Protein AF-A0A7Y2G2H3-F1 (afdb_monomer_lite)

pLDDT: mean 78.56, std 16.6, range [23.05, 98.75]

Foldseek 3Di:
DDDDDDDYDDDDDDDDDPPPPPDDFDAAQLFFDAWDWLDDVPQLFWQLAWADDDQKIKIWGLDPQTQWIWIAGNVVSDTQEIAGDDPPDDAPHKHFREWDDEPQKIKTFIWGQDPVGIFTKIWIAGNNPSDTPDIDGLVNDPPFDPQQSWPQDWEDYPQKIKTWRQPTPQRLIKIWIARNNPRHTDDIAGDPPGDRQQSWQNEWEDDQQKIKIWRCPPPQRLTKIWIARPVVRDTQDIAHDPDGDHNQRWRNYWEDDNQKIKIWRQQDQPPHGQQTWIWIARNNVSDTPDIAGPDPPPPWTRWRNEWYDEPQWIWIDTQQKIWIARNNVSDTPDIDSDDPDDRAGDWHWYDYDQKIWIWRCPPPVRSTTITMIGSWALPVVPPQFLEPVSLCVLVVQAFFAQRDNNPNHNPRGSDVVSVVSSVVRGTGIFAWFWWQAQQQAIDIQRPGFSVVSVVRVTDTPDGPYDSVPDRRFHWFWWQAQQFQIDTGGSVCPVSVVRLTDTPHTPHDSVRDGHFHAFWWADQVRDTDRHHPVVSVVVVTDTPDTPHDSVRDCNFHWFWWAALQGDIDTCSPAPQVVSVVVVTHTQDTPYDSVRRPHQDWDWAQAPVRDIDIQSHPDVSNVVVRD

Sequence (625 aa):
MAISAYSSRLVSSLLVSAATVSGTPAGALGQWSPFEKLTAEDTDRLGGAVVMHDDTLLTIGSALPSQNAYLFRVSTGALLHRMIVDLEFGGVDEEIRSVDLDGNYAVLGSLVDVEDGPSGNVYIYDVNTGREIRRIGYDDVEGILPENSFGFPVSSVNGLLAVGARQEMLCTGAVYLFNLRSGRSLRKLVAHDGRVGDQFGAALAVGAGVLLVGARGADGDSGAAYVFDVGTGTQLCRLAPDDPSAGSRFGNAVAVSGHIGLIGAPFADVIGPDAGAAYVFDLRTGEQLRTLTGGIADGDSGFGGSVHLSGSVAAVTSSDNLYLIDIVTGDRLRQYSQVGETMTTNFRVSIDRNRLAVGAPAEDEARGAVFVVERTCFDLTGEGDVGIPDLLQVLSAWGTCKLCPEDLTRDGVVDFQDLLGLLSWWGPCPRPGACCLPDGTCAIATATGGLDCVEQGGLYQGDDTACATIACPDPGACCLPDGSCVTASAIGLDCVLSGGQYAGDDTACEQVTCAPAGACCFDDGSCSPRFEDDCQLEGGVFAGDDIPCNTARCVQPGACCFADGTCLLSGEIGGSGCQANGGVYAGDDTTCATGTCPQPGACCLPTGACVIAAKGLESCESMGG

Radius of gyration: 38.03 Å; chains: 1; bounding box: 163×68×62 Å

Secondary structure (DSSP, 8-state):
----------------------------SS-B---EEE--TT-----SSEEEETTEEEEE-SSSS--EEEEEETTTTEEEEEEE---TT--S-EEEEEEEEETTEEEEEEEEEETTEEEEEEEEEETTT--EEEEEEGGGSTT--SSS-TTBSEEEETTEEEEEETTHHHHTBEEEEEETTT--EEEEE--TT--TT--EEEEEEEETTEEEEEETTHHHHTBEEEEEETTT--EEEEE--SS--TT--BTSEEEEETTEEEEEETT--SSSTT-BEEEEEETTT--EEEEE---STT----BTSEEEEETTEEEEE-SS-EEEEETTT--EEEEES-SSSS---S-EEEEETTEEEEEETTHHHHT-EEEEEEB----SSSSSEESHHHHHHHHHT-EE-SS-TT--S-SSEESHHHHHHHHTT-EE----EEEE-TTS-EEEE-SGGGHHHHHTT-EEEEET--TTT--PPPPEEEE-TTS-EEEE-TT-HHHHHTTPEE--TT--TTT--PPPPEEEE-TTS-EEEE-HHHHHHTTPEE--TT--TTTS--PPPEEEE-TTS-EEEESS-THHHHHHTT-EE--TT--TTTS-PPPPEEEE-TTS-EEEETTHHHHHHHTT-

Structure (mmCIF, N/CA/C/O backbone):
data_AF-A0A7Y2G2H3-F1
#
_entry.id   AF-A0A7Y2G2H3-F1
#
loop_
_atom_site.group_PDB
_atom_site.id
_atom_site.type_symbol
_atom_site.label_atom_id
_atom_site.label_alt_id
_atom_site.label_comp_id
_atom_site.label_asym_id
_atom_site.label_entity_id
_atom_site.label_seq_id
_atom_site.pdbx_PDB_ins_code
_atom_site.Cartn_x
_atom_site.Cartn_y
_atom_site.Cartn_z
_atom_site.occupancy
_atom_site.B_iso_or_equiv
_atom_site.auth_seq_id
_atom_site.auth_comp_id
_atom_site.auth_asym_id
_atom_site.auth_atom_id
_atom_site.pdbx_PDB_model_num
ATOM 1 N N . MET A 1 1 ? 55.057 26.637 15.180 1.00 30.17 1 MET A N 1
ATOM 2 C CA . MET A 1 1 ? 56.272 26.057 15.799 1.00 30.17 1 MET A CA 1
ATOM 3 C C . MET A 1 1 ? 56.118 26.135 17.314 1.00 30.17 1 MET A C 1
ATOM 5 O O . MET A 1 1 ? 55.845 27.226 17.786 1.00 30.17 1 MET A O 1
ATOM 9 N N . ALA A 1 2 ? 56.306 24.995 18.000 1.00 26.11 2 ALA A N 1
ATOM 10 C CA . ALA A 1 2 ? 56.351 24.750 19.460 1.00 26.11 2 ALA A CA 1
ATOM 11 C C . ALA A 1 2 ? 55.037 24.958 20.266 1.00 26.11 2 ALA A C 1
ATOM 13 O O . ALA A 1 2 ? 54.557 26.074 20.374 1.00 26.11 2 ALA A O 1
ATOM 14 N N . ILE A 1 3 ? 54.325 23.883 20.657 1.00 26.33 3 ILE A N 1
ATOM 15 C CA . ILE A 1 3 ? 54.437 23.053 21.895 1.00 26.33 3 ILE A CA 1
ATOM 16 C C . ILE A 1 3 ? 53.643 23.639 23.084 1.00 26.33 3 ILE A C 1
ATOM 18 O O . ILE A 1 3 ? 54.012 24.686 23.598 1.00 26.33 3 ILE A O 1
ATOM 22 N N . SER A 1 4 ? 52.630 22.908 23.581 1.00 25.94 4 SER A N 1
ATOM 23 C CA . SER A 1 4 ? 52.562 22.381 24.967 1.00 25.94 4 SER A CA 1
ATOM 24 C C . SER A 1 4 ? 51.135 22.008 25.394 1.00 25.94 4 SER A C 1
ATOM 26 O O . SER A 1 4 ? 50.193 22.768 25.206 1.00 25.94 4 SER A O 1
ATOM 28 N N . ALA A 1 5 ? 51.036 20.846 26.039 1.00 33.00 5 ALA A N 1
ATOM 29 C CA . ALA A 1 5 ? 49.884 20.263 26.720 1.00 33.00 5 ALA A CA 1
ATOM 30 C C . ALA A 1 5 ? 49.452 21.039 27.981 1.00 33.00 5 ALA A C 1
ATOM 32 O O . ALA A 1 5 ? 50.265 21.792 28.512 1.00 33.00 5 ALA A O 1
ATOM 33 N N . TYR A 1 6 ? 48.245 20.768 28.506 1.00 24.61 6 TYR A N 1
ATOM 34 C CA . TYR A 1 6 ? 48.007 20.460 29.932 1.00 24.61 6 TYR A CA 1
ATOM 35 C C . TYR A 1 6 ? 46.591 19.904 30.180 1.00 24.61 6 TYR A C 1
ATOM 37 O O . TYR A 1 6 ? 45.640 20.216 29.470 1.00 24.61 6 TYR A O 1
ATOM 45 N N . SER A 1 7 ? 46.495 19.040 31.188 1.00 28.05 7 SER A N 1
ATOM 46 C CA . SER A 1 7 ? 45.356 18.201 31.554 1.00 28.05 7 SER A CA 1
ATOM 47 C C . SER A 1 7 ? 44.381 18.830 32.563 1.00 28.05 7 SER A C 1
ATOM 49 O O . SER A 1 7 ? 44.759 19.665 33.378 1.00 28.05 7 SER A O 1
ATOM 51 N N . SER A 1 8 ? 43.200 18.200 32.639 1.00 28.14 8 SER A N 1
ATOM 52 C CA . SER A 1 8 ? 42.464 17.789 33.853 1.00 28.14 8 SER A CA 1
ATOM 53 C C . SER A 1 8 ? 41.613 18.782 34.675 1.00 28.14 8 SER A C 1
ATOM 55 O O . SER A 1 8 ? 42.139 19.697 35.296 1.00 28.14 8 SER A O 1
ATOM 57 N N . ARG A 1 9 ? 40.346 18.346 34.857 1.00 30.59 9 ARG A N 1
ATOM 58 C CA . ARG A 1 9 ? 3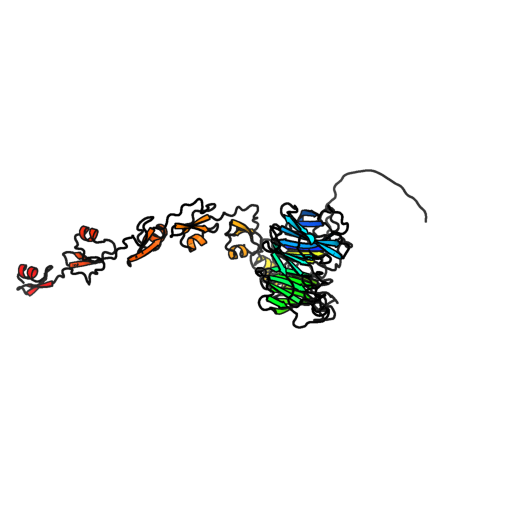9.527 18.230 36.096 1.00 30.59 9 ARG A CA 1
ATOM 59 C C . ARG A 1 9 ? 38.390 19.240 36.392 1.00 30.59 9 ARG A C 1
ATOM 61 O O . ARG A 1 9 ? 38.625 20.418 36.603 1.00 30.59 9 ARG A O 1
ATOM 68 N N . LEU A 1 10 ? 37.226 18.610 36.644 1.00 25.14 10 LEU A N 1
ATOM 69 C CA . LEU A 1 10 ? 36.177 18.852 37.663 1.00 25.14 10 LEU A CA 1
ATOM 70 C C . LEU A 1 10 ? 34.911 19.670 37.311 1.00 25.14 10 LEU A C 1
ATOM 72 O O . LEU A 1 10 ? 34.907 20.891 37.331 1.00 25.14 10 LEU A O 1
ATOM 76 N N . VAL A 1 11 ? 33.824 18.905 37.111 1.00 34.69 11 VAL A N 1
ATOM 77 C CA . VAL A 1 11 ? 32.476 18.973 37.730 1.00 34.69 11 VAL A CA 1
ATOM 78 C C . VAL A 1 11 ? 31.855 20.355 37.976 1.00 34.69 11 VAL A C 1
ATOM 80 O O . VAL A 1 11 ? 32.250 21.060 38.900 1.00 34.69 11 VAL A O 1
ATOM 83 N N . SER A 1 12 ? 30.735 20.628 37.295 1.00 26.23 12 SER A N 1
ATOM 84 C CA . SER A 1 12 ? 29.511 21.164 37.918 1.00 26.23 12 SER A CA 1
ATOM 85 C C . SER A 1 12 ? 28.298 20.977 37.002 1.00 26.23 12 SER A C 1
ATOM 87 O O . SER A 1 12 ? 28.305 21.364 35.840 1.00 26.23 12 SER A O 1
ATOM 89 N N . SER A 1 13 ? 27.262 20.366 37.567 1.00 34.34 13 SER A N 1
ATOM 90 C CA . SER A 1 13 ? 25.885 20.307 37.085 1.00 34.34 13 SER A CA 1
ATOM 91 C C . SER A 1 13 ? 25.289 21.705 36.911 1.00 34.34 13 SER A C 1
ATOM 93 O O . SER A 1 13 ? 25.244 22.440 37.895 1.00 34.34 13 SER A O 1
ATOM 95 N N . LEU A 1 14 ? 24.775 22.050 35.727 1.00 24.86 14 LEU A N 1
ATOM 96 C CA . LEU A 1 14 ? 23.791 23.124 35.542 1.00 24.86 14 LEU A CA 1
ATOM 97 C C . LEU A 1 14 ? 23.192 23.057 34.124 1.00 24.86 14 LEU A C 1
ATOM 99 O O . LEU A 1 14 ? 23.905 23.247 33.148 1.00 24.86 14 LEU A O 1
ATOM 103 N N . LEU A 1 15 ? 21.887 22.762 34.068 1.00 26.83 15 LEU A N 1
ATOM 104 C CA . LEU A 1 15 ? 20.893 23.168 33.061 1.00 26.83 15 LEU A CA 1
ATOM 105 C C . LEU A 1 15 ? 21.387 23.278 31.604 1.00 26.83 15 LEU A C 1
ATOM 107 O O . LEU A 1 15 ? 21.915 24.313 31.199 1.00 26.83 15 LEU A O 1
ATOM 111 N N . VAL A 1 16 ? 21.103 22.263 30.779 1.00 25.98 16 VAL A N 1
ATOM 112 C CA . VAL A 1 16 ? 21.095 22.461 29.323 1.00 25.98 16 VAL A CA 1
ATOM 113 C C . VAL A 1 16 ? 19.862 23.296 28.993 1.00 25.98 16 VAL A C 1
ATOM 115 O O . VAL A 1 16 ? 18.727 22.830 29.025 1.00 25.98 16 VAL A O 1
ATOM 118 N N . SER A 1 17 ? 20.127 24.578 28.767 1.00 23.69 17 SER A N 1
ATOM 119 C CA . SER A 1 17 ? 19.232 25.531 28.130 1.00 23.69 17 SER A CA 1
ATOM 120 C C . SER A 1 17 ? 18.683 24.922 26.845 1.00 23.69 17 SER A C 1
ATOM 122 O O . SER A 1 17 ? 19.462 24.497 25.992 1.00 23.69 17 SER A O 1
ATOM 124 N N . ALA A 1 18 ? 17.359 24.948 26.682 1.00 26.41 18 ALA A N 1
ATOM 125 C CA . ALA A 1 18 ? 16.747 24.916 25.365 1.00 26.41 18 ALA A CA 1
ATOM 126 C C . ALA A 1 18 ? 17.432 26.004 24.525 1.00 26.41 18 ALA A C 1
ATOM 128 O O . ALA A 1 18 ? 17.350 27.195 24.840 1.00 26.41 18 ALA A O 1
ATOM 129 N N . ALA A 1 19 ? 18.204 25.590 23.526 1.00 23.05 19 ALA A N 1
ATOM 130 C CA . ALA A 1 19 ? 18.723 26.498 22.528 1.00 23.05 19 ALA A CA 1
ATOM 131 C C . ALA A 1 19 ? 17.558 26.801 21.589 1.00 23.05 19 ALA A C 1
ATOM 133 O O . ALA A 1 19 ? 17.217 26.005 20.721 1.00 23.05 19 ALA A O 1
ATOM 134 N N . THR A 1 20 ? 16.916 27.949 21.792 1.00 25.73 20 THR A N 1
ATOM 135 C CA . THR A 1 20 ? 16.071 28.563 20.770 1.00 25.73 20 THR A CA 1
ATOM 136 C C . THR A 1 20 ? 16.959 28.896 19.577 1.00 25.73 20 THR A C 1
ATOM 138 O O . THR A 1 20 ? 17.622 29.934 19.561 1.00 25.73 20 THR A O 1
ATOM 141 N N . VAL A 1 21 ? 17.003 28.001 18.590 1.00 25.88 21 VAL A N 1
ATOM 142 C CA . VAL A 1 21 ? 17.489 28.329 17.250 1.00 25.88 21 VAL A CA 1
ATOM 143 C C . VAL A 1 21 ? 16.403 29.171 16.590 1.00 25.88 21 VAL A C 1
ATOM 145 O O . VAL A 1 21 ? 15.412 28.680 16.064 1.00 25.88 21 VAL A O 1
ATOM 148 N N . SER A 1 22 ? 16.570 30.484 16.692 1.00 25.70 22 SER A N 1
ATOM 149 C CA . SER A 1 22 ? 15.831 31.461 15.908 1.00 25.70 22 SER A CA 1
ATOM 150 C C . SER A 1 22 ? 16.287 31.378 14.451 1.00 25.70 22 SER A C 1
ATOM 152 O O . SER A 1 22 ? 17.426 31.753 14.161 1.00 25.70 22 SER A O 1
ATOM 154 N N . GLY A 1 23 ? 15.412 30.934 13.543 1.00 27.31 23 GLY A N 1
ATOM 155 C CA . GLY A 1 23 ? 15.648 31.107 12.108 1.00 27.31 23 GLY A CA 1
ATOM 156 C C . GLY A 1 23 ? 15.002 30.109 11.148 1.00 27.31 23 GLY A C 1
ATOM 157 O O . GLY A 1 23 ? 15.688 29.671 10.236 1.00 27.31 23 GLY A O 1
ATOM 158 N N . THR A 1 24 ? 13.713 29.795 11.279 1.00 28.62 24 THR A N 1
ATOM 159 C CA . THR A 1 24 ? 12.917 29.217 10.179 1.00 28.62 24 THR A CA 1
ATOM 160 C C . THR A 1 24 ? 11.530 29.858 10.156 1.00 28.62 24 THR A C 1
ATOM 162 O O . THR A 1 24 ? 10.902 29.989 11.206 1.00 28.62 24 THR A O 1
ATOM 165 N N . PRO A 1 25 ? 11.026 30.260 8.978 1.00 30.00 25 PRO A N 1
ATOM 166 C CA . PRO A 1 25 ? 9.589 30.288 8.762 1.00 30.00 25 PRO A CA 1
ATOM 167 C C . PRO A 1 25 ? 9.201 29.189 7.773 1.00 30.00 25 PRO A C 1
ATOM 169 O O . PRO A 1 25 ? 9.621 29.170 6.616 1.00 30.00 25 PRO A O 1
ATOM 172 N N . ALA A 1 26 ? 8.397 28.267 8.290 1.00 34.75 26 ALA A N 1
ATOM 173 C CA . ALA A 1 26 ? 7.486 27.414 7.549 1.00 34.75 26 ALA A CA 1
ATOM 174 C C . ALA A 1 26 ? 6.403 28.244 6.814 1.00 34.75 26 ALA A C 1
ATOM 176 O O . ALA A 1 26 ? 6.223 29.418 7.120 1.00 34.75 26 ALA A O 1
ATOM 177 N N . GLY A 1 27 ? 5.638 27.622 5.908 1.00 28.44 27 GLY A N 1
ATOM 178 C CA . GLY A 1 27 ? 4.303 28.114 5.486 1.00 28.44 27 GLY A CA 1
ATOM 179 C C . GLY A 1 27 ? 3.923 27.737 4.050 1.00 28.44 27 GLY A C 1
ATOM 180 O O . GLY A 1 27 ? 4.611 28.197 3.157 1.00 28.44 27 GLY A O 1
ATOM 181 N N . ALA A 1 28 ? 2.953 26.815 3.851 1.00 31.50 28 ALA A N 1
ATOM 182 C CA . ALA A 1 28 ? 2.673 25.962 2.661 1.00 31.50 28 ALA A CA 1
ATOM 183 C C . ALA A 1 28 ? 1.253 25.981 2.044 1.00 31.50 28 ALA A C 1
ATOM 185 O O . ALA A 1 28 ? 0.348 26.572 2.617 1.00 31.50 28 ALA A O 1
ATOM 186 N N . LEU A 1 29 ? 1.097 25.203 0.944 1.00 31.22 29 LEU A N 1
ATOM 187 C CA . LEU A 1 29 ? -0.116 24.863 0.171 1.00 31.22 29 LEU A CA 1
ATOM 188 C C . LEU A 1 29 ? -0.383 23.417 0.561 1.00 31.22 29 LEU A C 1
ATOM 190 O O . LEU A 1 29 ? 0.408 22.539 0.218 1.00 31.22 29 LEU A O 1
ATOM 194 N N . GLY A 1 30 ? -1.453 23.214 1.310 1.00 35.94 30 GLY A N 1
ATOM 195 C CA . GLY A 1 30 ? -1.952 22.017 1.950 1.00 35.94 30 GLY A CA 1
ATOM 196 C C . GLY A 1 30 ? -0.875 21.692 2.931 1.00 35.94 30 GLY A C 1
ATOM 197 O O . GLY A 1 30 ? 0.051 21.003 2.523 1.00 35.94 30 GLY A O 1
ATOM 198 N N . GLN A 1 31 ? -0.878 22.350 4.094 1.00 45.91 31 GLN A N 1
ATOM 199 C CA . GLN A 1 31 ? 0.310 22.501 4.929 1.00 45.91 31 GLN A CA 1
ATOM 200 C C . GLN A 1 31 ? 0.767 21.150 5.473 1.00 45.91 31 GLN A C 1
ATOM 202 O O . GLN A 1 31 ? 0.578 20.802 6.616 1.00 45.91 31 GLN A O 1
ATOM 207 N N . TRP A 1 32 ? 1.435 20.381 4.629 1.00 44.56 32 TRP A N 1
ATOM 208 C CA . TRP A 1 32 ? 2.396 19.376 4.998 1.00 44.56 32 TRP A CA 1
ATOM 209 C C . TRP A 1 32 ? 3.310 20.014 6.052 1.00 44.56 32 TRP A C 1
ATOM 211 O O . TRP A 1 32 ? 4.035 20.968 5.734 1.00 44.56 32 TRP A O 1
ATOM 221 N N . SER A 1 33 ? 3.172 19.567 7.306 1.00 44.81 33 SER A N 1
ATOM 222 C CA . SER A 1 33 ? 3.923 20.077 8.455 1.00 44.81 33 SER A CA 1
ATOM 223 C C . SER A 1 33 ? 5.425 20.119 8.136 1.00 44.81 33 SER A C 1
ATOM 225 O O . SER A 1 33 ? 5.902 19.376 7.271 1.00 44.81 33 SER A O 1
ATOM 227 N N . PRO A 1 34 ? 6.217 21.010 8.761 1.00 46.66 34 PRO A N 1
ATOM 228 C CA . PRO A 1 34 ? 7.668 20.899 8.678 1.00 46.66 34 PRO A CA 1
ATOM 229 C C . PRO A 1 34 ? 8.071 19.468 9.027 1.00 46.66 34 PRO A C 1
ATOM 231 O O . PRO A 1 34 ? 7.525 18.914 9.975 1.00 46.66 34 PRO A O 1
ATOM 234 N N . PHE A 1 35 ? 9.000 18.895 8.261 1.00 52.22 35 PHE A N 1
ATOM 235 C CA . PHE A 1 35 ? 9.510 17.552 8.504 1.00 52.22 35 PHE A CA 1
ATOM 236 C C . PHE A 1 35 ? 9.892 17.396 9.981 1.00 52.22 35 PHE A C 1
ATOM 238 O O . PHE A 1 35 ? 10.894 17.960 10.431 1.00 52.22 35 PHE A O 1
ATOM 245 N N . GLU A 1 36 ? 9.094 16.643 10.736 1.00 58.50 36 GLU A N 1
ATOM 246 C CA . GLU A 1 36 ? 9.420 16.340 12.120 1.00 58.50 36 GLU A CA 1
ATOM 247 C C . GLU A 1 36 ? 10.403 15.177 12.107 1.00 58.50 36 GLU A C 1
ATOM 249 O O . GLU A 1 36 ? 10.072 14.056 11.709 1.00 58.50 36 GLU A O 1
ATOM 254 N N . LYS A 1 37 ? 11.657 15.476 12.457 1.00 65.44 37 LYS A N 1
ATOM 255 C CA . LYS A 1 37 ? 12.722 14.481 12.514 1.00 65.44 37 LYS A CA 1
ATOM 256 C C . LYS A 1 37 ? 12.501 13.607 13.739 1.00 65.44 37 LYS A C 1
ATOM 258 O O . LYS A 1 37 ? 12.721 14.046 14.869 1.00 65.44 37 LYS A O 1
ATOM 263 N N . LEU A 1 38 ? 12.121 12.357 13.510 1.00 65.94 38 LEU A N 1
ATOM 264 C CA . LEU A 1 38 ? 12.102 11.359 14.567 1.00 65.94 38 LEU A CA 1
ATOM 265 C C . LEU A 1 38 ? 13.552 11.001 14.893 1.00 65.94 38 LEU A C 1
ATOM 267 O O . LEU A 1 38 ? 14.274 10.434 14.071 1.00 65.94 38 LEU A O 1
ATOM 271 N N . THR A 1 39 ? 13.983 11.364 16.096 1.00 58.44 39 THR A N 1
ATOM 272 C CA . THR A 1 39 ? 15.254 10.920 16.670 1.00 58.44 39 THR A CA 1
ATOM 273 C C . THR A 1 39 ? 14.932 10.066 17.889 1.00 58.44 39 THR A C 1
ATOM 275 O O . THR A 1 39 ? 14.074 10.430 18.690 1.00 58.44 39 THR A O 1
ATOM 278 N N . ALA A 1 40 ? 15.574 8.911 18.031 1.00 55.00 40 ALA A N 1
ATOM 279 C CA . ALA A 1 40 ? 15.550 8.170 19.284 1.00 55.00 40 ALA A CA 1
ATOM 280 C C . ALA A 1 40 ? 16.901 8.348 19.992 1.00 55.00 40 ALA A C 1
ATOM 282 O O . ALA A 1 40 ? 17.956 8.433 19.354 1.00 55.00 40 ALA A O 1
ATOM 283 N N . GLU A 1 41 ? 16.866 8.462 21.322 1.00 47.59 41 GLU A N 1
ATOM 284 C CA . GLU A 1 41 ? 18.085 8.495 22.134 1.00 47.59 41 GLU A CA 1
ATOM 285 C C . GLU A 1 41 ? 18.905 7.222 21.837 1.00 47.59 41 GLU A C 1
ATOM 287 O O . GLU A 1 41 ? 18.367 6.115 21.824 1.00 47.59 41 GLU A O 1
ATOM 292 N N . ASP A 1 42 ? 20.195 7.393 21.528 1.00 47.81 42 ASP A N 1
ATOM 293 C CA . ASP A 1 42 ? 21.141 6.344 21.106 1.00 47.81 42 ASP A CA 1
ATOM 294 C C . ASP A 1 42 ? 20.891 5.673 19.729 1.00 47.81 42 ASP A C 1
ATOM 296 O O . ASP A 1 42 ? 21.475 4.621 19.444 1.00 47.81 42 ASP A O 1
ATOM 300 N N . THR A 1 43 ? 20.078 6.251 18.831 1.00 53.50 43 THR A N 1
ATOM 301 C CA . THR A 1 43 ? 19.835 5.693 17.482 1.00 53.50 43 THR A CA 1
ATOM 302 C C . THR A 1 43 ? 20.471 6.536 16.383 1.00 53.50 43 THR A C 1
ATOM 304 O O . THR A 1 43 ? 19.827 7.340 15.715 1.00 53.50 43 THR A O 1
ATOM 307 N N . ASP A 1 44 ? 21.749 6.307 16.132 1.00 51.03 44 ASP A N 1
ATOM 308 C CA . ASP A 1 44 ? 22.495 6.999 15.079 1.00 51.03 44 ASP A CA 1
ATOM 309 C C . ASP A 1 44 ? 22.168 6.485 13.667 1.00 51.03 44 ASP A C 1
ATOM 311 O O . ASP A 1 44 ? 22.928 6.773 12.752 1.00 51.03 44 ASP A O 1
ATOM 315 N N . ARG A 1 45 ? 21.150 5.625 13.492 1.00 67.62 45 ARG A N 1
ATOM 316 C CA . ARG A 1 45 ? 20.909 4.840 12.267 1.00 67.62 45 ARG A CA 1
ATOM 317 C C . ARG A 1 45 ? 19.418 4.598 12.020 1.00 67.62 45 ARG A C 1
ATOM 319 O O . ARG A 1 45 ? 18.912 3.652 12.606 1.00 67.62 45 ARG A O 1
ATOM 326 N N . LEU A 1 46 ? 18.726 5.381 11.170 1.00 75.44 46 LEU A N 1
ATOM 327 C CA . LEU A 1 46 ? 17.283 5.233 10.835 1.00 75.44 46 LEU A CA 1
ATOM 328 C C . LEU A 1 46 ? 16.948 5.461 9.346 1.00 75.44 46 LEU A C 1
ATOM 330 O O . LEU A 1 46 ? 17.631 6.211 8.660 1.00 75.44 46 LEU A O 1
ATOM 334 N N . GLY A 1 47 ? 15.848 4.875 8.860 1.00 75.00 47 GLY A N 1
ATOM 335 C CA . GLY A 1 47 ? 15.269 5.182 7.543 1.00 75.00 47 GLY A CA 1
ATOM 336 C C . GLY A 1 47 ? 15.634 4.212 6.414 1.00 75.00 47 GLY A C 1
ATOM 337 O O . GLY A 1 47 ? 15.402 4.532 5.251 1.00 75.00 47 GLY A O 1
ATOM 338 N N . GLY A 1 48 ? 16.185 3.031 6.726 1.00 79.12 48 GLY A N 1
ATOM 339 C CA . GLY A 1 48 ? 16.525 2.011 5.717 1.00 79.12 48 GLY A CA 1
ATOM 340 C C . GLY A 1 48 ? 15.301 1.393 5.019 1.00 79.12 48 GLY A C 1
ATOM 341 O O . GLY A 1 48 ? 15.362 1.018 3.846 1.00 79.12 48 GLY A O 1
ATOM 342 N N . ALA A 1 49 ? 14.177 1.347 5.729 1.00 88.00 49 ALA A N 1
ATOM 343 C CA . ALA A 1 49 ? 12.827 1.093 5.241 1.00 88.00 49 ALA A CA 1
ATOM 344 C C . ALA A 1 49 ? 11.854 1.777 6.207 1.00 88.00 49 ALA A C 1
ATOM 346 O O . ALA A 1 49 ? 12.171 1.923 7.390 1.00 88.00 49 ALA A O 1
ATOM 347 N N . VAL A 1 50 ? 10.703 2.215 5.706 1.00 91.62 50 VAL A N 1
ATOM 348 C CA . VAL A 1 50 ? 9.670 2.867 6.510 1.00 91.62 50 VAL A CA 1
ATOM 349 C C . VAL A 1 50 ? 8.307 2.390 6.042 1.00 91.62 50 VAL A C 1
ATOM 351 O O . VAL A 1 50 ? 8.072 2.286 4.841 1.00 91.62 50 VAL A O 1
ATOM 354 N N . VAL A 1 51 ? 7.428 2.116 6.994 1.00 93.94 51 VAL A N 1
ATOM 355 C CA . VAL A 1 51 ? 6.012 1.848 6.763 1.00 93.94 51 VAL A CA 1
ATOM 356 C C . VAL A 1 51 ? 5.216 2.555 7.850 1.00 93.94 51 VAL A C 1
ATOM 358 O O . VAL A 1 51 ? 5.655 2.667 8.997 1.00 93.94 51 VAL A O 1
ATOM 361 N N . MET A 1 52 ? 4.066 3.085 7.477 1.00 90.56 52 MET A N 1
ATOM 362 C CA . MET A 1 52 ? 3.183 3.815 8.368 1.00 90.56 52 MET A CA 1
ATOM 363 C C . MET A 1 52 ? 1.754 3.396 8.089 1.00 90.56 52 MET A C 1
ATOM 365 O O . MET A 1 52 ? 1.340 3.330 6.933 1.00 90.56 52 MET A O 1
ATOM 369 N N . HIS A 1 53 ? 1.023 3.155 9.166 1.00 84.44 53 HIS A N 1
ATOM 370 C CA . HIS A 1 53 ? -0.398 2.874 9.142 1.00 84.44 53 HIS A CA 1
ATOM 371 C C . HIS A 1 53 ? -1.032 3.549 10.358 1.00 84.44 53 HIS A C 1
ATOM 373 O O . HIS A 1 53 ? -0.563 3.367 11.486 1.00 84.44 53 HIS A O 1
ATOM 379 N N . ASP A 1 54 ? -2.060 4.363 10.127 1.00 79.06 54 ASP A N 1
ATOM 380 C CA . ASP A 1 54 ? -2.721 5.172 11.148 1.00 79.06 54 ASP A CA 1
ATOM 381 C C . ASP A 1 54 ? -1.738 6.090 11.915 1.00 79.06 54 ASP A C 1
ATOM 383 O O . ASP A 1 54 ? -1.130 7.014 11.366 1.00 79.06 54 ASP A O 1
ATOM 387 N N . ASP A 1 55 ? -1.598 5.857 13.222 1.00 77.88 55 ASP A N 1
ATOM 388 C CA . ASP A 1 55 ? -0.724 6.602 14.129 1.00 77.88 55 ASP A CA 1
ATOM 389 C C . ASP A 1 55 ? 0.560 5.842 14.484 1.00 77.88 55 ASP A C 1
ATOM 391 O O . ASP A 1 55 ? 1.297 6.239 15.389 1.00 77.88 55 ASP A O 1
ATOM 395 N N . THR A 1 56 ? 0.830 4.743 13.779 1.00 83.94 56 THR A N 1
ATOM 396 C CA . THR A 1 56 ? 1.979 3.876 14.026 1.00 83.94 56 THR A CA 1
ATOM 397 C C . THR A 1 56 ? 2.943 3.937 12.854 1.00 83.94 56 THR A C 1
ATOM 399 O O . THR A 1 56 ? 2.570 3.724 11.701 1.00 83.94 56 THR A O 1
ATOM 402 N N . LEU A 1 57 ? 4.212 4.194 13.159 1.00 89.69 57 LEU A N 1
ATOM 403 C CA . LEU A 1 57 ? 5.299 4.182 12.191 1.00 89.69 57 LEU A CA 1
ATOM 404 C C . LEU A 1 57 ? 6.327 3.134 12.589 1.00 89.69 57 LEU A C 1
ATOM 406 O O . LEU A 1 57 ? 6.818 3.126 13.716 1.00 89.69 57 LEU A O 1
ATOM 410 N N . LEU A 1 58 ? 6.683 2.279 11.638 1.00 90.81 58 LEU A N 1
ATOM 411 C CA . LEU A 1 58 ? 7.734 1.285 11.772 1.00 90.81 58 LEU A CA 1
ATOM 412 C C . LEU A 1 58 ? 8.877 1.620 10.818 1.00 90.81 58 LEU A C 1
ATOM 414 O O . LEU A 1 58 ? 8.678 1.857 9.627 1.00 90.81 58 LEU A O 1
ATOM 418 N N . THR A 1 59 ? 10.092 1.637 11.349 1.00 88.50 59 THR A N 1
ATOM 419 C CA . THR A 1 59 ? 11.303 1.921 10.579 1.00 88.50 59 THR A CA 1
ATOM 420 C C . THR A 1 59 ? 12.465 1.057 11.041 1.00 88.50 59 THR A C 1
ATOM 422 O O . THR A 1 59 ? 12.487 0.567 12.169 1.00 88.50 59 THR A O 1
ATOM 425 N N . ILE A 1 60 ? 13.451 0.878 10.170 1.00 84.19 60 ILE A N 1
ATOM 426 C CA . ILE A 1 60 ? 14.691 0.146 10.457 1.00 84.19 60 ILE A CA 1
ATOM 427 C C . ILE A 1 60 ? 15.897 1.051 10.293 1.00 84.19 60 ILE A C 1
ATOM 429 O O . ILE A 1 60 ? 15.823 2.117 9.670 1.00 84.19 60 ILE A O 1
ATOM 433 N N . GLY A 1 61 ? 17.034 0.607 10.823 1.00 73.31 61 GLY A N 1
ATOM 434 C CA . GLY A 1 61 ? 18.256 1.384 10.693 1.00 73.31 61 GLY A CA 1
ATOM 435 C C . GLY A 1 61 ? 18.742 1.565 9.254 1.00 73.31 61 GLY A C 1
ATOM 436 O O . GLY A 1 61 ? 18.550 0.708 8.398 1.00 73.31 61 GLY A O 1
ATOM 437 N N . SER A 1 62 ? 19.369 2.713 8.997 1.00 67.12 62 SER A N 1
ATOM 438 C CA . SER A 1 62 ? 19.912 3.130 7.693 1.00 67.12 62 SER A CA 1
ATOM 439 C C . SER A 1 62 ? 21.190 2.416 7.277 1.00 67.12 62 SER A C 1
ATOM 441 O O . SER A 1 62 ? 21.417 2.236 6.082 1.00 67.12 62 SER A O 1
ATOM 443 N N . ALA A 1 63 ? 22.049 2.044 8.229 1.00 60.94 63 ALA A N 1
ATOM 444 C CA . ALA A 1 63 ? 23.312 1.405 7.903 1.00 60.94 63 ALA A CA 1
ATOM 445 C C . ALA A 1 63 ? 23.238 -0.099 8.103 1.00 60.94 63 ALA A C 1
ATOM 447 O O . ALA A 1 63 ? 22.816 -0.587 9.150 1.00 60.94 63 ALA A O 1
ATOM 448 N N . LEU A 1 64 ? 23.710 -0.801 7.085 1.00 60.22 64 LEU A N 1
ATOM 449 C CA . LEU A 1 64 ? 23.793 -2.245 7.058 1.00 60.22 64 LEU A CA 1
ATOM 450 C C . LEU A 1 64 ? 25.125 -2.705 7.675 1.00 60.22 64 LEU A C 1
ATOM 452 O O . LEU A 1 64 ? 26.152 -2.059 7.417 1.00 60.22 64 LEU A O 1
ATOM 456 N N . PRO A 1 65 ? 25.127 -3.774 8.489 1.00 63.84 65 PRO A N 1
ATOM 457 C CA . PRO A 1 65 ? 23.964 -4.535 8.969 1.00 63.84 65 PRO A CA 1
ATOM 458 C C . PRO A 1 65 ? 23.169 -3.788 10.061 1.00 63.84 65 PRO A C 1
ATOM 460 O O . PRO A 1 65 ? 23.759 -3.268 11.011 1.00 63.84 65 PRO A O 1
ATOM 463 N N . SER A 1 66 ? 21.830 -3.752 9.956 1.00 69.06 66 SER A N 1
ATOM 464 C CA . SER A 1 66 ? 20.949 -3.270 11.036 1.00 69.06 66 SER A CA 1
ATOM 465 C C . SER A 1 66 ? 20.053 -4.388 11.555 1.00 69.06 66 SER A C 1
ATOM 467 O O . SER A 1 66 ? 19.282 -4.982 10.805 1.00 69.06 66 SER A O 1
ATOM 469 N N . GLN A 1 67 ? 20.144 -4.635 12.859 1.00 80.00 67 GLN A N 1
ATOM 470 C CA . GLN A 1 67 ? 19.352 -5.629 13.596 1.00 80.00 67 GLN A CA 1
ATOM 471 C C . GLN A 1 67 ? 18.214 -4.988 14.397 1.00 80.00 67 GLN A C 1
ATOM 473 O O . GLN A 1 67 ? 17.491 -5.675 15.116 1.00 80.00 67 GLN A O 1
ATOM 478 N N . ASN A 1 68 ? 18.075 -3.662 14.301 1.00 82.31 68 ASN A N 1
ATOM 479 C CA . ASN A 1 68 ? 17.109 -2.900 15.074 1.00 82.31 68 ASN A CA 1
ATOM 480 C C . ASN A 1 68 ? 15.984 -2.385 14.175 1.00 82.31 68 ASN A C 1
ATOM 482 O O . ASN A 1 68 ? 16.231 -1.725 13.160 1.00 82.31 68 ASN A O 1
ATOM 486 N N . ALA A 1 69 ? 14.756 -2.625 14.621 1.00 88.94 69 ALA A N 1
ATOM 487 C CA . ALA A 1 69 ? 13.564 -1.937 14.158 1.00 88.94 69 ALA A CA 1
ATOM 488 C C . ALA A 1 69 ? 12.983 -1.085 15.289 1.00 88.94 69 ALA A C 1
ATOM 490 O O . ALA A 1 69 ? 13.073 -1.420 16.474 1.00 88.94 69 ALA A O 1
ATOM 491 N N . TYR A 1 70 ? 12.374 0.028 14.915 1.00 89.12 70 TYR A N 1
ATOM 492 C CA . TYR A 1 70 ? 11.868 1.033 15.831 1.00 89.12 70 TYR A CA 1
ATOM 493 C C . TYR A 1 70 ? 10.419 1.328 15.495 1.00 89.12 70 TYR A C 1
ATOM 495 O O . TYR A 1 70 ? 10.083 1.600 14.341 1.00 89.12 70 TYR A O 1
ATOM 503 N N . LEU A 1 71 ? 9.580 1.270 16.521 1.00 90.62 71 LEU A N 1
ATOM 504 C CA . LEU A 1 71 ? 8.167 1.574 16.430 1.00 90.62 71 LEU A CA 1
ATOM 505 C C . LEU A 1 71 ? 7.901 2.910 17.115 1.00 90.62 71 LEU A C 1
ATOM 507 O O . LEU A 1 71 ? 8.203 3.067 18.299 1.00 90.62 71 LEU A O 1
ATOM 511 N N . PHE A 1 72 ? 7.317 3.849 16.388 1.00 85.62 72 PHE A N 1
ATOM 512 C CA . PHE A 1 72 ? 6.981 5.178 16.875 1.00 85.62 72 PHE A CA 1
ATOM 513 C C . PHE A 1 72 ? 5.476 5.401 16.851 1.00 85.62 72 PHE A C 1
ATOM 515 O O . PHE A 1 72 ? 4.777 4.930 15.952 1.00 85.62 72 PHE A O 1
ATOM 522 N N . ARG A 1 73 ? 5.003 6.187 17.816 1.00 81.81 73 ARG A N 1
ATOM 523 C CA . ARG A 1 73 ? 3.719 6.868 17.719 1.00 81.81 73 ARG A CA 1
ATOM 524 C C . ARG A 1 73 ? 3.918 8.165 16.956 1.00 81.81 73 ARG A C 1
ATOM 526 O O . ARG A 1 73 ? 4.685 9.015 17.405 1.00 81.81 73 ARG A O 1
ATOM 533 N N . VAL A 1 74 ? 3.218 8.311 15.839 1.00 79.44 74 VAL A N 1
ATOM 534 C CA . VAL A 1 74 ? 3.376 9.449 14.932 1.00 79.44 74 VAL A CA 1
ATOM 535 C C . VAL A 1 74 ? 2.924 10.748 15.595 1.00 79.44 74 VAL A C 1
ATOM 537 O O . VAL A 1 74 ? 3.706 11.687 15.660 1.00 79.44 74 VAL A O 1
ATOM 540 N N . SER A 1 75 ? 1.728 10.769 16.187 1.00 70.44 75 SER A N 1
ATOM 541 C CA . SER A 1 75 ? 1.129 11.955 16.821 1.00 70.44 75 SER A CA 1
ATOM 542 C C . SER A 1 75 ? 1.968 12.598 17.927 1.00 70.44 75 SER A C 1
ATOM 544 O O . SER A 1 75 ? 1.809 13.783 18.208 1.00 70.44 75 SER A O 1
ATOM 546 N N . THR A 1 76 ? 2.835 11.829 18.590 1.00 69.75 76 THR A N 1
ATOM 547 C CA . THR A 1 76 ? 3.646 12.318 19.715 1.00 69.75 76 THR A CA 1
ATOM 548 C C . THR A 1 76 ? 5.147 12.247 19.457 1.00 69.75 76 THR A C 1
ATOM 550 O O . THR A 1 76 ? 5.918 12.564 20.362 1.00 69.75 76 THR A O 1
ATOM 553 N N . GLY A 1 77 ? 5.571 11.714 18.307 1.00 70.75 77 GLY A N 1
ATOM 554 C CA . GLY A 1 77 ? 6.968 11.368 18.023 1.00 70.75 77 GLY A CA 1
ATOM 555 C C . GLY A 1 77 ? 7.597 10.375 19.013 1.00 70.75 77 GLY A C 1
ATOM 556 O O . GLY A 1 77 ? 8.817 10.226 19.063 1.00 70.75 77 GLY A O 1
ATOM 557 N N . ALA A 1 78 ? 6.791 9.700 19.839 1.00 75.94 78 ALA A N 1
ATOM 558 C CA . ALA A 1 78 ? 7.304 8.891 20.940 1.00 75.94 78 ALA A CA 1
ATOM 559 C C . ALA A 1 78 ? 7.764 7.526 20.429 1.00 75.94 78 ALA A C 1
ATOM 561 O O . ALA A 1 78 ? 7.000 6.818 19.772 1.00 75.94 78 ALA A O 1
ATOM 562 N N . LEU A 1 79 ? 8.985 7.125 20.790 1.00 84.44 79 LEU A N 1
ATOM 563 C CA . LEU A 1 79 ? 9.431 5.748 20.610 1.00 84.44 79 LEU A CA 1
ATOM 564 C C . LEU A 1 79 ? 8.592 4.837 21.517 1.00 84.44 79 LEU A C 1
ATOM 566 O O . LEU A 1 79 ? 8.653 4.948 22.741 1.00 84.44 79 LEU A O 1
ATOM 570 N N . LEU A 1 80 ? 7.815 3.944 20.911 1.00 86.56 80 LEU A N 1
ATOM 571 C CA . LEU A 1 80 ? 7.012 2.950 21.617 1.00 86.56 80 LEU A CA 1
ATOM 572 C C . LEU A 1 80 ? 7.871 1.748 21.989 1.00 86.56 80 LEU A C 1
ATOM 574 O O . LEU A 1 80 ? 7.956 1.390 23.160 1.00 86.56 80 LEU A O 1
ATOM 578 N N . HIS A 1 81 ? 8.536 1.158 20.991 1.00 89.12 81 HIS A N 1
ATOM 579 C CA . HIS A 1 81 ? 9.311 -0.069 21.155 1.00 89.12 81 HIS A CA 1
ATOM 580 C C . HIS A 1 81 ? 10.560 -0.068 20.284 1.00 89.12 81 HIS A C 1
ATOM 582 O O . HIS A 1 81 ? 10.551 0.409 19.148 1.00 89.12 81 HIS A O 1
ATOM 588 N N . ARG A 1 82 ? 11.622 -0.683 20.808 1.00 87.81 82 ARG A N 1
ATOM 589 C CA . ARG A 1 82 ? 12.794 -1.095 20.034 1.00 87.81 82 ARG A CA 1
ATOM 590 C C . ARG A 1 82 ? 12.777 -2.613 19.915 1.00 87.81 82 ARG A C 1
ATOM 592 O O . ARG A 1 82 ? 12.945 -3.306 20.916 1.00 87.81 82 ARG A O 1
ATOM 599 N N . MET A 1 83 ? 12.588 -3.102 18.698 1.00 87.38 83 MET A N 1
ATOM 600 C CA . MET A 1 83 ? 12.601 -4.521 18.365 1.00 87.38 83 MET A CA 1
ATOM 601 C C . MET A 1 83 ? 13.995 -4.892 17.878 1.00 87.38 83 MET A C 1
ATOM 603 O O . MET A 1 83 ? 14.574 -4.197 17.043 1.00 87.38 83 MET A O 1
ATOM 607 N N . ILE A 1 84 ? 14.537 -5.966 18.438 1.00 82.31 84 ILE A N 1
ATOM 608 C CA . ILE A 1 84 ? 15.869 -6.464 18.115 1.00 82.31 84 ILE A CA 1
ATOM 609 C C . ILE A 1 84 ? 15.702 -7.892 17.631 1.00 82.31 84 ILE A C 1
ATOM 611 O O . ILE A 1 84 ? 15.045 -8.693 18.299 1.00 82.31 84 ILE A O 1
ATOM 615 N N . VAL A 1 85 ? 16.294 -8.182 16.482 1.00 80.38 85 VAL A N 1
ATOM 616 C CA . VAL A 1 85 ? 16.378 -9.535 15.945 1.00 80.38 85 VAL A CA 1
ATOM 617 C C . VAL A 1 85 ? 17.608 -10.190 16.576 1.00 80.38 85 VAL A C 1
ATOM 619 O O . VAL A 1 85 ? 18.731 -9.766 16.307 1.00 80.38 85 VAL A O 1
ATOM 622 N N . ASP A 1 86 ? 17.393 -11.113 17.519 1.00 67.00 86 ASP A N 1
ATOM 623 C CA . ASP A 1 86 ? 18.448 -11.621 18.411 1.00 67.00 86 ASP A CA 1
ATOM 624 C C . ASP A 1 86 ? 19.283 -12.756 17.785 1.00 67.00 86 ASP A C 1
ATOM 626 O O . ASP A 1 86 ? 18.778 -13.614 17.060 1.00 67.00 86 ASP A O 1
ATOM 630 N N . LEU A 1 87 ? 20.576 -12.779 18.121 1.00 60.00 87 LEU A N 1
ATOM 631 C CA . LEU A 1 87 ? 21.635 -13.612 17.537 1.00 60.00 87 LEU A CA 1
ATOM 632 C C . LEU A 1 87 ? 21.848 -14.948 18.273 1.00 60.00 87 LEU A C 1
ATOM 634 O O . LEU A 1 87 ? 22.961 -15.487 18.258 1.00 60.00 87 LEU A O 1
ATOM 638 N N . GLU A 1 88 ? 20.827 -15.505 18.937 1.00 52.34 88 GLU A N 1
ATOM 639 C CA . GLU A 1 88 ? 21.002 -16.681 19.816 1.00 52.34 88 GLU A CA 1
ATOM 640 C C . GLU A 1 88 ? 21.586 -17.927 19.104 1.00 52.34 88 GLU A C 1
ATOM 642 O O . GLU A 1 88 ? 22.052 -18.850 19.776 1.00 52.34 88 GLU A O 1
ATOM 647 N N . PHE A 1 89 ? 21.688 -17.932 17.765 1.00 48.19 89 PHE A N 1
ATOM 648 C CA . PHE A 1 89 ? 22.340 -18.987 16.981 1.00 48.19 89 PHE A CA 1
ATOM 649 C C . PHE A 1 89 ? 23.376 -18.487 15.949 1.00 48.19 89 PHE A C 1
ATOM 651 O O . PHE A 1 89 ? 23.360 -18.889 14.793 1.00 48.19 89 PHE A O 1
ATOM 658 N N . GLY A 1 90 ? 24.351 -17.675 16.372 1.00 41.69 90 GLY A N 1
ATOM 659 C CA . GLY A 1 90 ? 25.720 -17.757 15.830 1.00 41.69 90 GLY A CA 1
ATOM 660 C C . GLY A 1 90 ? 25.980 -17.338 14.372 1.00 41.69 90 GLY A C 1
ATOM 661 O O . GLY A 1 90 ? 26.898 -17.886 13.764 1.00 41.69 90 GLY A O 1
ATOM 662 N N . GLY A 1 91 ? 25.258 -16.356 13.829 1.00 51.31 91 GLY A N 1
ATOM 663 C CA . GLY A 1 91 ? 25.647 -15.638 12.605 1.00 51.31 91 GLY A CA 1
ATOM 664 C C . GLY A 1 91 ? 26.009 -14.183 12.915 1.00 51.31 91 GLY A C 1
ATOM 665 O O . GLY A 1 91 ? 25.395 -13.580 13.786 1.00 51.31 91 GLY A O 1
ATOM 666 N N . VAL A 1 92 ? 27.013 -13.610 12.248 1.00 53.47 92 VAL A N 1
ATOM 667 C CA . VAL A 1 92 ? 27.426 -12.199 12.432 1.00 53.47 92 VAL A CA 1
ATOM 668 C C . VAL A 1 92 ? 26.786 -11.236 11.418 1.00 53.47 92 VAL A C 1
ATOM 670 O O . VAL A 1 92 ? 26.995 -10.032 11.535 1.00 53.47 92 VAL A O 1
ATOM 673 N N . ASP A 1 93 ? 25.945 -11.741 10.507 1.00 69.06 93 ASP A N 1
ATOM 674 C CA . ASP A 1 93 ? 25.530 -11.026 9.288 1.00 69.06 93 ASP A CA 1
ATOM 675 C C . ASP A 1 93 ? 23.999 -11.061 9.034 1.00 69.06 93 ASP A C 1
ATOM 677 O O . ASP A 1 93 ? 23.558 -11.079 7.887 1.00 69.06 93 ASP A O 1
ATOM 681 N N . GLU A 1 94 ? 23.159 -11.111 10.081 1.00 79.62 94 GLU A N 1
ATOM 682 C CA . GLU A 1 94 ? 21.698 -10.968 9.910 1.00 79.62 94 GLU A CA 1
ATOM 683 C C . GLU A 1 94 ? 21.270 -9.491 9.844 1.00 79.62 94 GLU A C 1
ATOM 685 O O . GLU A 1 94 ? 21.628 -8.683 10.708 1.00 79.62 94 GLU A O 1
ATOM 690 N N . GLU A 1 95 ? 20.482 -9.146 8.822 1.00 84.00 95 GLU A N 1
ATOM 691 C CA . GLU A 1 95 ? 20.101 -7.771 8.490 1.00 84.00 95 GLU A CA 1
ATOM 692 C C . GLU A 1 95 ? 18.609 -7.633 8.219 1.00 84.00 95 GLU A C 1
ATOM 694 O O . GLU A 1 95 ? 18.094 -8.256 7.293 1.00 84.00 95 GLU A O 1
ATOM 699 N N . ILE A 1 96 ? 17.911 -6.737 8.920 1.00 87.44 96 ILE A N 1
ATOM 700 C CA . ILE A 1 96 ? 16.541 -6.385 8.532 1.00 87.44 96 ILE A CA 1
ATOM 701 C C . ILE A 1 96 ? 16.587 -5.576 7.229 1.00 87.44 96 ILE A C 1
ATOM 703 O O . ILE A 1 96 ? 17.339 -4.607 7.107 1.00 87.44 96 ILE A O 1
ATOM 707 N N . ARG A 1 97 ? 15.772 -5.960 6.242 1.00 87.94 97 ARG A N 1
ATOM 708 C CA . ARG A 1 97 ? 15.719 -5.322 4.913 1.00 87.94 97 ARG A CA 1
ATOM 709 C C . ARG A 1 97 ? 14.328 -4.876 4.491 1.00 87.94 97 ARG A C 1
ATOM 711 O O . ARG A 1 97 ? 14.214 -4.025 3.611 1.00 87.94 97 ARG A O 1
ATOM 718 N N . SER A 1 98 ? 13.282 -5.449 5.074 1.00 91.81 98 SER A N 1
ATOM 719 C CA . SER A 1 98 ? 11.904 -5.063 4.781 1.00 91.81 98 SER A CA 1
ATOM 720 C C . SER A 1 98 ? 11.056 -5.069 6.037 1.00 91.81 98 SER A C 1
ATOM 722 O O . SER A 1 98 ? 11.340 -5.805 6.982 1.00 91.81 98 SER A O 1
ATOM 724 N N . VAL A 1 99 ? 10.044 -4.212 6.048 1.00 94.69 99 VAL A N 1
ATOM 725 C CA . VAL A 1 99 ? 9.114 -4.061 7.160 1.00 94.69 99 VAL A CA 1
ATOM 726 C C . VAL A 1 99 ? 7.706 -3.891 6.639 1.00 94.69 99 VAL A C 1
ATOM 728 O O . VAL A 1 99 ? 7.528 -3.355 5.546 1.00 94.69 99 VAL A O 1
ATOM 731 N N . ASP A 1 100 ? 6.735 -4.313 7.436 1.00 96.38 100 ASP A N 1
ATOM 732 C CA . ASP A 1 100 ? 5.327 -4.045 7.186 1.00 96.38 100 ASP A CA 1
ATOM 733 C C . ASP A 1 100 ? 4.501 -3.999 8.486 1.00 96.38 100 ASP A C 1
ATOM 735 O O . ASP A 1 100 ? 4.957 -4.475 9.533 1.00 96.38 100 ASP A O 1
ATOM 739 N N . LEU A 1 101 ? 3.303 -3.412 8.425 1.00 93.44 101 LEU A N 1
ATOM 740 C CA . LEU A 1 101 ? 2.356 -3.298 9.539 1.00 93.44 101 LEU A CA 1
ATOM 741 C C . LEU A 1 101 ? 0.983 -3.860 9.145 1.00 93.44 101 LEU A C 1
ATOM 743 O O . LEU A 1 101 ? 0.423 -3.470 8.128 1.00 93.44 101 LEU A O 1
ATOM 747 N N . ASP A 1 102 ? 0.410 -4.714 9.995 1.00 89.44 102 ASP A N 1
ATOM 748 C CA . ASP A 1 102 ? -0.949 -5.252 9.829 1.00 89.44 102 ASP A CA 1
ATOM 749 C C . ASP A 1 102 ? -1.669 -5.272 11.185 1.00 89.44 102 ASP A C 1
ATOM 751 O O . ASP A 1 102 ? -1.499 -6.179 12.010 1.00 89.44 102 ASP A O 1
ATOM 755 N N . GLY A 1 103 ? -2.440 -4.214 11.449 1.00 83.69 103 GLY A N 1
ATOM 756 C CA . GLY A 1 103 ? -3.123 -3.995 12.722 1.00 83.69 103 GLY A CA 1
ATOM 757 C C . GLY A 1 103 ? -2.155 -3.997 13.911 1.00 83.69 103 GLY A C 1
ATOM 758 O O . GLY A 1 103 ? -1.280 -3.145 14.026 1.00 83.69 103 GLY A O 1
ATOM 759 N N . ASN A 1 104 ? -2.299 -4.981 14.804 1.00 86.50 104 ASN A N 1
ATOM 760 C CA . ASN A 1 104 ? -1.458 -5.130 16.000 1.00 86.50 104 ASN A CA 1
ATOM 761 C C . ASN A 1 104 ? -0.138 -5.882 15.748 1.00 86.50 104 ASN A C 1
ATOM 763 O O . ASN A 1 104 ? 0.552 -6.226 16.711 1.00 86.50 104 ASN A O 1
ATOM 767 N N . TYR A 1 105 ? 0.210 -6.170 14.492 1.00 91.62 105 TYR A N 1
ATOM 768 C CA . TYR A 1 105 ? 1.418 -6.911 14.138 1.00 91.62 105 TYR A CA 1
ATOM 769 C C . TYR A 1 105 ? 2.412 -6.039 13.371 1.00 91.62 105 TYR A C 1
ATOM 771 O O . TYR A 1 105 ? 2.063 -5.394 12.387 1.00 91.62 105 TYR A O 1
ATOM 779 N N . ALA A 1 106 ? 3.669 -6.078 13.807 1.00 94.88 106 ALA A N 1
ATOM 780 C CA . ALA A 1 106 ? 4.812 -5.569 13.062 1.00 94.88 106 ALA A CA 1
ATOM 781 C C . ALA A 1 106 ? 5.562 -6.751 12.446 1.00 94.88 106 ALA A C 1
ATOM 783 O O . ALA A 1 106 ? 5.896 -7.711 13.144 1.00 94.88 106 ALA A O 1
ATOM 784 N N . VAL A 1 107 ? 5.823 -6.687 11.144 1.00 96.75 107 VAL A N 1
ATOM 785 C CA . VAL A 1 107 ? 6.492 -7.748 10.389 1.00 96.75 107 VAL A CA 1
ATOM 786 C C . VAL A 1 107 ? 7.855 -7.250 9.943 1.00 96.75 107 VAL A C 1
ATOM 788 O O . VAL A 1 107 ? 7.950 -6.216 9.290 1.00 96.75 107 VAL A O 1
ATOM 791 N N . LEU A 1 108 ? 8.911 -7.987 10.278 1.00 95.38 108 LEU A N 1
ATOM 792 C CA . LEU A 1 108 ? 10.286 -7.673 9.903 1.00 95.38 108 LEU A CA 1
ATOM 793 C C . LEU A 1 108 ? 10.843 -8.807 9.050 1.00 95.38 108 LEU A C 1
ATOM 795 O O . LEU A 1 108 ? 10.923 -9.944 9.504 1.00 95.38 108 LEU A O 1
ATOM 799 N N . GLY A 1 109 ? 11.241 -8.501 7.825 1.00 93.88 109 GLY A N 1
ATOM 800 C CA . GLY A 1 109 ? 11.943 -9.427 6.951 1.00 93.88 109 GLY A CA 1
ATOM 801 C C . GLY A 1 109 ? 13.447 -9.183 6.995 1.00 93.88 109 GLY A C 1
ATOM 802 O O . GLY A 1 109 ? 13.899 -8.064 6.714 1.00 93.88 109 GLY A O 1
ATOM 803 N N . SER A 1 110 ? 14.216 -10.211 7.343 1.00 90.00 110 SER A N 1
ATOM 804 C CA . SER A 1 110 ? 15.673 -10.165 7.434 1.00 90.00 110 SER A CA 1
ATOM 805 C C . SER A 1 110 ? 16.346 -11.043 6.385 1.00 90.00 110 SER A C 1
ATOM 807 O O . SER A 1 110 ? 15.773 -12.022 5.913 1.00 90.00 110 SER A O 1
ATOM 809 N N . LEU A 1 111 ? 17.580 -10.693 6.033 1.00 88.06 111 LEU A N 1
ATOM 810 C CA . LEU A 1 111 ? 18.490 -11.535 5.271 1.00 88.06 111 LEU A CA 1
ATOM 811 C C . LEU A 1 111 ? 19.569 -12.093 6.189 1.00 88.06 111 LEU A C 1
ATOM 813 O O . LEU A 1 111 ? 20.045 -11.393 7.077 1.00 88.06 111 LEU A O 1
ATOM 817 N N . VAL A 1 112 ? 19.968 -13.330 5.927 1.00 84.19 112 VAL A N 1
ATOM 818 C CA . VAL A 1 112 ? 21.069 -14.020 6.594 1.00 84.19 112 VAL A CA 1
ATOM 819 C C . VAL A 1 112 ? 21.999 -14.557 5.521 1.00 84.19 112 VAL A C 1
ATOM 821 O O . VAL A 1 112 ? 21.562 -15.307 4.644 1.00 84.19 112 VAL A O 1
ATOM 824 N N . ASP A 1 113 ? 23.278 -14.217 5.610 1.00 79.81 113 ASP A N 1
ATOM 825 C CA . ASP A 1 113 ? 24.297 -14.833 4.769 1.00 79.81 113 ASP A CA 1
ATOM 826 C C . ASP A 1 113 ? 24.559 -16.269 5.245 1.00 79.81 113 ASP A C 1
ATOM 828 O O . ASP A 1 113 ? 25.011 -16.506 6.367 1.00 79.81 113 ASP A O 1
ATOM 832 N N . VAL A 1 114 ? 24.250 -17.249 4.391 1.00 76.31 114 VAL A N 1
ATOM 833 C CA . VAL A 1 114 ? 24.654 -18.649 4.587 1.00 76.31 114 VAL A CA 1
ATOM 834 C C . VAL A 1 114 ? 25.798 -18.994 3.632 1.00 76.31 114 VAL A C 1
ATOM 836 O O . VAL A 1 114 ? 26.051 -18.249 2.689 1.00 76.31 114 VAL A O 1
ATOM 839 N N . GLU A 1 115 ? 26.512 -20.104 3.871 1.00 74.19 115 GLU A N 1
ATOM 840 C CA . GLU A 1 115 ? 27.728 -20.469 3.108 1.00 74.19 115 GLU A CA 1
ATOM 841 C C . GLU A 1 115 ? 27.534 -20.435 1.583 1.00 74.19 115 GLU A C 1
ATOM 843 O O . GLU A 1 115 ? 28.458 -20.078 0.852 1.00 74.19 115 GLU A O 1
ATOM 848 N N . ASP A 1 116 ? 26.326 -20.763 1.125 1.00 71.56 116 ASP A N 1
ATOM 849 C CA . ASP A 1 116 ? 25.970 -20.839 -0.288 1.00 71.56 116 ASP A CA 1
ATOM 850 C C . ASP A 1 116 ? 25.420 -19.497 -0.843 1.00 71.56 116 ASP A C 1
ATOM 852 O O . ASP A 1 116 ? 25.489 -19.243 -2.040 1.00 71.56 116 ASP A O 1
ATOM 856 N N . GLY A 1 117 ? 24.971 -18.562 0.006 1.00 75.25 117 GLY A N 1
ATOM 857 C CA . GLY A 1 117 ? 24.469 -17.231 -0.383 1.00 75.25 117 GLY A CA 1
ATOM 858 C C . GLY A 1 117 ? 23.340 -16.726 0.527 1.00 75.25 117 GLY A C 1
ATOM 859 O O . GLY A 1 117 ? 23.022 -17.370 1.523 1.00 75.25 117 GLY A O 1
ATOM 860 N N . PRO A 1 118 ? 22.705 -15.574 0.250 1.00 80.75 118 PRO A N 1
ATOM 861 C CA . PRO A 1 118 ? 21.768 -14.980 1.199 1.00 80.75 118 PRO A CA 1
ATOM 862 C C . PRO A 1 118 ? 20.428 -15.733 1.228 1.00 80.75 118 PRO A C 1
ATOM 864 O O . PRO A 1 118 ? 19.740 -15.894 0.215 1.00 80.75 118 PRO A O 1
ATOM 867 N N . SER A 1 119 ? 20.034 -16.167 2.418 1.00 88.62 119 SER A N 1
ATOM 868 C CA . SER A 1 119 ? 18.672 -16.607 2.748 1.00 88.62 119 SER A CA 1
ATOM 869 C C . SER A 1 119 ? 18.056 -15.592 3.711 1.00 88.62 119 SER A C 1
ATOM 871 O O . SER A 1 119 ? 18.525 -14.456 3.767 1.00 88.62 119 SER A O 1
ATOM 873 N N . GLY A 1 120 ? 17.016 -15.945 4.460 1.00 90.56 120 GLY A N 1
ATOM 874 C CA . GLY A 1 120 ? 16.500 -15.014 5.453 1.00 90.56 120 GLY A CA 1
ATOM 875 C C . GLY A 1 120 ? 15.351 -15.539 6.289 1.00 90.56 120 GLY A C 1
ATOM 876 O O . GLY A 1 120 ? 14.958 -16.705 6.185 1.00 90.56 120 GLY A O 1
ATOM 877 N N . ASN A 1 121 ? 14.848 -14.659 7.145 1.00 91.38 121 ASN A N 1
ATOM 878 C CA . ASN A 1 121 ? 13.807 -14.942 8.117 1.00 91.38 121 ASN A CA 1
ATOM 879 C C . ASN A 1 121 ? 12.731 -13.852 8.070 1.00 91.38 121 ASN A C 1
ATOM 881 O O . ASN A 1 121 ? 12.937 -12.746 7.570 1.00 91.38 121 ASN A O 1
ATOM 885 N N . VAL A 1 122 ? 11.571 -14.162 8.637 1.00 94.81 122 VAL A N 1
ATOM 886 C CA . VAL A 1 122 ? 10.521 -13.191 8.932 1.00 94.81 122 VAL A CA 1
ATOM 887 C C . VAL A 1 122 ? 10.170 -13.267 10.408 1.00 94.81 122 VAL A C 1
ATOM 889 O O . VAL A 1 122 ? 9.849 -14.338 10.920 1.00 94.81 122 VAL A O 1
ATOM 892 N N . TYR A 1 123 ? 10.200 -12.127 11.083 1.00 94.19 123 TYR A N 1
ATOM 893 C CA . TYR A 1 123 ? 9.847 -11.977 12.486 1.00 94.19 123 TYR A CA 1
ATOM 894 C C . TYR A 1 123 ? 8.539 -11.210 12.610 1.00 94.19 123 TYR A C 1
ATOM 896 O O . TYR A 1 123 ? 8.313 -10.224 11.911 1.00 94.19 123 TYR A O 1
ATOM 904 N N . ILE A 1 124 ? 7.678 -11.664 13.511 1.00 95.12 124 ILE A N 1
ATOM 905 C CA . ILE A 1 124 ? 6.367 -11.081 13.770 1.00 95.12 124 ILE A CA 1
ATOM 906 C C . ILE A 1 124 ? 6.355 -10.630 15.222 1.00 95.12 124 ILE A C 1
ATOM 908 O O . ILE A 1 124 ? 6.521 -11.449 16.128 1.00 95.12 124 ILE A O 1
ATOM 912 N N . TYR A 1 125 ? 6.142 -9.339 15.439 1.00 94.19 125 TYR A N 1
ATOM 913 C CA . TYR A 1 125 ? 6.099 -8.704 16.749 1.00 94.19 125 TYR A CA 1
ATOM 914 C C . TYR A 1 125 ? 4.702 -8.177 17.049 1.00 94.19 125 TYR A C 1
ATOM 916 O O . TYR A 1 125 ? 3.963 -7.773 16.154 1.00 94.19 125 TYR A O 1
ATOM 924 N N . ASP A 1 126 ? 4.354 -8.163 18.329 1.00 92.00 126 ASP A N 1
ATOM 925 C CA . ASP A 1 126 ? 3.168 -7.478 18.825 1.00 92.00 126 ASP A CA 1
ATOM 926 C C . ASP A 1 126 ? 3.470 -5.978 18.978 1.00 92.00 126 ASP A C 1
ATOM 928 O O . ASP A 1 126 ? 4.371 -5.589 19.724 1.00 92.00 126 ASP A O 1
ATOM 932 N N . VAL A 1 127 ? 2.709 -5.136 18.281 1.00 89.62 127 VAL A N 1
ATOM 933 C CA . VAL A 1 127 ? 2.885 -3.672 18.240 1.00 89.62 127 VAL A CA 1
ATOM 934 C C . VAL A 1 127 ? 2.691 -3.032 19.619 1.00 89.62 127 VAL A C 1
ATOM 936 O O . VAL A 1 127 ? 3.344 -2.042 19.939 1.00 89.62 127 VAL A O 1
ATOM 939 N N . ASN A 1 128 ? 1.833 -3.596 20.471 1.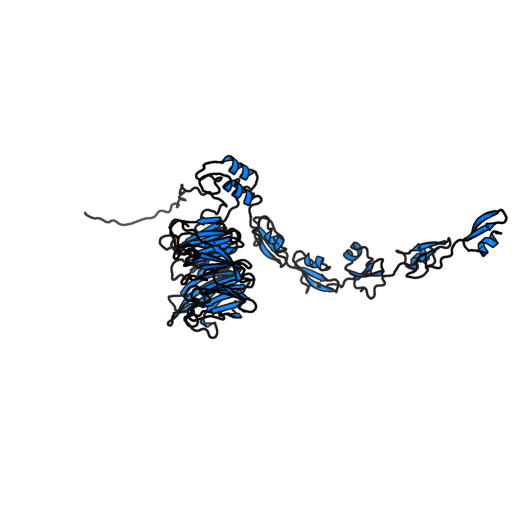00 87.88 128 ASN A N 1
ATOM 940 C CA . ASN A 1 128 ? 1.501 -3.012 21.771 1.00 87.88 128 ASN A CA 1
ATOM 941 C C . ASN A 1 128 ? 2.557 -3.317 22.835 1.00 87.88 128 ASN A C 1
ATOM 943 O O . ASN A 1 128 ? 2.837 -2.482 23.696 1.00 87.88 128 ASN A O 1
ATOM 947 N N . THR A 1 129 ? 3.153 -4.506 22.782 1.00 90.56 129 THR A N 1
ATOM 948 C CA . THR A 1 129 ? 4.100 -5.001 23.788 1.00 90.56 129 THR A CA 1
ATOM 949 C C . THR A 1 129 ? 5.553 -4.997 23.322 1.00 90.56 129 THR A C 1
ATOM 951 O O . THR A 1 129 ? 6.441 -5.161 24.158 1.00 90.56 129 THR A O 1
ATOM 954 N N . GLY A 1 130 ? 5.806 -4.853 22.019 1.00 88.56 130 GLY A N 1
ATOM 955 C CA . GLY A 1 130 ? 7.142 -4.916 21.423 1.00 88.56 130 GLY A CA 1
ATOM 956 C C . GLY A 1 130 ? 7.777 -6.307 21.479 1.00 88.56 130 GLY A C 1
ATOM 957 O O . GLY A 1 130 ? 8.982 -6.445 21.276 1.00 88.56 130 GLY A O 1
ATOM 958 N N . ARG A 1 131 ? 6.999 -7.349 21.803 1.00 91.69 131 ARG A N 1
ATOM 959 C CA . ARG A 1 131 ? 7.504 -8.716 21.968 1.00 91.69 131 ARG A CA 1
ATOM 960 C C . ARG A 1 131 ? 7.419 -9.491 20.666 1.00 91.69 131 ARG A C 1
ATOM 962 O O . ARG A 1 131 ? 6.396 -9.444 19.987 1.00 91.69 131 ARG A O 1
ATOM 969 N N . GLU A 1 132 ? 8.463 -10.262 20.373 1.00 92.69 132 GLU A N 1
ATOM 970 C CA . GLU A 1 132 ? 8.418 -11.244 19.293 1.00 92.69 132 GLU A CA 1
ATOM 971 C C . GLU A 1 132 ? 7.355 -12.302 19.619 1.00 92.69 132 GLU A C 1
ATOM 973 O O . GLU A 1 132 ? 7.352 -12.907 20.696 1.00 92.69 132 GLU A O 1
ATOM 978 N N . ILE A 1 133 ? 6.436 -12.504 18.683 1.00 91.50 133 ILE A N 1
ATOM 979 C CA . ILE A 1 133 ? 5.425 -13.558 18.719 1.00 91.50 133 ILE A CA 1
ATOM 980 C C . ILE A 1 133 ? 5.968 -14.811 18.034 1.00 91.50 133 ILE A C 1
ATOM 982 O O . ILE A 1 133 ? 5.687 -15.930 18.475 1.00 91.50 133 ILE A O 1
ATOM 986 N N . ARG A 1 134 ? 6.675 -14.632 16.910 1.00 91.19 134 ARG A N 1
ATOM 987 C CA . ARG A 1 134 ? 7.102 -15.732 16.046 1.00 91.19 134 ARG A CA 1
ATOM 988 C C . ARG A 1 134 ? 8.223 -15.332 15.088 1.00 91.19 134 ARG A C 1
ATOM 990 O O . ARG A 1 134 ? 8.176 -14.249 14.514 1.00 91.19 134 ARG A O 1
ATOM 997 N N . ARG A 1 135 ? 9.096 -16.298 14.800 1.00 92.50 135 ARG A N 1
ATOM 998 C CA . ARG A 1 135 ? 9.988 -16.341 13.636 1.00 92.50 135 ARG A CA 1
ATOM 999 C C . ARG A 1 135 ? 9.504 -17.389 12.627 1.00 92.50 135 ARG A C 1
ATOM 1001 O O . ARG A 1 135 ? 9.050 -18.461 13.029 1.00 92.50 135 ARG A O 1
ATOM 1008 N N . ILE A 1 136 ? 9.606 -17.070 11.342 1.00 92.88 136 ILE A N 1
ATOM 1009 C CA . ILE A 1 136 ? 9.471 -17.987 10.206 1.00 92.88 136 ILE A CA 1
ATOM 1010 C C . ILE A 1 136 ? 10.782 -17.904 9.430 1.00 92.88 136 ILE A C 1
ATOM 1012 O O . ILE A 1 136 ? 11.041 -16.903 8.762 1.00 92.88 136 ILE A O 1
ATOM 1016 N N . GLY A 1 137 ? 11.628 -18.917 9.550 1.00 89.88 137 GLY A N 1
ATOM 1017 C CA . GLY A 1 137 ? 12.850 -19.016 8.764 1.00 89.88 137 GLY A CA 1
ATOM 1018 C C . GLY A 1 137 ? 12.612 -19.678 7.417 1.00 89.88 137 GLY A C 1
ATOM 1019 O O . GLY A 1 137 ? 11.628 -20.394 7.221 1.00 89.88 137 GLY A O 1
ATOM 1020 N N . TYR A 1 138 ? 13.532 -19.472 6.475 1.00 86.94 138 TYR A N 1
ATOM 1021 C CA . TYR A 1 138 ? 13.521 -20.244 5.232 1.00 86.94 138 TYR A CA 1
ATOM 1022 C C . TYR A 1 138 ? 13.567 -21.759 5.520 1.00 86.94 138 TYR A C 1
ATOM 1024 O O . TYR A 1 138 ? 12.914 -22.541 4.842 1.00 86.94 138 TYR A O 1
ATOM 1032 N N . ASP A 1 139 ? 14.264 -22.180 6.574 1.00 85.69 139 ASP A N 1
ATOM 1033 C CA . ASP A 1 139 ? 14.374 -23.572 7.012 1.00 85.69 139 ASP A CA 1
ATOM 1034 C C . ASP A 1 139 ? 13.060 -24.172 7.549 1.00 85.69 139 ASP A C 1
ATOM 1036 O O . ASP A 1 139 ? 12.916 -25.395 7.584 1.00 85.69 139 ASP A O 1
ATOM 1040 N N . ASP A 1 140 ? 12.072 -23.336 7.884 1.00 86.88 140 ASP A N 1
ATOM 1041 C CA . ASP A 1 140 ? 10.723 -23.770 8.265 1.00 86.88 140 ASP A CA 1
ATOM 1042 C C . ASP A 1 140 ? 9.832 -24.086 7.043 1.00 86.88 140 ASP A C 1
ATOM 1044 O O . ASP A 1 140 ? 8.718 -24.605 7.189 1.00 86.88 140 ASP A O 1
ATOM 1048 N N . VAL A 1 141 ? 10.291 -23.772 5.825 1.00 87.19 141 VAL A N 1
ATOM 1049 C CA . VAL A 1 141 ? 9.531 -23.955 4.582 1.00 87.19 141 VAL A CA 1
ATOM 1050 C C . VAL A 1 141 ? 9.955 -25.242 3.883 1.00 87.19 141 VAL A C 1
ATOM 1052 O O . VAL A 1 141 ? 11.078 -25.395 3.406 1.00 87.19 141 VAL A O 1
ATOM 1055 N N . GLU A 1 142 ? 9.020 -26.183 3.767 1.00 84.44 142 GLU A N 1
ATOM 1056 C CA . GLU A 1 142 ? 9.297 -27.473 3.141 1.00 84.44 142 GLU A CA 1
ATOM 1057 C C . GLU A 1 142 ? 9.717 -27.314 1.668 1.00 84.44 142 GLU A C 1
ATOM 1059 O O . GLU A 1 142 ? 8.985 -26.770 0.838 1.00 84.44 142 GLU A O 1
ATOM 1064 N N . GLY A 1 143 ? 10.903 -27.831 1.336 1.00 79.88 143 GLY A N 1
ATOM 1065 C CA . GLY A 1 143 ? 11.398 -27.904 -0.038 1.00 79.88 143 GLY A CA 1
ATOM 1066 C C . GLY A 1 143 ? 12.004 -26.615 -0.596 1.00 79.88 143 GLY A C 1
ATOM 1067 O O . GLY A 1 143 ? 12.298 -26.580 -1.792 1.00 79.88 143 GLY A O 1
ATOM 1068 N N . ILE A 1 144 ? 12.215 -25.580 0.224 1.00 84.12 144 ILE A N 1
ATOM 1069 C CA . ILE A 1 144 ? 13.011 -24.418 -0.185 1.00 84.12 144 ILE A CA 1
ATOM 1070 C C . ILE A 1 144 ? 14.510 -24.744 -0.077 1.00 84.12 144 ILE A C 1
ATOM 1072 O O . ILE A 1 144 ? 14.950 -25.441 0.837 1.00 84.12 144 ILE A O 1
ATOM 1076 N N . LEU A 1 145 ? 15.300 -24.260 -1.033 1.00 80.50 145 LEU A N 1
ATOM 1077 C CA . LEU A 1 145 ? 16.764 -24.328 -0.993 1.00 80.50 145 LEU A CA 1
ATOM 1078 C C . LEU A 1 145 ? 17.323 -23.000 -0.461 1.00 80.50 145 LEU A C 1
ATOM 1080 O O . LEU A 1 145 ? 16.639 -21.988 -0.628 1.00 80.50 145 LEU A O 1
ATOM 1084 N N . PRO A 1 146 ? 18.527 -22.973 0.143 1.00 79.19 146 PRO A N 1
ATOM 1085 C CA . PRO A 1 146 ? 19.220 -21.720 0.468 1.00 79.19 146 PRO A CA 1
ATOM 1086 C C . PRO A 1 146 ? 19.473 -20.857 -0.790 1.00 79.19 146 PRO A C 1
ATOM 1088 O O . PRO A 1 146 ? 19.179 -21.283 -1.906 1.00 79.19 146 PRO A O 1
ATOM 1091 N N . GLU A 1 147 ? 19.994 -19.637 -0.610 1.00 84.31 147 GLU A N 1
ATOM 1092 C CA . GLU A 1 147 ? 20.188 -18.620 -1.673 1.00 84.31 147 GLU A CA 1
ATOM 1093 C C . GLU A 1 147 ? 18.882 -18.049 -2.247 1.00 84.31 147 GLU A C 1
ATOM 1095 O O . GLU A 1 147 ? 18.755 -17.733 -3.430 1.00 84.31 147 GLU A O 1
ATOM 1100 N N . ASN A 1 148 ? 17.857 -17.947 -1.411 1.00 87.38 148 ASN A N 1
ATOM 1101 C CA . ASN A 1 148 ? 16.511 -17.586 -1.844 1.00 87.38 148 ASN A CA 1
ATOM 1102 C C . ASN A 1 148 ? 16.154 -16.116 -1.556 1.00 87.38 148 ASN A C 1
ATOM 1104 O O . ASN A 1 148 ? 15.190 -15.612 -2.136 1.00 87.38 148 ASN A O 1
ATOM 1108 N N . SER A 1 149 ? 16.932 -15.402 -0.728 1.00 90.12 149 SER A N 1
ATOM 1109 C CA . SER A 1 149 ? 16.561 -14.087 -0.173 1.00 90.12 149 SER A CA 1
ATOM 1110 C C . SER A 1 149 ? 15.154 -14.072 0.460 1.00 90.12 149 SER A C 1
ATOM 1112 O O . SER A 1 149 ? 14.421 -13.092 0.317 1.00 90.12 149 SER A O 1
ATOM 1114 N N . PHE A 1 150 ? 14.740 -15.172 1.095 1.00 93.19 150 PHE A N 1
ATOM 1115 C CA . PHE A 1 150 ? 13.461 -15.273 1.798 1.00 93.19 150 PHE A CA 1
ATOM 1116 C C . PHE A 1 150 ? 13.348 -14.168 2.850 1.00 93.19 150 PHE A C 1
ATOM 1118 O O . PHE A 1 150 ? 14.321 -13.866 3.528 1.00 93.19 150 PHE A O 1
ATOM 1125 N N . GLY A 1 151 ? 12.177 -13.549 2.981 1.00 91.12 151 GLY A N 1
ATOM 1126 C CA . GLY A 1 151 ? 12.005 -12.406 3.880 1.00 91.12 151 GLY A CA 1
ATOM 1127 C C . GLY A 1 151 ? 12.382 -11.067 3.248 1.00 91.12 151 GLY A C 1
ATOM 1128 O O . GLY A 1 151 ? 12.260 -10.039 3.906 1.00 91.12 151 GLY A O 1
ATOM 1129 N N . PHE A 1 152 ? 12.791 -11.027 1.973 1.00 90.56 152 PHE A N 1
ATOM 1130 C CA . PHE A 1 152 ? 13.041 -9.770 1.270 1.00 90.56 152 PHE A CA 1
ATOM 1131 C C . PHE A 1 152 ? 12.360 -9.724 -0.110 1.00 90.56 152 PHE A C 1
ATOM 1133 O O . PHE A 1 152 ? 12.947 -10.191 -1.097 1.00 90.56 152 PHE A O 1
ATOM 1140 N N . PRO A 1 153 ? 11.162 -9.108 -0.227 1.00 95.62 153 PRO A N 1
ATOM 1141 C CA . PRO A 1 153 ? 10.432 -8.294 0.765 1.00 95.62 153 PRO A CA 1
ATOM 1142 C C . PRO A 1 153 ? 9.304 -9.043 1.509 1.00 95.62 153 PRO A C 1
ATOM 1144 O O . PRO A 1 153 ? 9.005 -10.197 1.203 1.00 95.62 153 PRO A O 1
ATOM 1147 N N . VAL A 1 154 ? 8.641 -8.356 2.444 1.00 97.44 154 VAL A N 1
ATOM 1148 C CA . VAL A 1 154 ? 7.387 -8.778 3.100 1.00 97.44 154 VAL A CA 1
ATOM 1149 C C . VAL A 1 154 ? 6.250 -7.796 2.798 1.00 97.44 154 VAL A C 1
ATOM 1151 O O . VAL A 1 154 ? 6.507 -6.621 2.550 1.00 97.44 154 VAL A O 1
ATOM 1154 N N . SER A 1 155 ? 5.005 -8.278 2.797 1.00 97.31 155 SER A N 1
ATOM 1155 C CA . SER A 1 155 ? 3.783 -7.459 2.743 1.00 97.31 155 SER A CA 1
ATOM 1156 C C . SER A 1 155 ? 2.611 -8.240 3.349 1.00 97.31 155 SER A C 1
ATOM 1158 O O . SER A 1 155 ? 2.528 -9.456 3.184 1.00 97.31 155 SER A O 1
ATOM 1160 N N . SER A 1 156 ? 1.713 -7.583 4.065 1.00 95.25 156 SER A N 1
ATOM 1161 C CA . SER A 1 156 ? 0.695 -8.179 4.918 1.00 95.25 156 SER A CA 1
ATOM 1162 C C . SER A 1 156 ? -0.577 -7.340 4.952 1.00 95.25 156 SER A C 1
ATOM 1164 O O . SER A 1 156 ? -0.550 -6.124 4.812 1.00 95.25 156 SER A O 1
ATOM 1166 N N . VAL A 1 157 ? -1.717 -8.019 5.070 1.00 91.88 157 VAL A N 1
ATOM 1167 C CA . VAL A 1 157 ? -3.026 -7.379 5.227 1.00 91.88 157 VAL A CA 1
ATOM 1168 C C . VAL A 1 157 ? -4.021 -8.377 5.803 1.00 91.88 157 VAL A C 1
ATOM 1170 O O . VAL A 1 157 ? -4.113 -9.517 5.334 1.00 91.88 157 VAL A O 1
ATOM 1173 N N . ASN A 1 158 ? -4.818 -7.954 6.783 1.00 86.69 158 ASN A N 1
ATOM 1174 C CA . ASN A 1 158 ? -5.935 -8.728 7.329 1.00 86.69 158 ASN A CA 1
ATOM 1175 C C . ASN A 1 158 ? -5.542 -10.152 7.774 1.00 86.69 158 ASN A C 1
ATOM 1177 O O . ASN A 1 158 ? -6.300 -11.116 7.627 1.00 86.69 158 ASN A O 1
ATOM 1181 N N . GLY A 1 159 ? -4.341 -10.309 8.328 1.00 89.25 159 GLY A N 1
ATOM 1182 C CA . GLY A 1 159 ? -3.806 -11.576 8.810 1.00 89.25 159 GLY A CA 1
ATOM 1183 C C . GLY A 1 159 ? -3.241 -12.502 7.726 1.00 89.25 159 GLY A C 1
ATOM 1184 O O . GLY A 1 159 ? -2.904 -13.651 8.036 1.00 89.25 159 GLY A O 1
ATOM 1185 N N . LEU A 1 160 ? -3.132 -12.045 6.478 1.00 93.88 160 LEU A N 1
ATOM 1186 C CA . LEU A 1 160 ? -2.354 -12.694 5.425 1.00 93.88 160 LEU A CA 1
ATOM 1187 C C . LEU A 1 160 ? -0.958 -12.070 5.380 1.00 93.88 160 LEU A C 1
ATOM 1189 O O . LEU A 1 160 ? -0.832 -10.855 5.386 1.00 93.88 160 LEU A O 1
ATOM 1193 N N . LEU A 1 161 ? 0.076 -12.901 5.275 1.00 97.06 161 LEU A N 1
ATOM 1194 C CA . LEU A 1 161 ? 1.463 -12.478 5.101 1.00 97.06 161 LEU A CA 1
ATOM 1195 C C . LEU A 1 161 ? 2.013 -13.044 3.789 1.00 97.06 161 LEU A C 1
ATOM 1197 O O . LEU A 1 161 ? 2.018 -14.258 3.598 1.00 97.06 161 LEU A O 1
ATOM 1201 N N . ALA A 1 162 ? 2.493 -12.180 2.905 1.00 98.19 162 ALA A N 1
ATOM 1202 C CA . ALA A 1 162 ? 3.237 -12.518 1.701 1.00 98.19 162 ALA A CA 1
ATOM 1203 C C . ALA A 1 162 ? 4.734 -12.265 1.916 1.00 98.19 162 ALA A C 1
ATOM 1205 O O . ALA A 1 162 ? 5.141 -11.203 2.384 1.00 98.19 162 ALA A O 1
ATOM 1206 N N . VAL A 1 163 ? 5.555 -13.249 1.552 1.00 97.94 163 VAL A N 1
ATOM 1207 C CA . VAL A 1 163 ? 7.008 -13.232 1.738 1.00 97.94 163 VAL A CA 1
ATOM 1208 C C . VAL A 1 163 ? 7.695 -13.555 0.422 1.00 97.94 163 VAL A C 1
ATOM 1210 O O . VAL A 1 163 ? 7.465 -14.612 -0.165 1.00 97.94 163 VAL A O 1
ATOM 1213 N N . GLY A 1 164 ? 8.539 -12.648 -0.054 1.00 96.69 164 GLY A N 1
ATOM 1214 C CA . GLY A 1 164 ? 9.301 -12.818 -1.281 1.00 96.69 164 GLY A CA 1
ATOM 1215 C C . GLY A 1 164 ? 10.559 -13.648 -1.067 1.00 96.69 164 GLY A C 1
ATOM 1216 O O . GLY A 1 164 ? 11.196 -13.583 -0.017 1.00 96.69 164 GLY A O 1
ATOM 1217 N N . ALA A 1 165 ? 10.905 -14.414 -2.096 1.00 95.19 165 ALA A N 1
ATOM 1218 C CA . ALA A 1 165 ? 12.116 -15.214 -2.208 1.00 95.19 165 ALA A CA 1
ATOM 1219 C C . ALA A 1 165 ? 12.688 -15.050 -3.626 1.00 95.19 165 ALA A C 1
ATOM 1221 O O . ALA A 1 165 ? 12.707 -15.971 -4.447 1.00 95.19 165 ALA A O 1
ATOM 1222 N N . ARG A 1 166 ? 13.088 -13.819 -3.963 1.00 92.94 166 ARG A N 1
ATOM 1223 C CA . ARG A 1 166 ? 13.402 -13.410 -5.346 1.00 92.94 166 ARG A CA 1
ATOM 1224 C C . ARG A 1 166 ? 14.593 -14.132 -5.983 1.00 92.94 166 ARG A C 1
ATOM 1226 O O . ARG A 1 166 ? 14.750 -14.078 -7.199 1.00 92.94 166 ARG A O 1
ATOM 1233 N N . GLN A 1 167 ? 15.468 -14.740 -5.181 1.00 90.31 167 GLN A N 1
ATOM 1234 C CA . GLN A 1 167 ? 16.653 -15.444 -5.685 1.00 90.31 167 GLN A CA 1
ATOM 1235 C C . GLN A 1 167 ? 16.430 -16.950 -5.853 1.00 90.31 167 GLN A C 1
ATOM 1237 O O . GLN A 1 167 ? 17.281 -17.644 -6.409 1.00 90.31 167 GLN A O 1
ATOM 1242 N N . GLU A 1 168 ? 15.250 -17.447 -5.486 1.00 87.50 168 GLU A N 1
ATOM 1243 C CA . GLU A 1 168 ? 14.943 -18.865 -5.570 1.00 87.50 168 GLU A CA 1
ATOM 1244 C C . GLU A 1 168 ? 15.045 -19.420 -7.006 1.00 87.50 168 GLU A C 1
ATOM 1246 O O . GLU A 1 168 ? 14.627 -18.783 -7.979 1.00 87.50 168 GLU A O 1
ATOM 1251 N N . MET A 1 169 ? 15.590 -20.640 -7.122 1.00 84.81 169 MET A N 1
ATOM 1252 C CA . MET A 1 169 ? 15.772 -21.376 -8.381 1.00 84.81 169 MET A CA 1
ATOM 1253 C C . MET A 1 169 ? 16.466 -20.533 -9.463 1.00 84.81 169 MET A C 1
ATOM 1255 O O . MET A 1 169 ? 15.885 -20.241 -10.512 1.00 84.81 169 MET A O 1
ATOM 1259 N N . LEU A 1 170 ? 17.723 -20.148 -9.208 1.00 84.69 170 LEU A N 1
ATOM 1260 C CA . LEU A 1 170 ? 18.539 -19.316 -10.105 1.00 84.69 170 LEU A CA 1
ATOM 1261 C C . LEU A 1 170 ? 17.877 -17.961 -10.403 1.00 84.69 170 LEU A C 1
ATOM 1263 O O . LEU A 1 170 ? 17.808 -17.523 -11.551 1.00 84.69 170 LEU A O 1
ATOM 1267 N N . CYS A 1 171 ? 17.360 -17.296 -9.366 1.00 83.00 171 CYS A N 1
ATOM 1268 C CA . CYS A 1 171 ? 16.664 -16.015 -9.495 1.00 83.00 171 CYS A CA 1
ATOM 1269 C C . CYS A 1 171 ? 15.438 -16.051 -10.418 1.00 83.00 171 CYS A C 1
ATOM 1271 O O . CYS A 1 171 ? 15.078 -15.020 -10.977 1.00 83.00 171 CYS A O 1
ATOM 1273 N N . THR A 1 172 ? 14.789 -17.207 -10.591 1.00 92.62 172 THR A N 1
ATOM 1274 C CA . THR A 1 172 ? 13.428 -17.230 -11.157 1.00 92.62 172 THR A CA 1
ATOM 1275 C C . THR A 1 172 ? 12.472 -16.536 -10.187 1.00 92.62 172 THR A C 1
ATOM 1277 O O . THR A 1 172 ? 11.688 -15.679 -10.589 1.00 92.62 172 THR A O 1
ATOM 1280 N N . GLY A 1 173 ? 12.637 -16.831 -8.894 1.00 93.69 173 GLY A N 1
ATOM 1281 C CA . GLY A 1 173 ? 11.940 -16.187 -7.791 1.00 93.69 173 GLY A CA 1
ATOM 1282 C C . GLY A 1 173 ? 10.604 -16.840 -7.429 1.00 93.69 173 GLY A C 1
ATOM 1283 O O . GLY A 1 173 ? 9.966 -17.511 -8.243 1.00 93.69 173 GLY A O 1
ATOM 1284 N N . ALA A 1 174 ? 10.186 -16.657 -6.178 1.00 95.50 174 ALA A N 1
ATOM 1285 C CA . ALA A 1 174 ? 8.925 -17.162 -5.646 1.00 95.50 174 ALA A CA 1
ATOM 1286 C C . ALA A 1 174 ? 8.339 -16.213 -4.592 1.00 95.50 174 ALA A C 1
ATOM 1288 O O . ALA A 1 174 ? 9.032 -15.351 -4.046 1.00 95.50 174 ALA A O 1
ATOM 1289 N N . VAL A 1 175 ? 7.056 -16.406 -4.282 1.00 97.38 175 VAL A N 1
ATOM 1290 C CA . VAL A 1 175 ? 6.385 -15.769 -3.143 1.00 97.38 175 VAL A CA 1
ATOM 1291 C C . VAL A 1 175 ? 5.687 -16.827 -2.304 1.00 97.38 175 VAL A C 1
ATOM 1293 O O . VAL A 1 175 ? 5.007 -17.704 -2.832 1.00 97.38 175 VAL A O 1
ATOM 1296 N N . TYR A 1 176 ? 5.821 -16.729 -0.991 1.00 96.19 176 TYR A N 1
ATOM 1297 C CA . TYR A 1 176 ? 5.200 -17.623 -0.029 1.00 96.19 176 TYR A CA 1
ATOM 1298 C C . TYR A 1 176 ? 4.125 -16.878 0.752 1.00 96.19 176 TYR A C 1
ATOM 1300 O O . TYR A 1 176 ? 4.362 -15.788 1.266 1.00 96.19 176 TYR A O 1
ATOM 1308 N N . LEU A 1 177 ? 2.937 -17.469 0.833 1.00 96.62 177 LEU A N 1
ATOM 1309 C CA . LEU A 1 177 ? 1.826 -16.950 1.617 1.00 96.62 177 LEU A CA 1
ATOM 1310 C C . LEU A 1 177 ? 1.722 -17.707 2.933 1.00 96.62 177 LEU A C 1
ATOM 1312 O O . LEU A 1 177 ? 1.699 -18.938 2.940 1.00 96.62 177 LEU A O 1
ATOM 1316 N N . PHE A 1 178 ? 1.572 -16.972 4.024 1.00 95.69 178 PHE A N 1
ATOM 1317 C CA . PHE A 1 178 ? 1.394 -17.485 5.372 1.00 95.69 178 PHE A CA 1
ATOM 1318 C C . PHE A 1 178 ? 0.171 -16.850 6.019 1.00 95.69 178 PHE A C 1
ATOM 1320 O O . PHE A 1 178 ? -0.231 -15.731 5.702 1.00 95.69 178 PHE A O 1
ATOM 1327 N N . ASN A 1 179 ? -0.421 -17.561 6.971 1.00 93.81 179 ASN A N 1
ATOM 1328 C CA . ASN A 1 179 ? -1.322 -16.927 7.917 1.00 93.81 179 ASN A CA 1
ATOM 1329 C C . ASN A 1 179 ? -0.476 -16.219 8.979 1.00 93.81 179 ASN A C 1
ATOM 1331 O O . ASN A 1 179 ? 0.253 -16.881 9.715 1.00 93.81 179 ASN A O 1
ATOM 1335 N N . LEU A 1 180 ? -0.605 -14.898 9.073 1.00 92.12 180 LEU A N 1
ATOM 1336 C CA . LEU A 1 180 ? 0.221 -14.049 9.928 1.00 92.12 180 LEU A CA 1
ATOM 1337 C C . LEU A 1 180 ? 0.138 -14.459 11.407 1.00 92.12 180 LEU A C 1
ATOM 1339 O O . LEU A 1 180 ? 1.149 -14.524 12.095 1.00 92.12 180 LEU A O 1
ATOM 1343 N N . ARG A 1 181 ? -1.054 -14.825 11.898 1.00 87.25 181 ARG A N 1
ATOM 1344 C CA . ARG A 1 181 ? -1.249 -15.172 13.320 1.00 87.25 181 ARG A CA 1
ATOM 1345 C C . ARG A 1 181 ? -0.659 -16.533 13.687 1.00 87.25 181 ARG A C 1
ATOM 1347 O O . ARG A 1 181 ? -0.011 -16.685 14.719 1.00 87.25 181 ARG A O 1
ATOM 1354 N N . SER A 1 182 ? -0.920 -17.549 12.867 1.00 89.75 182 SER A N 1
ATOM 1355 C CA . SER A 1 182 ? -0.503 -18.929 13.156 1.00 89.75 182 SER A CA 1
ATOM 1356 C C . SER A 1 182 ? 0.893 -19.272 12.635 1.00 89.75 182 SER A C 1
ATOM 1358 O O . SER A 1 182 ? 1.466 -20.264 13.076 1.00 89.75 182 SER A O 1
ATOM 1360 N N . GLY A 1 183 ? 1.434 -18.492 11.693 1.00 88.94 183 GLY A N 1
ATOM 1361 C CA . GLY A 1 183 ? 2.654 -18.814 10.948 1.00 88.94 183 GLY A CA 1
ATOM 1362 C C . GLY A 1 183 ? 2.495 -19.986 9.977 1.00 88.94 183 GLY A C 1
ATOM 1363 O O . GLY A 1 183 ? 3.472 -20.461 9.408 1.00 88.94 183 GLY A O 1
ATOM 1364 N N . ARG A 1 184 ? 1.272 -20.494 9.785 1.00 91.06 184 ARG A N 1
ATOM 1365 C CA . ARG A 1 184 ? 1.026 -21.642 8.912 1.00 91.06 184 ARG A CA 1
ATOM 1366 C C . ARG A 1 184 ? 1.242 -21.245 7.454 1.00 91.06 184 ARG A C 1
ATOM 1368 O O . ARG A 1 184 ? 0.578 -20.322 6.978 1.00 91.06 184 ARG A O 1
ATOM 1375 N N . SER A 1 185 ? 2.088 -21.992 6.744 1.00 93.12 185 SER A N 1
ATOM 1376 C CA . SER A 1 185 ? 2.213 -21.882 5.287 1.00 93.12 185 SER A CA 1
ATOM 1377 C C . SER A 1 185 ? 0.869 -22.164 4.619 1.00 93.12 185 SER A C 1
ATOM 1379 O O . SER A 1 185 ? 0.176 -23.131 4.945 1.00 93.12 185 SER A O 1
ATOM 1381 N N . LEU A 1 186 ? 0.474 -21.276 3.717 1.00 93.44 186 LEU A N 1
ATOM 1382 C CA . LEU A 1 186 ? -0.759 -21.375 2.953 1.00 93.44 186 LEU A CA 1
ATOM 1383 C C . LEU A 1 186 ? -0.462 -21.858 1.538 1.00 93.44 186 LEU A C 1
ATOM 1385 O O . LEU A 1 186 ? -1.084 -22.821 1.090 1.00 93.44 186 LEU A O 1
ATOM 1389 N N . ARG A 1 187 ? 0.430 -21.165 0.815 1.00 93.00 187 ARG A N 1
ATOM 1390 C CA . ARG A 1 187 ? 0.689 -21.399 -0.618 1.00 93.00 187 ARG A CA 1
ATOM 1391 C C . ARG A 1 187 ? 2.080 -20.908 -1.025 1.00 93.00 187 ARG A C 1
ATOM 1393 O O . ARG A 1 187 ? 2.604 -19.971 -0.431 1.00 93.00 187 ARG A O 1
ATOM 1400 N N . LYS A 1 188 ? 2.612 -21.481 -2.105 1.00 94.62 188 LYS A N 1
ATOM 1401 C CA . LYS A 1 188 ? 3.740 -20.947 -2.878 1.00 94.62 188 LYS A CA 1
ATOM 1402 C C . LYS A 1 188 ? 3.227 -20.465 -4.231 1.00 94.62 188 LYS A C 1
ATOM 1404 O O . LYS A 1 188 ? 2.482 -21.188 -4.891 1.00 94.62 188 LYS A O 1
ATOM 1409 N N . LEU A 1 189 ? 3.637 -19.272 -4.634 1.00 96.44 189 LEU A N 1
ATOM 1410 C CA . LEU A 1 189 ? 3.293 -18.639 -5.899 1.00 96.44 189 LEU A CA 1
ATOM 1411 C C . LEU A 1 189 ? 4.548 -18.485 -6.757 1.00 96.44 189 LEU A C 1
ATOM 1413 O O . LEU A 1 189 ? 5.612 -18.106 -6.263 1.00 96.44 189 LEU A O 1
ATOM 1417 N N . VAL A 1 190 ? 4.396 -18.765 -8.048 1.00 96.19 190 VAL A N 1
ATOM 1418 C CA . VAL A 1 190 ? 5.412 -18.577 -9.089 1.00 96.19 190 VAL A CA 1
ATOM 1419 C C . VAL A 1 190 ? 4.738 -18.009 -10.337 1.00 96.19 190 VAL A C 1
ATOM 1421 O O . VAL A 1 190 ? 3.568 -18.309 -10.602 1.00 96.19 190 VAL A O 1
ATOM 1424 N N . ALA A 1 191 ? 5.461 -17.201 -11.110 1.00 96.44 191 ALA A N 1
ATOM 1425 C CA . ALA A 1 191 ? 4.977 -16.727 -12.403 1.00 96.44 191 ALA A CA 1
ATOM 1426 C C . ALA A 1 191 ? 4.824 -17.897 -13.390 1.00 96.44 191 ALA A C 1
ATOM 1428 O O . ALA A 1 191 ? 5.697 -18.761 -13.481 1.00 96.44 191 ALA A O 1
ATOM 1429 N N . HIS A 1 192 ? 3.725 -17.924 -14.148 1.00 95.56 192 HIS A N 1
ATOM 1430 C CA . HIS A 1 192 ? 3.442 -18.997 -15.116 1.00 95.56 192 HIS A CA 1
ATOM 1431 C C . HIS A 1 192 ? 4.468 -19.054 -16.256 1.00 95.56 192 HIS A C 1
ATOM 1433 O O . HIS A 1 192 ? 4.761 -20.122 -16.790 1.00 95.56 192 HIS A O 1
ATOM 1439 N N . ASP A 1 193 ? 5.006 -17.897 -16.623 1.00 95.12 193 ASP A N 1
ATOM 1440 C CA . ASP A 1 193 ? 6.036 -17.685 -17.633 1.00 95.12 193 ASP A CA 1
ATOM 1441 C C . ASP A 1 193 ? 7.414 -17.390 -17.022 1.00 95.12 193 ASP A C 1
ATOM 1443 O O . ASP A 1 193 ? 8.304 -16.952 -17.748 1.00 95.12 193 ASP A O 1
ATOM 1447 N N . GLY A 1 194 ? 7.591 -17.649 -15.719 1.00 93.75 194 GLY A N 1
ATOM 1448 C CA . GLY A 1 194 ? 8.817 -17.349 -14.985 1.00 93.75 194 GLY A CA 1
ATOM 1449 C C . GLY A 1 194 ? 10.050 -18.034 -15.576 1.00 93.75 194 GLY A C 1
ATOM 1450 O O . GLY A 1 194 ? 10.052 -19.237 -15.858 1.00 93.75 194 GLY A O 1
ATOM 1451 N N . ARG A 1 195 ? 11.117 -17.258 -15.750 1.00 95.69 195 ARG A N 1
ATOM 1452 C CA . ARG A 1 195 ? 12.421 -17.693 -16.258 1.00 95.69 195 ARG A CA 1
ATOM 1453 C C . ARG A 1 195 ? 13.531 -17.365 -15.269 1.00 95.69 195 ARG A C 1
ATOM 1455 O O . ARG A 1 195 ? 13.410 -16.490 -14.418 1.00 95.69 195 ARG A O 1
ATOM 1462 N N . VAL A 1 196 ? 14.648 -18.067 -15.434 1.00 95.31 196 VAL A N 1
ATOM 1463 C CA . VAL A 1 196 ? 15.902 -17.794 -14.723 1.00 95.31 196 VAL A CA 1
ATOM 1464 C C . VAL A 1 196 ? 16.264 -16.316 -14.867 1.00 95.31 196 VAL A C 1
ATOM 1466 O O . VAL A 1 196 ? 16.407 -15.826 -15.985 1.00 95.31 196 VAL A O 1
ATOM 1469 N N . GLY A 1 197 ? 16.445 -15.635 -13.737 1.00 93.25 197 GLY A N 1
ATOM 1470 C CA . GLY A 1 197 ? 16.800 -14.218 -13.682 1.00 93.25 197 GLY A CA 1
ATOM 1471 C C . GLY A 1 197 ? 15.627 -13.239 -13.589 1.00 93.25 197 GLY A C 1
ATOM 1472 O O . GLY A 1 197 ? 15.887 -12.067 -13.331 1.00 93.25 197 GLY A O 1
ATOM 1473 N N . ASP A 1 198 ? 14.369 -13.677 -13.716 1.00 96.00 198 ASP A N 1
ATOM 1474 C CA . ASP A 1 198 ? 13.201 -12.779 -13.673 1.00 96.00 198 ASP A CA 1
ATOM 1475 C C . ASP A 1 198 ? 13.036 -12.061 -12.320 1.00 96.00 198 ASP A C 1
ATOM 1477 O O . ASP A 1 198 ? 12.463 -10.969 -12.248 1.00 96.00 198 ASP A O 1
ATOM 1481 N N . GLN A 1 199 ? 13.572 -12.649 -11.246 1.00 96.06 199 GLN A N 1
ATOM 1482 C CA . GLN A 1 199 ? 13.497 -12.152 -9.872 1.00 96.06 199 GLN A CA 1
ATOM 1483 C C . GLN A 1 199 ? 12.049 -11.923 -9.417 1.00 96.06 199 GLN A C 1
ATOM 1485 O O . GLN A 1 199 ? 11.741 -10.908 -8.791 1.00 96.06 199 GLN A O 1
ATOM 1490 N N . PHE A 1 200 ? 11.146 -12.854 -9.738 1.00 97.94 200 PHE A N 1
ATOM 1491 C CA . PHE A 1 200 ? 9.765 -12.811 -9.268 1.00 97.94 200 PHE A CA 1
ATOM 1492 C C . PHE A 1 200 ? 9.712 -12.761 -7.734 1.00 97.94 200 PHE A C 1
ATOM 1494 O O . PHE A 1 200 ? 10.384 -13.532 -7.052 1.00 97.94 200 PHE A O 1
ATOM 1501 N N . GLY A 1 201 ? 8.918 -11.847 -7.178 1.00 97.25 201 GLY A N 1
ATOM 1502 C CA . GLY A 1 201 ? 8.900 -11.607 -5.734 1.00 97.25 201 GLY A CA 1
ATOM 1503 C C . GLY A 1 201 ? 9.947 -10.597 -5.272 1.00 97.25 201 GLY A C 1
ATOM 1504 O O . GLY A 1 201 ? 10.255 -10.559 -4.089 1.00 97.25 201 GLY A O 1
ATOM 1505 N N . ALA A 1 202 ? 10.508 -9.777 -6.169 1.00 96.50 202 ALA A N 1
ATOM 1506 C CA . ALA A 1 202 ? 11.440 -8.707 -5.798 1.00 96.50 202 ALA A CA 1
ATOM 1507 C C . ALA A 1 202 ? 10.761 -7.512 -5.106 1.00 96.50 202 ALA A C 1
ATOM 1509 O O . ALA A 1 202 ? 11.429 -6.792 -4.364 1.00 96.50 202 ALA A O 1
ATOM 1510 N N . ALA A 1 203 ? 9.466 -7.314 -5.352 1.00 97.81 203 ALA A N 1
ATOM 1511 C CA . ALA A 1 203 ? 8.617 -6.290 -4.753 1.00 97.81 203 ALA A CA 1
ATOM 1512 C C . ALA A 1 203 ? 7.222 -6.891 -4.520 1.00 97.81 203 ALA A C 1
ATOM 1514 O O . ALA A 1 203 ? 6.752 -7.659 -5.363 1.00 97.81 203 ALA A O 1
ATOM 1515 N N . LEU A 1 204 ? 6.579 -6.571 -3.396 1.00 98.25 204 LEU A N 1
ATOM 1516 C CA . LEU A 1 204 ? 5.264 -7.096 -3.024 1.00 98.25 204 LEU A CA 1
ATOM 1517 C C . LEU A 1 204 ? 4.374 -5.977 -2.498 1.00 98.25 204 LEU A C 1
ATOM 1519 O O . LEU A 1 204 ? 4.838 -5.138 -1.735 1.00 98.25 204 LEU A O 1
ATOM 1523 N N . ALA A 1 205 ? 3.102 -6.014 -2.876 1.00 97.75 205 ALA A N 1
ATOM 1524 C CA . ALA A 1 205 ? 2.053 -5.226 -2.249 1.00 97.75 205 ALA A CA 1
ATOM 1525 C C . ALA A 1 205 ? 0.755 -6.034 -2.259 1.00 97.75 205 ALA A C 1
ATOM 1527 O O . ALA A 1 205 ? 0.324 -6.515 -3.312 1.00 97.75 205 ALA A O 1
ATOM 1528 N N . VAL A 1 206 ? 0.147 -6.207 -1.089 1.00 95.50 206 VAL A N 1
ATOM 1529 C CA . VAL A 1 206 ? -1.114 -6.933 -0.929 1.00 95.50 206 VAL A CA 1
ATOM 1530 C C . VAL A 1 206 ? -2.231 -5.976 -0.522 1.00 95.50 206 VAL A C 1
ATOM 1532 O O . VAL A 1 206 ? -2.044 -5.107 0.320 1.00 95.50 206 VAL A O 1
ATOM 1535 N N . GLY A 1 207 ? -3.405 -6.114 -1.136 1.00 90.69 207 GLY A N 1
ATOM 1536 C CA . GLY A 1 207 ? -4.547 -5.243 -0.866 1.00 90.69 207 GLY A CA 1
ATOM 1537 C C . GLY A 1 207 ? -5.772 -5.643 -1.680 1.00 90.69 207 GLY A C 1
ATOM 1538 O O . GLY A 1 207 ? -5.647 -6.249 -2.739 1.00 90.69 207 GLY A O 1
ATOM 1539 N N . ALA A 1 208 ? -6.971 -5.347 -1.169 1.00 84.62 208 ALA A N 1
ATOM 1540 C CA . ALA A 1 208 ? -8.249 -5.600 -1.854 1.00 84.62 208 ALA A CA 1
ATOM 1541 C C . ALA A 1 208 ? -8.413 -7.022 -2.448 1.00 84.62 208 ALA A C 1
ATOM 1543 O O . ALA A 1 208 ? -8.998 -7.200 -3.516 1.00 84.62 208 ALA A O 1
ATOM 1544 N N . GLY A 1 209 ? -7.881 -8.042 -1.763 1.00 89.06 209 GLY A N 1
ATOM 1545 C CA . GLY A 1 209 ? -7.964 -9.444 -2.192 1.00 89.06 209 GLY A CA 1
ATOM 1546 C C . GLY A 1 209 ? -6.979 -9.853 -3.293 1.00 89.06 209 GLY A C 1
ATOM 1547 O O . GLY A 1 209 ? -7.002 -11.006 -3.727 1.00 89.06 209 GLY A O 1
ATOM 1548 N N . VAL A 1 210 ? -6.085 -8.960 -3.721 1.00 95.50 210 VAL A N 1
ATOM 1549 C CA . VAL A 1 210 ? -5.032 -9.265 -4.693 1.00 95.50 210 VAL A CA 1
ATOM 1550 C C . VAL A 1 210 ? -3.639 -9.059 -4.107 1.00 95.50 210 VAL A C 1
ATOM 1552 O O . VAL A 1 210 ? -3.431 -8.289 -3.171 1.00 95.50 210 VAL A O 1
ATOM 1555 N N . LEU A 1 211 ? -2.673 -9.767 -4.682 1.00 97.94 211 LEU A N 1
ATOM 1556 C CA . LEU A 1 211 ? -1.250 -9.574 -4.458 1.00 97.94 211 LEU A CA 1
ATOM 1557 C C . LEU A 1 211 ? -0.610 -9.129 -5.772 1.00 97.94 211 LEU A C 1
ATOM 1559 O O . LEU A 1 211 ? -0.660 -9.857 -6.766 1.00 97.94 211 LEU A O 1
ATOM 1563 N N . LEU A 1 212 ? 0.015 -7.957 -5.756 1.00 98.69 212 LEU A N 1
ATOM 1564 C CA . LEU A 1 212 ? 0.840 -7.449 -6.842 1.00 98.69 212 LEU A CA 1
ATOM 1565 C C . LEU A 1 212 ? 2.302 -7.828 -6.583 1.00 98.69 212 LEU A C 1
ATOM 1567 O O . LEU A 1 212 ? 2.859 -7.513 -5.530 1.00 98.69 212 LEU A O 1
ATOM 1571 N N . VAL A 1 213 ? 2.917 -8.512 -7.547 1.00 98.75 213 VAL A N 1
ATOM 1572 C CA . VAL A 1 213 ? 4.276 -9.054 -7.442 1.00 98.75 213 VAL A CA 1
ATOM 1573 C C . VAL A 1 213 ? 5.160 -8.504 -8.550 1.00 98.75 213 VAL A C 1
ATOM 1575 O O . VAL A 1 213 ? 4.873 -8.705 -9.727 1.00 98.75 213 VAL A O 1
ATOM 1578 N N . GLY A 1 214 ? 6.262 -7.855 -8.183 1.00 98.44 214 GLY A N 1
ATOM 1579 C CA . GLY A 1 214 ? 7.278 -7.380 -9.119 1.00 98.44 214 GLY A CA 1
ATOM 1580 C C . GLY A 1 214 ? 8.277 -8.467 -9.529 1.00 98.44 214 GLY A C 1
ATOM 1581 O O . GLY A 1 214 ? 8.718 -9.271 -8.702 1.00 98.44 214 GLY A O 1
ATOM 1582 N N . ALA A 1 215 ? 8.661 -8.460 -10.805 1.00 98.00 215 ALA A N 1
ATOM 1583 C CA . ALA A 1 215 ? 9.687 -9.304 -11.416 1.00 98.00 215 ALA A CA 1
ATOM 1584 C C . ALA A 1 215 ? 10.595 -8.437 -12.298 1.00 98.00 215 ALA A C 1
ATOM 1586 O O . ALA A 1 215 ? 10.520 -8.428 -13.528 1.00 98.00 215 ALA A O 1
ATOM 1587 N N . ARG A 1 216 ? 11.434 -7.637 -11.640 1.00 96.94 216 ARG A N 1
ATOM 1588 C CA . ARG A 1 216 ? 12.232 -6.585 -12.285 1.00 96.94 216 ARG A CA 1
ATOM 1589 C C . ARG A 1 216 ? 13.271 -7.083 -13.297 1.00 96.94 216 ARG A C 1
ATOM 1591 O O . ARG A 1 216 ? 13.769 -6.270 -14.065 1.00 96.94 216 ARG A O 1
ATOM 1598 N N . GLY A 1 217 ? 13.626 -8.370 -13.266 1.00 96.62 217 GLY A N 1
ATOM 1599 C CA . GLY A 1 217 ? 14.584 -8.977 -14.196 1.00 96.62 217 GLY A CA 1
ATOM 1600 C C . GLY A 1 217 ? 13.940 -9.588 -15.444 1.00 96.62 217 GLY A C 1
ATOM 1601 O O . GLY A 1 217 ? 14.649 -10.007 -16.360 1.00 96.62 217 GLY A O 1
ATOM 1602 N N . ALA A 1 218 ? 12.603 -9.638 -15.501 1.00 96.81 218 ALA A N 1
ATOM 1603 C CA . ALA A 1 218 ? 11.883 -10.258 -16.606 1.00 96.81 218 ALA A CA 1
ATOM 1604 C C . ALA A 1 218 ? 12.180 -9.575 -17.953 1.00 96.81 218 ALA A C 1
ATOM 1606 O O . ALA A 1 218 ? 12.436 -8.372 -18.023 1.00 96.81 218 ALA A O 1
ATOM 1607 N N . ASP A 1 219 ? 12.130 -10.358 -19.034 1.00 94.50 219 ASP A N 1
ATOM 1608 C CA . ASP A 1 219 ? 12.316 -9.898 -20.419 1.00 94.50 219 ASP A CA 1
ATOM 1609 C C . ASP A 1 219 ? 13.596 -9.068 -20.643 1.00 94.50 219 ASP A C 1
ATOM 1611 O O . ASP A 1 219 ? 13.581 -8.019 -21.294 1.00 94.50 219 ASP A O 1
ATOM 1615 N N . GLY A 1 220 ? 14.721 -9.534 -20.089 1.00 92.12 220 GLY A N 1
ATOM 1616 C CA . GLY A 1 220 ? 16.016 -8.863 -20.232 1.00 92.12 220 GLY A CA 1
ATOM 1617 C C . GLY A 1 220 ? 16.067 -7.535 -19.481 1.00 92.12 220 GLY A C 1
ATOM 1618 O O . GLY A 1 220 ? 16.437 -6.516 -20.061 1.00 92.12 220 GLY A O 1
ATOM 1619 N N . ASP A 1 221 ? 15.651 -7.551 -18.212 1.00 95.00 221 ASP A N 1
ATOM 1620 C CA . ASP A 1 221 ? 15.564 -6.384 -17.327 1.00 95.00 221 ASP A CA 1
ATOM 1621 C C . ASP A 1 221 ? 14.581 -5.290 -17.784 1.00 95.00 221 ASP A C 1
ATOM 1623 O O . ASP A 1 221 ? 14.560 -4.212 -17.195 1.00 95.00 221 ASP A O 1
ATOM 1627 N N . SER A 1 222 ? 13.737 -5.531 -18.796 1.00 95.62 222 SER A N 1
ATOM 1628 C CA . SER A 1 222 ? 12.598 -4.637 -19.078 1.00 95.62 222 SER A CA 1
ATOM 1629 C C . SER A 1 222 ? 11.626 -4.627 -17.889 1.00 95.62 222 SER A C 1
ATOM 1631 O O . SER A 1 222 ? 11.102 -3.582 -17.502 1.00 95.62 222 SER A O 1
ATOM 1633 N N . GLY A 1 223 ? 11.488 -5.789 -17.242 1.00 97.50 223 GLY A N 1
ATOM 1634 C CA . GLY A 1 223 ? 10.701 -6.011 -16.041 1.00 97.50 223 GLY A CA 1
ATOM 1635 C C . GLY A 1 223 ? 9.240 -6.362 -16.325 1.00 97.50 223 GLY A C 1
ATOM 1636 O O . GLY A 1 223 ? 8.696 -6.082 -17.391 1.00 97.50 223 GLY A O 1
ATOM 1637 N N . ALA A 1 224 ? 8.600 -6.999 -15.349 1.00 98.00 224 ALA A N 1
ATOM 1638 C CA . ALA A 1 224 ? 7.184 -7.348 -15.371 1.00 98.00 224 ALA A CA 1
ATOM 1639 C C . ALA A 1 224 ? 6.590 -7.245 -13.962 1.00 98.00 224 ALA A C 1
ATOM 1641 O O . ALA A 1 224 ? 7.310 -7.269 -12.960 1.00 98.00 224 ALA A O 1
ATOM 1642 N N . ALA A 1 225 ? 5.265 -7.178 -13.878 1.00 98.44 225 ALA A N 1
ATOM 1643 C CA . ALA A 1 225 ? 4.546 -7.396 -12.631 1.00 98.44 225 ALA A CA 1
ATOM 1644 C C . ALA A 1 225 ? 3.396 -8.380 -12.845 1.00 98.44 225 ALA A C 1
ATOM 1646 O O . ALA A 1 225 ? 2.909 -8.562 -13.958 1.00 98.44 225 ALA A O 1
ATOM 1647 N N . TYR A 1 226 ? 2.960 -9.032 -11.778 1.00 98.50 226 TYR A N 1
ATOM 1648 C CA . TYR A 1 226 ? 1.944 -10.072 -11.834 1.00 98.50 226 TYR A CA 1
ATOM 1649 C C . TYR A 1 226 ? 0.913 -9.852 -10.742 1.00 98.50 226 TYR A C 1
ATOM 1651 O O . TYR A 1 226 ? 1.269 -9.533 -9.609 1.00 98.50 226 TYR A O 1
ATOM 1659 N N . VAL A 1 227 ? -0.355 -10.061 -11.078 1.00 98.38 227 VAL A N 1
ATOM 1660 C CA . VAL A 1 227 ? -1.467 -9.952 -10.135 1.00 98.38 227 VAL A CA 1
ATOM 1661 C C . VAL A 1 227 ? -1.956 -11.348 -9.803 1.00 98.38 227 VAL A C 1
ATOM 1663 O O . VAL A 1 227 ? -2.268 -12.130 -10.702 1.00 98.38 227 VAL A O 1
ATOM 1666 N N . PHE A 1 228 ? -2.036 -11.659 -8.517 1.00 97.94 228 PHE A N 1
ATOM 1667 C CA . PHE A 1 228 ? -2.557 -12.920 -8.007 1.00 97.94 228 PHE A CA 1
ATOM 1668 C C . PHE A 1 228 ? -3.790 -12.679 -7.151 1.00 97.94 228 PHE A C 1
ATOM 1670 O O . PHE A 1 228 ? -3.822 -11.749 -6.352 1.00 97.94 228 PHE A O 1
ATOM 1677 N N . ASP A 1 229 ? -4.776 -13.560 -7.269 1.00 95.69 229 ASP A N 1
ATOM 1678 C CA . ASP A 1 229 ? -5.851 -13.665 -6.286 1.00 95.69 229 ASP A CA 1
ATOM 1679 C C . ASP A 1 229 ? -5.304 -14.347 -5.026 1.00 95.69 229 ASP A C 1
ATOM 1681 O O . ASP A 1 229 ? -4.769 -15.457 -5.095 1.00 95.69 229 ASP A O 1
ATOM 1685 N N . VAL A 1 230 ? -5.416 -13.701 -3.863 1.00 92.38 230 VAL A N 1
ATOM 1686 C CA . VAL A 1 230 ? -4.807 -14.236 -2.631 1.00 92.38 230 VAL A CA 1
ATOM 1687 C C . VAL A 1 230 ? -5.577 -15.419 -2.044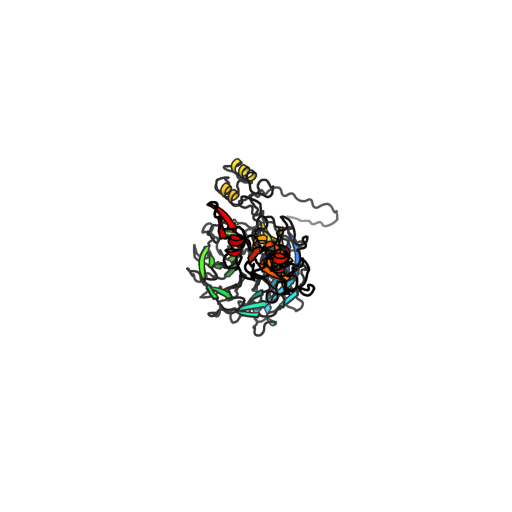 1.00 92.38 230 VAL A C 1
ATOM 1689 O O . VAL A 1 230 ? -4.996 -16.268 -1.361 1.00 92.38 230 VAL A O 1
ATOM 1692 N N . GLY A 1 231 ? -6.883 -15.502 -2.316 1.00 90.75 231 GLY A N 1
ATOM 1693 C CA . GLY A 1 231 ? -7.750 -16.558 -1.803 1.00 90.75 231 GLY A CA 1
ATOM 1694 C C . GLY A 1 231 ? -7.456 -17.906 -2.454 1.00 90.75 231 GLY A C 1
ATOM 1695 O O . GLY A 1 231 ? -7.375 -18.928 -1.771 1.00 90.75 231 GLY A O 1
ATOM 1696 N N . THR A 1 232 ? -7.247 -17.906 -3.765 1.00 93.50 232 THR A N 1
ATOM 1697 C CA . THR A 1 232 ? -7.051 -19.094 -4.603 1.00 93.50 232 THR A CA 1
ATOM 1698 C C . THR A 1 232 ? -5.585 -19.327 -4.969 1.00 93.50 232 THR A C 1
ATOM 1700 O O . THR A 1 232 ? -5.177 -20.479 -5.130 1.00 93.50 232 THR A O 1
ATOM 1703 N N . GLY A 1 233 ? -4.775 -18.267 -5.043 1.00 93.50 233 GLY A N 1
ATOM 1704 C CA . GLY A 1 233 ? -3.401 -18.298 -5.545 1.00 93.50 233 GLY A CA 1
ATOM 1705 C C . GLY A 1 233 ? -3.301 -18.310 -7.073 1.00 93.50 233 GLY A C 1
ATOM 1706 O O . GLY A 1 233 ? -2.237 -18.617 -7.606 1.00 93.50 233 GLY A O 1
ATOM 1707 N N . THR A 1 234 ? -4.387 -18.026 -7.799 1.00 95.81 234 THR A N 1
ATOM 1708 C CA . THR A 1 234 ? -4.359 -17.985 -9.267 1.00 95.81 234 THR A CA 1
ATOM 1709 C C . THR A 1 234 ? -3.739 -16.688 -9.769 1.00 95.81 234 THR A C 1
ATOM 1711 O O . THR A 1 234 ? -4.109 -15.610 -9.303 1.00 95.81 234 THR A O 1
ATOM 1714 N N . GLN A 1 235 ? -2.854 -16.782 -10.763 1.00 97.75 235 GLN A N 1
ATOM 1715 C CA . GLN A 1 235 ? -2.369 -15.616 -11.500 1.00 97.75 235 GLN A CA 1
ATOM 1716 C C . GLN A 1 235 ? -3.516 -15.065 -12.358 1.00 97.75 235 GLN A C 1
ATOM 1718 O O . GLN A 1 235 ? -4.003 -15.753 -13.253 1.00 97.75 235 GLN A O 1
ATOM 1723 N N . LEU A 1 236 ? -3.955 -13.842 -12.073 1.00 96.31 236 LEU A N 1
ATOM 1724 C CA . LEU A 1 236 ? -5.050 -13.171 -12.774 1.00 96.31 236 LEU A CA 1
ATOM 1725 C C . LEU A 1 236 ? -4.561 -12.513 -14.063 1.00 96.31 236 LEU A C 1
ATOM 1727 O O . LEU A 1 236 ? -5.160 -12.692 -15.121 1.00 96.31 236 LEU A O 1
ATOM 1731 N N . CYS A 1 237 ? -3.454 -11.775 -13.987 1.00 94.75 237 CYS A N 1
ATOM 1732 C CA . CYS A 1 237 ? -2.867 -11.114 -15.143 1.00 94.75 237 CYS A CA 1
ATOM 1733 C C . CYS A 1 237 ? -1.367 -10.852 -14.962 1.00 94.75 237 CYS A C 1
ATOM 1735 O O . CYS A 1 237 ? -0.814 -10.916 -13.860 1.00 94.75 237 CYS A O 1
ATOM 1737 N N . ARG A 1 238 ? -0.712 -10.584 -16.092 1.00 97.19 238 ARG A N 1
ATOM 1738 C CA . ARG A 1 238 ? 0.666 -10.105 -16.193 1.00 97.19 238 ARG A CA 1
ATOM 1739 C C . ARG A 1 238 ? 0.615 -8.680 -16.725 1.00 97.19 238 ARG A C 1
ATOM 1741 O O . ARG A 1 238 ? -0.037 -8.437 -17.736 1.00 97.19 238 ARG A O 1
ATOM 1748 N N . LEU A 1 239 ? 1.310 -7.778 -16.055 1.00 98.38 239 LEU A N 1
ATOM 1749 C CA . LEU A 1 239 ? 1.384 -6.362 -16.369 1.00 98.38 239 LEU A CA 1
ATOM 1750 C C . LEU A 1 239 ? 2.758 -6.053 -16.956 1.00 98.38 239 LEU A C 1
ATOM 1752 O O . LEU A 1 239 ? 3.788 -6.508 -16.448 1.00 98.38 239 LEU A O 1
ATOM 1756 N N . ALA A 1 240 ? 2.749 -5.269 -18.021 1.00 96.88 240 ALA A N 1
ATOM 1757 C CA . ALA A 1 240 ? 3.920 -4.668 -18.629 1.00 96.88 240 ALA A CA 1
ATOM 1758 C C . ALA A 1 240 ? 3.523 -3.260 -19.087 1.00 96.88 240 ALA A C 1
ATOM 1760 O O . ALA A 1 240 ? 2.355 -3.062 -19.430 1.00 96.88 240 ALA A O 1
ATOM 1761 N N . PRO A 1 241 ? 4.455 -2.298 -19.077 1.00 95.12 241 PRO A N 1
ATOM 1762 C CA . PRO A 1 241 ? 4.175 -0.967 -19.586 1.00 95.12 241 PRO A CA 1
ATOM 1763 C C . PRO A 1 241 ? 3.875 -1.020 -21.091 1.00 95.12 241 PRO A C 1
ATOM 1765 O O . PRO A 1 241 ? 4.424 -1.867 -21.800 1.00 95.12 241 PRO A O 1
ATOM 1768 N N . ASP A 1 242 ? 3.025 -0.116 -21.581 1.00 93.44 242 ASP A N 1
ATOM 1769 C CA . ASP A 1 242 ? 2.689 0.003 -23.014 1.00 93.44 242 ASP A CA 1
ATOM 1770 C C . ASP A 1 242 ? 3.910 0.381 -23.879 1.00 93.44 242 ASP A C 1
ATOM 1772 O O . ASP A 1 242 ? 3.942 0.130 -25.087 1.00 93.44 242 ASP A O 1
ATOM 1776 N N . ASP A 1 243 ? 4.929 0.971 -23.254 1.00 87.62 243 ASP A N 1
ATOM 1777 C CA . ASP A 1 243 ? 6.186 1.432 -23.837 1.00 87.62 243 ASP A CA 1
ATOM 1778 C C . ASP A 1 243 ? 7.410 0.726 -23.214 1.00 87.62 243 ASP A C 1
ATOM 1780 O O . ASP A 1 243 ? 8.281 1.376 -22.636 1.00 87.62 243 ASP A O 1
ATOM 1784 N N . PRO A 1 244 ? 7.528 -0.612 -23.320 1.00 88.50 244 PRO A N 1
ATOM 1785 C CA . PRO A 1 244 ? 8.591 -1.338 -22.643 1.00 88.50 244 PRO A CA 1
ATOM 1786 C C . PRO A 1 244 ? 9.965 -0.967 -23.212 1.00 88.50 244 PRO A C 1
ATOM 1788 O O . PRO A 1 244 ? 10.234 -1.135 -24.405 1.00 88.50 244 PRO A O 1
ATOM 1791 N N . SER A 1 245 ? 10.858 -0.520 -22.333 1.00 89.69 245 SER A N 1
ATOM 1792 C CA . SER A 1 245 ? 12.272 -0.296 -22.627 1.00 89.69 245 SER A CA 1
ATOM 1793 C C . SER A 1 245 ? 13.149 -1.312 -21.893 1.00 89.69 245 SER A C 1
ATOM 1795 O O . SER A 1 245 ? 12.898 -1.684 -20.746 1.00 89.69 245 SER A O 1
ATOM 1797 N N . ALA A 1 246 ? 14.177 -1.804 -22.587 1.00 91.38 246 ALA A N 1
ATOM 1798 C CA . ALA A 1 246 ? 15.105 -2.777 -22.025 1.00 91.38 246 ALA A CA 1
ATOM 1799 C C . ALA A 1 246 ? 15.902 -2.154 -20.875 1.00 91.38 246 ALA A C 1
ATOM 1801 O O . ALA A 1 246 ? 16.360 -1.021 -20.983 1.00 91.38 246 ALA A O 1
ATOM 1802 N N . GLY A 1 247 ? 16.099 -2.904 -19.792 1.00 91.56 247 GLY A N 1
ATOM 1803 C CA . GLY A 1 247 ? 16.831 -2.416 -18.621 1.00 91.56 247 GLY A CA 1
ATOM 1804 C C . GLY A 1 247 ? 16.024 -1.528 -17.671 1.00 91.56 247 GLY A C 1
ATOM 1805 O O . GLY A 1 247 ? 16.546 -1.170 -16.618 1.00 91.56 247 GLY A O 1
ATOM 1806 N N . SER A 1 248 ? 14.759 -1.218 -17.977 1.00 95.06 248 SER A N 1
ATOM 1807 C CA . SER A 1 248 ? 13.946 -0.287 -17.182 1.00 95.06 248 SER A CA 1
ATOM 1808 C C . SER A 1 248 ? 13.519 -0.792 -15.812 1.00 95.06 248 SER A C 1
ATOM 1810 O O . SER A 1 248 ? 13.157 0.004 -14.940 1.00 95.06 248 SER A O 1
ATOM 1812 N N . ARG A 1 249 ? 13.617 -2.107 -15.599 1.00 97.00 249 ARG A N 1
ATOM 1813 C CA . ARG A 1 249 ? 13.323 -2.801 -14.344 1.00 97.00 249 ARG A CA 1
ATOM 1814 C C . ARG A 1 249 ? 11.925 -2.498 -13.817 1.00 97.00 249 ARG A C 1
ATOM 1816 O O . ARG A 1 249 ? 11.752 -2.289 -12.617 1.00 97.00 249 ARG A O 1
ATOM 1823 N N . PHE A 1 250 ? 10.928 -2.489 -14.697 1.00 98.38 250 PHE A N 1
ATOM 1824 C CA . PHE A 1 250 ? 9.528 -2.410 -14.294 1.00 98.38 250 PHE A CA 1
ATOM 1825 C C . PHE A 1 250 ? 9.194 -3.491 -13.251 1.00 98.38 250 PHE A C 1
ATOM 1827 O O . PHE A 1 250 ? 9.605 -4.644 -13.377 1.00 98.38 250 PHE A O 1
ATOM 1834 N N . GLY A 1 251 ? 8.476 -3.119 -12.190 1.00 97.81 251 GLY A N 1
ATOM 1835 C CA . GLY A 1 251 ? 8.263 -4.002 -11.037 1.00 97.81 251 GLY A CA 1
ATOM 1836 C C . GLY A 1 251 ? 9.378 -3.917 -9.992 1.00 97.81 251 GLY A C 1
ATOM 1837 O O . GLY A 1 251 ? 9.498 -4.812 -9.156 1.00 97.81 251 GLY A O 1
ATOM 1838 N N . ASN A 1 252 ? 10.206 -2.864 -10.024 1.00 97.00 252 ASN A N 1
ATOM 1839 C CA . ASN A 1 252 ? 11.224 -2.613 -9.000 1.00 97.00 252 ASN A CA 1
ATOM 1840 C C . ASN A 1 252 ? 10.606 -2.297 -7.633 1.00 97.00 252 ASN A C 1
ATOM 1842 O O . ASN A 1 252 ? 11.088 -2.787 -6.615 1.00 97.00 252 ASN A O 1
ATOM 1846 N N . ALA A 1 253 ? 9.537 -1.505 -7.647 1.00 97.31 253 ALA A N 1
ATOM 1847 C CA . ALA A 1 253 ? 8.725 -1.147 -6.499 1.00 97.31 253 ALA A CA 1
ATOM 1848 C C . ALA A 1 253 ? 7.251 -1.247 -6.908 1.00 97.31 253 ALA A C 1
ATOM 1850 O O . ALA A 1 253 ? 6.907 -0.956 -8.057 1.00 97.31 253 ALA A O 1
ATOM 1851 N N . VAL A 1 254 ? 6.390 -1.686 -5.993 1.00 98.25 254 VAL A N 1
ATOM 1852 C CA . VAL A 1 254 ? 4.955 -1.850 -6.247 1.00 98.25 254 VAL A CA 1
ATOM 1853 C C . VAL A 1 254 ? 4.154 -1.363 -5.045 1.00 98.25 254 VAL A C 1
ATOM 1855 O O . VAL A 1 254 ? 4.598 -1.517 -3.912 1.00 98.25 254 VAL A O 1
ATOM 1858 N N . ALA A 1 255 ? 2.978 -0.794 -5.290 1.00 97.62 255 ALA A N 1
ATOM 1859 C CA . ALA A 1 255 ? 2.013 -0.419 -4.261 1.00 97.62 255 ALA A CA 1
ATOM 1860 C C . ALA A 1 255 ? 0.587 -0.686 -4.755 1.00 97.62 255 ALA A C 1
ATOM 1862 O O . ALA A 1 255 ? 0.327 -0.635 -5.960 1.00 97.62 255 ALA A O 1
ATOM 1863 N N . VAL A 1 256 ? -0.332 -0.967 -3.831 1.00 95.56 256 VAL A N 1
ATOM 1864 C CA . VAL A 1 256 ? -1.743 -1.256 -4.126 1.00 95.56 256 VAL A CA 1
ATOM 1865 C C . VAL A 1 256 ? -2.629 -0.385 -3.247 1.00 95.56 256 VAL A C 1
ATOM 1867 O O . VAL A 1 256 ? -2.407 -0.288 -2.046 1.00 95.56 256 VAL A O 1
ATOM 1870 N N . SER A 1 257 ? -3.665 0.213 -3.834 1.00 89.69 257 SER A N 1
ATOM 1871 C CA . SER A 1 257 ? -4.756 0.841 -3.090 1.00 89.69 257 SER A CA 1
ATOM 1872 C C . SER A 1 257 ? -6.076 0.540 -3.788 1.00 89.69 257 SER A C 1
ATOM 1874 O O . SER A 1 257 ? -6.280 0.882 -4.957 1.00 89.69 257 SER A O 1
ATOM 1876 N N . GLY A 1 258 ? -6.960 -0.183 -3.097 1.00 86.56 258 GLY A N 1
ATOM 1877 C CA . GLY A 1 258 ? -8.142 -0.763 -3.725 1.00 86.56 258 GLY A CA 1
ATOM 1878 C C . GLY A 1 258 ? -7.749 -1.644 -4.915 1.00 86.56 258 GLY A C 1
ATOM 1879 O O . GLY A 1 258 ? -6.940 -2.557 -4.792 1.00 86.56 258 GLY A O 1
ATOM 1880 N N . HIS A 1 259 ? -8.302 -1.344 -6.086 1.00 88.81 259 HIS A N 1
ATOM 1881 C CA . HIS A 1 259 ? -8.020 -2.074 -7.325 1.00 88.81 259 HIS A CA 1
ATOM 1882 C C . HIS A 1 259 ? -6.956 -1.418 -8.205 1.00 88.81 259 HIS A C 1
ATOM 1884 O O . HIS A 1 259 ? -6.799 -1.813 -9.359 1.00 88.81 259 HIS A O 1
ATOM 1890 N N . ILE A 1 260 ? -6.262 -0.406 -7.692 1.00 94.62 260 ILE A N 1
ATOM 1891 C CA . ILE A 1 260 ? -5.235 0.306 -8.435 1.00 94.62 260 ILE A CA 1
ATOM 1892 C C . ILE A 1 260 ? -3.858 -0.157 -7.981 1.00 94.62 260 ILE A C 1
ATOM 1894 O O . ILE A 1 260 ? -3.574 -0.216 -6.784 1.00 94.62 260 ILE A O 1
ATOM 1898 N N . GLY A 1 261 ? -3.009 -0.471 -8.955 1.00 97.12 261 GLY A N 1
ATOM 1899 C CA . GLY A 1 261 ? -1.598 -0.761 -8.752 1.00 97.12 261 GLY A CA 1
ATOM 1900 C C . GLY A 1 261 ? -0.729 0.375 -9.265 1.00 97.12 261 GLY A C 1
ATOM 1901 O O . GLY A 1 261 ? -0.966 0.901 -10.350 1.00 97.12 261 GLY A O 1
ATOM 1902 N N . LEU A 1 262 ? 0.299 0.718 -8.500 1.00 98.50 262 LEU A N 1
ATOM 1903 C CA . LEU A 1 262 ? 1.358 1.636 -8.897 1.00 98.50 262 LEU A CA 1
ATOM 1904 C C . LEU A 1 262 ? 2.668 0.857 -8.982 1.00 98.50 262 LEU A C 1
ATOM 1906 O O . LEU A 1 262 ? 3.051 0.196 -8.019 1.00 98.50 262 LEU A O 1
ATOM 1910 N N . ILE A 1 263 ? 3.341 0.916 -10.129 1.00 98.69 263 ILE A N 1
ATOM 1911 C CA . ILE A 1 263 ? 4.526 0.101 -10.413 1.00 98.69 263 ILE A CA 1
ATOM 1912 C C . ILE A 1 263 ? 5.670 0.996 -10.878 1.00 98.69 263 ILE A C 1
ATOM 1914 O O . ILE A 1 263 ? 5.552 1.701 -11.875 1.00 98.69 263 ILE A O 1
ATOM 1918 N N . GLY A 1 264 ? 6.787 0.956 -10.158 1.00 97.94 264 GLY A N 1
ATOM 1919 C CA . GLY A 1 264 ? 7.992 1.718 -10.466 1.00 97.94 264 GLY A CA 1
ATOM 1920 C C . GLY A 1 264 ? 8.901 1.032 -11.490 1.00 97.94 264 GLY A C 1
ATOM 1921 O O . GLY A 1 264 ? 9.092 -0.190 -11.456 1.00 97.94 264 GLY A O 1
ATOM 1922 N N . ALA A 1 265 ? 9.492 1.842 -12.367 1.00 97.31 265 ALA A N 1
ATOM 1923 C CA . ALA A 1 265 ? 10.518 1.481 -13.339 1.00 97.31 265 ALA A CA 1
ATOM 1924 C C . ALA A 1 265 ? 11.607 2.577 -13.337 1.00 97.31 265 ALA A C 1
ATOM 1926 O O . ALA A 1 265 ? 11.579 3.487 -14.169 1.00 97.31 265 ALA A O 1
ATOM 1927 N N . PRO A 1 266 ? 12.550 2.543 -12.378 1.00 95.00 266 PRO A N 1
ATOM 1928 C CA . PRO A 1 266 ? 13.498 3.637 -12.151 1.00 95.00 266 PRO A CA 1
ATOM 1929 C C . PRO A 1 266 ? 14.435 3.920 -13.332 1.00 95.00 266 PRO A C 1
ATOM 1931 O O . PRO A 1 266 ? 14.986 5.009 -13.410 1.00 95.00 266 PRO A O 1
ATOM 1934 N N . PHE A 1 267 ? 14.593 2.980 -14.263 1.00 94.50 267 PHE A N 1
ATOM 1935 C CA . PHE A 1 267 ? 15.466 3.120 -15.435 1.00 94.50 267 PHE A CA 1
ATOM 1936 C C . PHE A 1 267 ? 14.655 3.203 -16.740 1.00 94.50 267 PHE A C 1
ATOM 1938 O O . PHE A 1 267 ? 15.090 2.769 -17.803 1.00 94.50 267 PHE A O 1
ATOM 1945 N N . ALA A 1 268 ? 13.398 3.646 -16.656 1.00 94.25 268 ALA A N 1
ATOM 1946 C CA . ALA A 1 268 ? 12.568 3.862 -17.835 1.00 94.25 268 ALA A CA 1
ATOM 1947 C C . ALA A 1 268 ? 13.019 5.100 -18.616 1.00 94.25 268 ALA A C 1
ATOM 1949 O O . ALA A 1 268 ? 13.240 6.167 -18.038 1.00 94.25 268 ALA A O 1
ATOM 1950 N N . ASP A 1 269 ? 13.067 4.964 -19.941 1.00 91.88 269 ASP A N 1
ATOM 1951 C CA . ASP A 1 269 ? 13.574 5.994 -20.853 1.00 91.88 269 ASP A CA 1
ATOM 1952 C C . ASP A 1 269 ? 12.455 6.892 -21.424 1.00 91.88 269 ASP A C 1
ATOM 1954 O O . ASP A 1 269 ? 12.550 7.393 -22.545 1.00 91.88 269 ASP A O 1
ATOM 1958 N N . VAL A 1 270 ? 11.365 7.094 -20.671 1.00 90.50 270 VAL A N 1
ATOM 1959 C CA . VAL A 1 270 ? 10.133 7.751 -21.162 1.00 90.50 270 VAL A CA 1
ATOM 1960 C C . VAL A 1 270 ? 10.382 9.200 -21.594 1.00 90.50 270 VAL A C 1
ATOM 1962 O O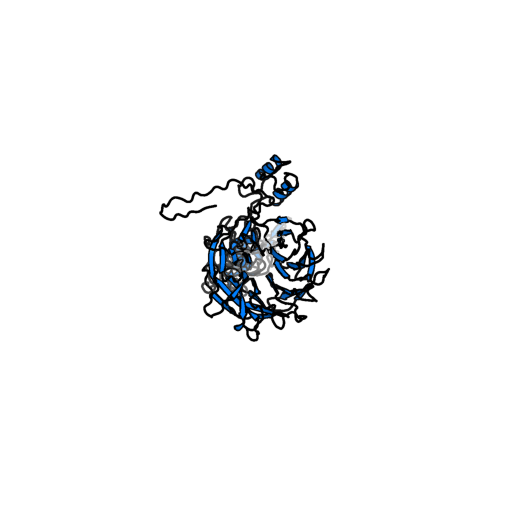 . VAL A 1 270 ? 9.925 9.634 -22.651 1.00 90.50 270 VAL A O 1
ATOM 1965 N N . ILE A 1 271 ? 11.105 9.963 -20.768 1.00 88.25 271 ILE A N 1
ATOM 1966 C CA . ILE A 1 271 ? 11.393 11.393 -20.997 1.00 88.25 271 ILE A CA 1
ATOM 1967 C C . ILE A 1 271 ? 12.890 11.691 -21.171 1.00 88.25 271 ILE A C 1
ATOM 1969 O O . ILE A 1 271 ? 13.268 12.837 -21.416 1.00 88.25 271 ILE A O 1
ATOM 1973 N N . GLY A 1 272 ? 13.740 10.671 -21.066 1.00 87.56 272 GLY A N 1
ATOM 1974 C CA . GLY A 1 272 ? 15.192 10.758 -21.182 1.00 87.56 272 GLY A CA 1
ATOM 1975 C C . GLY A 1 272 ? 15.871 9.504 -20.621 1.00 87.56 272 GLY A C 1
ATOM 1976 O O . GLY A 1 272 ? 15.205 8.750 -19.914 1.00 87.56 272 GLY A O 1
ATOM 1977 N N . PRO A 1 273 ? 17.165 9.283 -20.919 1.00 87.88 273 PRO A N 1
ATOM 1978 C CA . PRO A 1 273 ? 17.899 8.106 -20.454 1.00 87.88 273 PRO A CA 1
ATOM 1979 C C . PRO A 1 273 ? 17.861 7.965 -18.930 1.00 87.88 273 PRO A C 1
ATOM 1981 O O . PRO A 1 273 ? 18.218 8.916 -18.234 1.00 87.88 273 PRO A O 1
ATOM 1984 N N . ASP A 1 274 ? 17.438 6.802 -18.438 1.00 88.00 274 ASP A N 1
ATOM 1985 C CA . ASP A 1 274 ? 17.343 6.442 -17.018 1.00 88.00 274 ASP A CA 1
ATOM 1986 C C . ASP A 1 274 ? 16.572 7.463 -16.149 1.00 88.00 274 ASP A C 1
ATOM 1988 O O . ASP A 1 274 ? 16.735 7.515 -14.926 1.00 88.00 274 ASP A O 1
ATOM 1992 N N . ALA A 1 275 ? 15.714 8.294 -16.757 1.00 90.19 275 ALA A N 1
ATOM 1993 C CA . ALA A 1 275 ? 14.930 9.294 -16.029 1.00 90.19 275 ALA A CA 1
ATOM 1994 C C . ALA A 1 275 ? 13.964 8.624 -15.035 1.00 90.19 275 ALA A C 1
ATOM 1996 O O . ALA A 1 275 ? 13.712 9.139 -13.941 1.00 90.19 275 ALA A O 1
ATOM 1997 N N . GLY A 1 276 ? 13.472 7.442 -15.405 1.00 93.62 276 GLY A N 1
ATOM 1998 C CA . GLY A 1 276 ? 12.552 6.647 -14.617 1.00 93.62 276 GLY A CA 1
ATOM 1999 C C . GLY A 1 276 ? 11.092 7.034 -14.831 1.00 93.62 276 GLY A C 1
ATOM 2000 O O . GLY A 1 276 ? 10.753 8.139 -15.265 1.00 93.62 276 GLY A O 1
ATOM 2001 N N . ALA A 1 277 ? 10.211 6.090 -14.527 1.00 95.00 277 ALA A N 1
ATOM 2002 C CA . ALA A 1 277 ? 8.769 6.252 -14.595 1.00 95.00 277 ALA A CA 1
ATOM 2003 C C . ALA A 1 277 ? 8.076 5.430 -13.501 1.00 95.00 277 ALA A C 1
ATOM 2005 O O . ALA A 1 277 ? 8.625 4.466 -12.962 1.00 95.00 277 ALA A O 1
ATOM 2006 N N . ALA A 1 278 ? 6.835 5.798 -13.197 1.00 97.12 278 ALA A N 1
ATOM 2007 C CA . ALA A 1 278 ? 5.918 4.951 -12.447 1.00 97.12 278 ALA A CA 1
ATOM 2008 C C . ALA A 1 278 ? 4.605 4.819 -13.217 1.00 97.12 278 ALA A C 1
ATOM 2010 O O . ALA A 1 278 ? 4.100 5.792 -13.767 1.00 97.12 278 ALA A O 1
ATOM 2011 N N . TYR A 1 279 ? 4.048 3.620 -13.261 1.00 98.12 279 TYR A N 1
ATOM 2012 C CA . TYR A 1 279 ? 2.896 3.296 -14.089 1.00 98.12 279 TYR A CA 1
ATOM 2013 C C . TYR A 1 279 ? 1.709 2.909 -13.216 1.00 98.12 279 TYR A C 1
ATOM 2015 O O . TYR A 1 279 ? 1.857 2.151 -12.256 1.00 98.12 279 TYR A O 1
ATOM 2023 N N . VAL A 1 280 ? 0.535 3.429 -13.558 1.00 98.19 280 VAL A N 1
ATOM 2024 C CA . VAL A 1 280 ? -0.723 3.190 -12.848 1.00 98.19 280 VAL A CA 1
ATOM 2025 C C . VAL A 1 280 ? -1.551 2.193 -13.647 1.00 98.19 280 VAL A C 1
ATOM 2027 O O . VAL A 1 280 ? -1.790 2.419 -14.832 1.00 98.19 280 VAL A O 1
ATOM 2030 N N . PHE A 1 281 ? -2.013 1.127 -13.001 1.00 98.12 281 PHE A N 1
ATOM 2031 C CA . PHE A 1 281 ? -2.807 0.062 -13.614 1.00 98.12 281 PHE A CA 1
ATOM 2032 C C . PHE A 1 281 ? -4.112 -0.184 -12.857 1.00 98.12 281 PHE A C 1
ATOM 2034 O O . PHE A 1 281 ? -4.126 -0.166 -11.625 1.00 98.12 281 PHE A O 1
ATOM 2041 N N . ASP A 1 282 ? -5.186 -0.504 -13.581 1.00 95.56 282 ASP A N 1
ATOM 2042 C CA . ASP A 1 282 ? -6.341 -1.192 -12.992 1.00 95.56 282 ASP A CA 1
ATOM 2043 C C . ASP A 1 282 ? -6.014 -2.688 -12.894 1.00 95.56 282 ASP A C 1
ATOM 2045 O O . ASP A 1 282 ? -5.798 -3.372 -13.895 1.00 95.56 282 ASP A O 1
ATOM 2049 N N . LEU A 1 283 ? -5.965 -3.216 -11.673 1.00 95.25 283 LEU A N 1
ATOM 2050 C CA . LEU A 1 283 ? -5.554 -4.595 -11.403 1.00 95.25 283 LEU A CA 1
ATOM 2051 C C . LEU A 1 283 ? -6.628 -5.633 -11.751 1.00 95.25 283 LEU A C 1
ATOM 2053 O O . LEU A 1 283 ? -6.324 -6.824 -11.789 1.00 95.25 283 LEU A O 1
ATOM 2057 N N . ARG A 1 284 ? -7.876 -5.218 -12.007 1.00 91.06 284 ARG A N 1
ATOM 2058 C CA . ARG A 1 284 ? -8.950 -6.127 -12.439 1.00 91.06 284 ARG A CA 1
ATOM 2059 C C . ARG A 1 284 ? -8.880 -6.384 -13.938 1.00 91.06 284 ARG A C 1
ATOM 2061 O O . ARG A 1 284 ? -9.142 -7.502 -14.374 1.00 91.06 284 ARG A O 1
ATOM 2068 N N . THR A 1 285 ? -8.568 -5.351 -14.720 1.00 94.19 285 THR A N 1
ATOM 2069 C CA . THR A 1 285 ? -8.527 -5.432 -16.189 1.00 94.19 285 THR A CA 1
ATOM 2070 C C . THR A 1 285 ? -7.115 -5.632 -16.735 1.00 94.19 285 THR A C 1
ATOM 2072 O O . THR A 1 285 ? -6.961 -6.173 -17.827 1.00 94.19 285 THR A O 1
ATOM 2075 N N . GLY A 1 286 ? -6.090 -5.228 -15.979 1.00 95.12 286 GLY A N 1
ATOM 2076 C CA . GLY A 1 286 ? -4.704 -5.153 -16.438 1.00 95.12 286 GLY A CA 1
ATOM 2077 C C . GLY A 1 286 ? -4.425 -3.963 -17.360 1.00 95.12 286 GLY A C 1
ATOM 2078 O O . GLY A 1 286 ? -3.385 -3.934 -18.011 1.00 95.12 286 GLY A O 1
ATOM 2079 N N . GLU A 1 287 ? -5.345 -3.001 -17.440 1.00 96.31 287 GLU A N 1
ATOM 2080 C CA . GLU A 1 287 ? -5.206 -1.804 -18.268 1.00 96.31 287 GLU A CA 1
ATOM 2081 C C . GLU A 1 287 ? -4.247 -0.799 -17.624 1.00 96.31 287 GLU A C 1
ATOM 2083 O O . GLU A 1 287 ? -4.387 -0.466 -16.442 1.00 96.31 287 GLU A O 1
ATOM 2088 N N . GLN A 1 288 ? -3.298 -0.286 -18.411 1.00 97.88 288 GLN A N 1
ATOM 2089 C CA . GLN A 1 288 ? -2.480 0.853 -18.016 1.00 97.88 288 GLN A CA 1
ATOM 2090 C C . GLN A 1 288 ? -3.327 2.128 -18.081 1.00 97.88 288 GLN A C 1
ATOM 2092 O O . GLN A 1 288 ? -3.752 2.562 -19.147 1.00 97.88 288 GLN A O 1
ATOM 2097 N N . LEU A 1 289 ? -3.547 2.758 -16.932 1.00 94.50 289 LEU A N 1
ATOM 2098 C CA . LEU A 1 289 ? -4.311 3.998 -16.823 1.00 94.50 289 LEU A CA 1
ATOM 2099 C C . LEU A 1 289 ? -3.437 5.229 -17.069 1.00 94.50 289 LEU A C 1
ATOM 2101 O O . LEU A 1 289 ? -3.917 6.240 -17.583 1.00 94.50 289 LEU A O 1
ATOM 2105 N N . ARG A 1 290 ? -2.163 5.181 -16.650 1.00 93.44 290 ARG A N 1
ATOM 2106 C CA . ARG A 1 290 ? -1.276 6.350 -16.689 1.00 93.44 290 ARG A CA 1
ATOM 2107 C C . ARG A 1 290 ? 0.205 5.992 -16.598 1.00 93.44 290 ARG A C 1
ATOM 2109 O O . ARG A 1 290 ? 0.576 5.055 -15.897 1.00 93.44 290 ARG A O 1
ATOM 2116 N N . THR A 1 291 ? 1.034 6.842 -17.198 1.00 95.31 291 THR A N 1
ATOM 2117 C CA . THR A 1 291 ? 2.480 6.927 -16.948 1.00 95.31 291 THR A CA 1
ATOM 2118 C C . THR A 1 291 ? 2.786 8.224 -16.198 1.00 95.31 291 THR A C 1
ATOM 2120 O O . THR A 1 291 ? 2.370 9.303 -16.621 1.00 95.31 291 THR A O 1
ATOM 2123 N N . LEU A 1 292 ? 3.491 8.121 -15.075 1.00 94.06 292 LEU A N 1
ATOM 2124 C CA . LEU A 1 292 ? 3.941 9.224 -14.227 1.00 94.06 292 LEU A CA 1
ATOM 2125 C C . LEU A 1 292 ? 5.446 9.427 -14.399 1.00 94.06 292 LEU A C 1
ATOM 2127 O O . LEU A 1 292 ? 6.205 8.458 -14.443 1.00 94.06 292 LEU A O 1
ATOM 2131 N N . THR A 1 293 ? 5.880 10.686 -14.440 1.00 90.69 293 THR A N 1
ATOM 2132 C CA . THR A 1 293 ? 7.291 11.065 -14.615 1.00 90.69 293 THR A CA 1
ATOM 2133 C C . THR A 1 293 ? 7.642 12.265 -13.735 1.00 90.69 293 THR A C 1
ATOM 2135 O O . THR A 1 293 ? 6.809 13.158 -13.578 1.00 90.69 293 THR A O 1
ATOM 2138 N N . GLY A 1 294 ? 8.880 12.343 -13.234 1.00 78.19 294 GLY A N 1
ATOM 2139 C CA . GLY A 1 294 ? 9.359 13.451 -12.384 1.00 78.19 294 GLY A CA 1
ATOM 2140 C C . GLY A 1 294 ? 9.553 14.797 -13.104 1.00 78.19 294 GLY A C 1
ATOM 2141 O O . GLY A 1 294 ? 9.647 15.842 -12.455 1.00 78.19 294 GLY A O 1
ATOM 2142 N N . GLY A 1 295 ? 9.537 14.787 -14.442 1.00 73.06 295 GLY A N 1
ATOM 2143 C CA . GLY A 1 295 ? 9.873 15.927 -15.298 1.00 73.06 295 GLY A CA 1
ATOM 2144 C C . GLY A 1 295 ? 11.370 15.990 -15.635 1.00 73.06 295 GLY A C 1
ATOM 2145 O O . GLY A 1 295 ? 12.191 15.378 -14.971 1.00 73.06 295 GLY A O 1
ATOM 2146 N N . ILE A 1 296 ? 11.724 16.719 -16.699 1.00 56.69 296 ILE A N 1
ATOM 2147 C CA . ILE A 1 296 ? 13.110 16.865 -17.207 1.00 56.69 296 ILE A CA 1
ATOM 2148 C C . ILE A 1 296 ? 13.874 18.057 -16.609 1.00 56.69 296 ILE A C 1
ATOM 2150 O O . ILE A 1 296 ? 15.013 18.322 -16.998 1.00 56.69 296 ILE A O 1
ATOM 2154 N N . ALA A 1 297 ? 13.253 18.820 -15.709 1.00 50.78 297 ALA A N 1
ATOM 2155 C CA . ALA A 1 297 ? 13.954 19.896 -15.025 1.00 50.78 297 ALA A CA 1
ATOM 2156 C C . ALA A 1 297 ? 14.887 19.266 -13.977 1.00 50.78 297 ALA A C 1
ATOM 2158 O O . ALA A 1 297 ? 14.410 18.607 -13.062 1.00 50.78 297 ALA A O 1
ATOM 2159 N N . ASP A 1 298 ? 16.195 19.470 -14.155 1.00 51.81 298 ASP A N 1
ATOM 2160 C CA . ASP A 1 298 ? 17.276 19.263 -13.172 1.00 51.81 298 ASP A CA 1
ATOM 2161 C C . ASP A 1 298 ? 18.090 17.958 -13.220 1.00 51.81 298 ASP A C 1
ATOM 2163 O O . ASP A 1 298 ? 18.941 17.746 -12.363 1.00 51.81 298 ASP A O 1
ATOM 2167 N N . GLY A 1 299 ? 17.959 17.133 -14.266 1.00 59.59 299 GLY A N 1
ATOM 2168 C CA . GLY A 1 299 ? 18.831 15.954 -14.420 1.00 59.59 299 GLY A CA 1
ATOM 2169 C C . GLY A 1 299 ? 18.605 14.869 -13.359 1.00 59.59 299 GLY A C 1
ATOM 2170 O O . GLY A 1 299 ? 19.473 14.021 -13.158 1.00 59.59 299 GLY A O 1
ATOM 2171 N N . ASP A 1 300 ? 17.446 14.908 -12.702 1.00 70.94 300 ASP A N 1
ATOM 2172 C CA . ASP A 1 300 ? 16.986 13.883 -11.778 1.00 70.94 300 ASP A CA 1
ATOM 2173 C C . ASP A 1 300 ? 16.700 12.570 -12.524 1.00 70.94 300 ASP A C 1
ATOM 2175 O O . ASP A 1 300 ? 16.205 12.564 -13.654 1.00 70.94 300 ASP A O 1
ATOM 2179 N N . SER A 1 301 ? 17.049 11.454 -11.893 1.00 83.44 301 SER A N 1
ATOM 2180 C CA . SER A 1 301 ? 16.998 10.108 -12.472 1.00 83.44 301 SER A CA 1
ATOM 2181 C C . SER A 1 301 ? 16.474 9.116 -11.443 1.00 83.44 301 SER A C 1
ATOM 2183 O O . SER A 1 301 ? 16.467 9.395 -10.240 1.00 83.44 301 SER A O 1
ATOM 2185 N N . GLY A 1 302 ? 16.031 7.939 -11.879 1.00 88.38 302 GLY A N 1
ATOM 2186 C CA . GLY A 1 302 ? 15.544 6.933 -10.936 1.00 88.38 302 GLY A CA 1
ATOM 2187 C C . GLY A 1 302 ? 14.119 7.168 -10.430 1.00 88.38 302 GLY A C 1
ATOM 2188 O O . GLY A 1 302 ? 13.752 6.577 -9.412 1.00 88.38 302 GLY A O 1
ATOM 2189 N N . PHE A 1 303 ? 13.313 8.019 -11.082 1.00 92.69 303 PHE A N 1
ATOM 2190 C CA . PHE A 1 303 ? 11.910 8.215 -10.700 1.00 92.69 303 PHE A CA 1
ATOM 2191 C C . PHE A 1 303 ? 11.160 6.874 -10.704 1.00 92.69 303 PHE A C 1
ATOM 2193 O O . PHE A 1 303 ? 11.213 6.125 -11.675 1.00 92.69 303 PHE A O 1
ATOM 2200 N N . GLY A 1 304 ? 10.456 6.561 -9.616 1.00 93.94 304 GLY A N 1
ATOM 2201 C CA . GLY A 1 304 ? 9.845 5.245 -9.415 1.00 93.94 304 GLY A CA 1
ATOM 2202 C C . GLY A 1 304 ? 10.731 4.256 -8.649 1.00 93.94 304 GLY A C 1
ATOM 2203 O O . GLY A 1 304 ? 10.402 3.074 -8.601 1.00 93.94 304 GLY A O 1
ATOM 2204 N N . GLY A 1 305 ? 11.834 4.707 -8.040 1.00 91.56 305 GLY A N 1
ATOM 2205 C CA . GLY A 1 305 ? 12.709 3.859 -7.219 1.00 91.56 305 GLY A CA 1
ATOM 2206 C C . GLY A 1 305 ? 12.070 3.377 -5.908 1.00 91.56 305 GLY A C 1
ATOM 2207 O O . GLY A 1 305 ? 12.378 2.287 -5.433 1.00 91.56 305 GLY A O 1
ATOM 2208 N N . SER A 1 306 ? 11.150 4.158 -5.340 1.00 93.00 306 SER A N 1
ATOM 2209 C CA . SER A 1 306 ? 10.251 3.754 -4.256 1.00 93.00 306 SER A CA 1
ATOM 2210 C C . SER A 1 306 ? 8.875 4.340 -4.535 1.00 93.00 306 SER A C 1
ATOM 2212 O O . SER A 1 306 ? 8.762 5.495 -4.954 1.00 93.00 306 SER A O 1
ATOM 2214 N N . VAL A 1 307 ? 7.829 3.552 -4.296 1.00 96.50 307 VAL A N 1
ATOM 2215 C CA . VAL A 1 307 ? 6.440 3.979 -4.477 1.00 96.50 307 VAL A CA 1
ATOM 2216 C C . VAL A 1 307 ? 5.598 3.566 -3.277 1.00 96.50 307 VAL A C 1
ATOM 2218 O O . VAL A 1 307 ? 5.809 2.492 -2.720 1.00 96.50 307 VAL A O 1
ATOM 2221 N N . HIS A 1 308 ? 4.637 4.401 -2.898 1.00 96.06 308 HIS A N 1
ATOM 2222 C CA . HIS A 1 308 ? 3.563 4.042 -1.976 1.00 96.06 308 HIS A CA 1
ATOM 2223 C C . HIS A 1 308 ? 2.268 4.727 -2.412 1.00 96.06 308 HIS A C 1
ATOM 2225 O O . HIS A 1 308 ? 2.309 5.813 -2.992 1.00 96.06 308 HIS A O 1
ATOM 2231 N N . LEU A 1 309 ? 1.123 4.095 -2.164 1.00 91.38 309 LEU A N 1
ATOM 2232 C CA . LEU A 1 309 ? -0.170 4.562 -2.659 1.00 91.38 309 LEU A CA 1
ATOM 2233 C C . LEU A 1 309 ? -1.200 4.550 -1.532 1.00 91.38 309 LEU A C 1
ATOM 2235 O O . LEU A 1 309 ? -1.393 3.528 -0.885 1.00 91.38 309 LEU A O 1
ATOM 2239 N N . SER A 1 310 ? -1.887 5.675 -1.341 1.00 87.06 310 SER A N 1
ATOM 2240 C CA . SER A 1 310 ? -3.018 5.793 -0.421 1.00 87.06 310 SER A CA 1
ATOM 2241 C C . SER A 1 310 ? -4.169 6.504 -1.126 1.00 87.06 310 SER A C 1
ATOM 2243 O O . SER A 1 310 ? -4.106 7.708 -1.386 1.00 87.06 310 SER A O 1
ATOM 2245 N N . GLY A 1 311 ? -5.227 5.762 -1.458 1.00 81.25 311 GLY A N 1
ATOM 2246 C CA . GLY A 1 311 ? -6.338 6.276 -2.255 1.00 81.25 311 GLY A CA 1
ATOM 2247 C C . GLY A 1 311 ? -5.861 6.724 -3.639 1.00 81.25 311 GLY A C 1
ATOM 2248 O O . GLY A 1 311 ? -5.237 5.950 -4.363 1.00 81.25 311 GLY A O 1
ATOM 2249 N N . SER A 1 312 ? -6.136 7.982 -4.002 1.00 80.75 312 SER A N 1
ATOM 2250 C CA . SER A 1 312 ? -5.672 8.583 -5.262 1.00 80.75 312 SER A CA 1
ATOM 2251 C C . SER A 1 312 ? -4.293 9.245 -5.175 1.00 80.75 312 SER A C 1
ATOM 2253 O O . SER A 1 312 ? -3.819 9.782 -6.175 1.00 80.75 312 SER A O 1
ATOM 2255 N N . VAL A 1 313 ? -3.632 9.237 -4.014 1.00 83.94 313 VAL A N 1
ATOM 2256 C CA . VAL A 1 313 ? -2.351 9.929 -3.839 1.00 83.94 313 VAL A CA 1
ATOM 2257 C C . VAL A 1 313 ? -1.203 8.932 -3.863 1.00 83.94 313 VAL A C 1
ATOM 2259 O O . VAL A 1 313 ? -1.083 8.068 -2.992 1.00 83.94 313 VAL A O 1
ATOM 2262 N N . ALA A 1 314 ? -0.333 9.090 -4.854 1.00 89.56 314 ALA A N 1
ATOM 2263 C CA . ALA A 1 314 ? 0.924 8.371 -4.967 1.00 89.56 314 ALA A CA 1
ATOM 2264 C C . ALA A 1 314 ? 2.068 9.189 -4.368 1.00 89.56 314 ALA A C 1
ATOM 2266 O O . ALA A 1 314 ? 2.271 10.343 -4.748 1.00 89.56 314 ALA A O 1
ATOM 2267 N N . ALA A 1 315 ? 2.853 8.564 -3.495 1.00 93.69 315 ALA A N 1
ATOM 2268 C CA . ALA A 1 315 ? 4.189 9.016 -3.141 1.00 93.69 315 ALA A CA 1
ATOM 2269 C C . ALA A 1 315 ? 5.203 8.268 -4.010 1.00 93.69 315 ALA A C 1
ATOM 2271 O O . ALA A 1 315 ? 5.258 7.038 -3.977 1.00 93.69 315 ALA A O 1
ATOM 2272 N N . VAL A 1 316 ? 5.992 8.998 -4.795 1.00 94.50 316 VAL A N 1
ATOM 2273 C CA . VAL A 1 316 ? 6.993 8.431 -5.706 1.00 94.50 316 VAL A CA 1
ATOM 2274 C C . VAL A 1 316 ? 8.322 9.127 -5.487 1.00 94.50 316 VAL A C 1
ATOM 2276 O O . VAL A 1 316 ? 8.382 10.352 -5.469 1.00 94.50 316 VAL A O 1
ATOM 2279 N N . THR A 1 317 ? 9.394 8.360 -5.336 1.00 91.81 317 THR A N 1
ATOM 2280 C CA . THR A 1 317 ? 10.742 8.916 -5.181 1.00 91.81 317 THR A CA 1
ATOM 2281 C C . THR A 1 317 ? 11.548 8.773 -6.459 1.00 91.81 317 THR A C 1
ATOM 2283 O O . THR A 1 317 ? 11.362 7.831 -7.235 1.00 91.81 317 THR A O 1
ATOM 2286 N N . SER A 1 318 ? 12.490 9.683 -6.634 1.00 88.62 318 SER A N 1
ATOM 2287 C CA . SER A 1 318 ? 13.624 9.580 -7.544 1.00 88.62 318 SER A CA 1
ATOM 2288 C C . SER A 1 318 ? 14.925 9.531 -6.737 1.00 88.62 318 SER A C 1
ATOM 2290 O O . SER A 1 318 ? 14.904 9.218 -5.540 1.00 88.62 318 SER A O 1
ATOM 2292 N N . SER A 1 319 ? 16.059 9.795 -7.386 1.00 81.88 319 SER A N 1
ATOM 2293 C CA . SER A 1 319 ? 17.349 9.877 -6.706 1.00 81.88 319 SER A CA 1
ATOM 2294 C C . SER A 1 319 ? 17.375 11.024 -5.706 1.00 81.88 319 SER A C 1
ATOM 2296 O O . SER A 1 319 ? 17.773 10.788 -4.571 1.00 81.88 319 SER A O 1
ATOM 2298 N N . ASP A 1 320 ? 16.900 12.210 -6.096 1.00 77.75 320 ASP A N 1
ATOM 2299 C CA . ASP A 1 320 ? 17.042 13.430 -5.288 1.00 77.75 320 ASP A CA 1
ATOM 2300 C C . ASP A 1 320 ? 15.705 14.061 -4.872 1.00 77.75 320 ASP A C 1
ATOM 2302 O O . ASP A 1 320 ? 15.677 14.973 -4.043 1.00 77.75 320 ASP A O 1
ATOM 2306 N N . ASN A 1 321 ? 14.582 13.590 -5.420 1.00 83.06 321 ASN A N 1
ATOM 2307 C CA . ASN A 1 321 ? 13.272 14.177 -5.169 1.00 83.06 321 ASN A CA 1
ATOM 2308 C C . ASN A 1 321 ? 12.250 13.159 -4.646 1.00 83.06 321 ASN A C 1
ATOM 2310 O O . ASN A 1 321 ? 12.286 11.958 -4.919 1.00 83.06 321 ASN A O 1
ATOM 2314 N N . LEU A 1 322 ? 11.264 13.688 -3.925 1.00 87.31 322 LEU A N 1
ATOM 2315 C CA . LEU A 1 322 ? 10.019 13.006 -3.592 1.00 87.31 322 LEU A CA 1
ATOM 2316 C C . LEU A 1 322 ? 8.855 13.758 -4.223 1.00 87.31 322 LEU A C 1
ATOM 2318 O O . LEU A 1 322 ? 8.746 14.977 -4.104 1.00 87.31 322 LEU A O 1
ATOM 2322 N N . TYR A 1 323 ? 7.955 13.019 -4.852 1.00 86.75 323 TYR A N 1
ATOM 2323 C CA . TYR A 1 323 ? 6.782 13.539 -5.531 1.00 86.75 323 TYR A CA 1
ATOM 2324 C C . TYR A 1 323 ? 5.519 12.995 -4.878 1.00 86.75 323 TYR A C 1
ATOM 2326 O O . TYR A 1 323 ? 5.403 11.794 -4.647 1.00 86.75 323 TYR A O 1
ATOM 2334 N N . LEU A 1 324 ? 4.560 13.881 -4.628 1.00 86.00 324 LEU A N 1
ATOM 2335 C CA . LEU A 1 324 ? 3.175 13.512 -4.374 1.00 86.00 324 LEU A CA 1
ATOM 2336 C C . LEU A 1 324 ? 2.373 13.819 -5.627 1.00 86.00 324 LEU A C 1
ATOM 2338 O O . LEU A 1 324 ? 2.440 14.936 -6.145 1.00 86.00 324 LEU A O 1
ATOM 2342 N N . ILE A 1 325 ? 1.646 12.831 -6.129 1.00 80.06 325 ILE A N 1
ATOM 2343 C CA . ILE A 1 325 ? 0.954 12.904 -7.414 1.00 80.06 325 ILE A CA 1
ATOM 2344 C C . ILE A 1 325 ? -0.457 12.351 -7.243 1.00 80.06 325 ILE A C 1
ATOM 2346 O O . ILE A 1 325 ? -0.632 11.294 -6.639 1.00 80.06 325 ILE A O 1
ATOM 2350 N N . ASP A 1 326 ? -1.454 13.047 -7.787 1.00 79.12 326 ASP A N 1
ATOM 2351 C CA . ASP A 1 326 ? -2.792 12.486 -7.936 1.00 79.12 326 ASP A CA 1
ATOM 2352 C C . ASP A 1 326 ? -2.795 11.542 -9.142 1.00 79.12 326 ASP A C 1
ATOM 2354 O O . ASP A 1 326 ? -2.522 11.945 -10.273 1.00 79.12 326 ASP A O 1
ATOM 2358 N N . ILE A 1 327 ? -3.072 10.262 -8.914 1.00 81.50 327 ILE A N 1
ATOM 2359 C CA . ILE A 1 327 ? -3.008 9.251 -9.975 1.00 81.50 327 ILE A CA 1
ATOM 2360 C C . ILE A 1 327 ? -4.187 9.330 -10.954 1.00 81.50 327 ILE A C 1
ATOM 2362 O O . ILE A 1 327 ? -4.089 8.833 -12.081 1.00 81.50 327 ILE A O 1
ATOM 2366 N N . VAL A 1 328 ? -5.293 9.961 -10.553 1.00 77.06 328 VAL A N 1
ATOM 2367 C CA . VAL A 1 328 ? -6.503 10.104 -11.366 1.00 77.06 328 VAL A CA 1
ATOM 2368 C C . VAL A 1 328 ? -6.320 11.223 -12.374 1.00 77.06 328 VAL A C 1
ATOM 2370 O O . VAL A 1 328 ? -6.628 11.012 -13.546 1.00 77.06 328 VAL A O 1
ATOM 2373 N N . THR A 1 329 ? -5.788 12.378 -11.972 1.00 73.12 329 THR A N 1
ATOM 2374 C CA . THR A 1 329 ? -5.538 13.501 -12.892 1.00 73.12 329 THR A CA 1
ATOM 2375 C C . THR A 1 329 ? -4.148 13.440 -13.525 1.00 73.12 329 THR A C 1
ATOM 2377 O O . THR A 1 329 ? -3.977 13.814 -14.687 1.00 73.12 329 THR A O 1
ATOM 2380 N N . GLY A 1 330 ? -3.172 12.866 -12.817 1.00 69.50 330 GLY A N 1
ATOM 2381 C CA . GLY A 1 330 ? -1.749 12.920 -13.151 1.00 69.50 330 GLY A CA 1
ATOM 2382 C C . GLY A 1 330 ? -1.063 14.192 -12.654 1.00 69.50 330 GLY A C 1
ATOM 2383 O O . GLY A 1 330 ? 0.111 14.401 -12.960 1.00 69.50 330 GLY A O 1
ATOM 2384 N N . ASP A 1 331 ? -1.777 15.041 -11.913 1.00 72.62 331 ASP A N 1
ATOM 2385 C CA . ASP A 1 331 ? -1.236 16.303 -11.432 1.00 72.62 331 ASP A CA 1
ATOM 2386 C C . ASP A 1 331 ? -0.253 16.066 -10.292 1.00 72.62 331 ASP A C 1
ATOM 2388 O O . ASP A 1 331 ? -0.504 15.329 -9.334 1.00 72.62 331 ASP A O 1
ATOM 2392 N N . ARG A 1 332 ? 0.884 16.751 -10.374 1.00 76.69 332 ARG A N 1
ATOM 2393 C CA . ARG A 1 332 ? 1.849 16.792 -9.285 1.00 76.69 332 ARG A CA 1
ATOM 2394 C C . ARG A 1 332 ? 1.307 17.684 -8.174 1.00 76.69 332 ARG A C 1
ATOM 2396 O O . ARG A 1 332 ? 1.300 18.904 -8.305 1.00 76.69 332 ARG A O 1
ATOM 2403 N N . LEU A 1 333 ? 0.913 17.062 -7.070 1.00 69.25 333 LEU A N 1
ATOM 2404 C CA . LEU A 1 333 ? 0.438 17.732 -5.863 1.00 69.25 333 LEU A CA 1
ATOM 2405 C C . LEU A 1 333 ? 1.587 18.417 -5.122 1.00 69.25 333 LEU A C 1
ATOM 2407 O O . LEU A 1 333 ? 1.438 19.525 -4.611 1.00 69.25 333 LEU A O 1
ATOM 2411 N N . ARG A 1 334 ? 2.749 17.755 -5.052 1.00 74.69 334 ARG A N 1
ATOM 2412 C CA . ARG A 1 334 ? 3.933 18.290 -4.374 1.00 74.69 334 ARG A CA 1
ATOM 2413 C C . ARG A 1 334 ? 5.221 17.696 -4.924 1.00 74.69 334 ARG A C 1
ATOM 2415 O O . ARG A 1 334 ? 5.248 16.551 -5.365 1.00 74.69 334 ARG A O 1
ATOM 2422 N N . GLN A 1 335 ? 6.292 18.476 -4.846 1.00 80.44 335 GLN A N 1
ATOM 2423 C CA . GLN A 1 335 ? 7.665 18.021 -5.026 1.00 80.44 335 GLN A CA 1
ATOM 2424 C C . GLN A 1 335 ? 8.491 18.482 -3.829 1.00 80.44 335 GLN A C 1
ATOM 2426 O O . GLN A 1 335 ? 8.381 19.633 -3.399 1.00 80.44 335 GLN A O 1
ATOM 2431 N N . TYR A 1 336 ? 9.317 17.586 -3.310 1.00 76.44 336 TYR A N 1
ATOM 2432 C CA . TYR A 1 336 ? 10.324 17.872 -2.304 1.00 76.44 336 TYR A CA 1
ATOM 2433 C C . TYR A 1 336 ? 11.684 17.576 -2.920 1.00 76.44 336 TYR A C 1
ATOM 2435 O O . TYR A 1 336 ? 12.017 16.417 -3.138 1.00 76.44 336 TYR A O 1
ATOM 2443 N N . SER A 1 337 ? 12.448 18.630 -3.200 1.00 74.31 337 SER A N 1
ATOM 2444 C CA . SER A 1 337 ? 13.835 18.540 -3.691 1.00 74.31 337 SER A CA 1
ATOM 2445 C C . SER A 1 337 ? 14.869 18.483 -2.575 1.00 74.31 337 SER A C 1
ATOM 2447 O O . SER A 1 337 ? 16.064 18.372 -2.822 1.00 74.31 337 SER A O 1
ATOM 2449 N N . GLN A 1 338 ? 14.408 18.609 -1.334 1.00 66.75 338 GLN A N 1
ATOM 2450 C CA . GLN A 1 338 ? 15.214 18.460 -0.141 1.00 66.75 338 GLN A CA 1
ATOM 2451 C C . GLN A 1 338 ? 14.312 17.932 0.971 1.00 66.75 338 GLN A C 1
ATOM 2453 O O . GLN A 1 338 ? 13.281 18.533 1.288 1.00 66.75 338 GLN A O 1
ATOM 2458 N N . VAL A 1 339 ? 14.702 16.799 1.543 1.00 62.69 339 VAL A N 1
ATOM 2459 C CA . VAL A 1 339 ? 14.078 16.213 2.726 1.00 62.69 339 VAL A CA 1
ATOM 2460 C C . VAL A 1 339 ? 15.144 16.196 3.814 1.00 62.69 339 VAL A C 1
ATOM 2462 O O . VAL A 1 339 ? 16.139 15.490 3.678 1.00 62.69 339 VAL A O 1
ATOM 2465 N N . GLY A 1 340 ? 14.964 17.014 4.852 1.00 60.84 340 GLY A N 1
ATOM 2466 C CA . GLY A 1 340 ? 15.985 17.225 5.882 1.00 60.84 340 GLY A CA 1
ATOM 2467 C C . GLY A 1 340 ? 17.009 18.315 5.546 1.00 60.84 340 GLY A C 1
ATOM 2468 O O . GLY A 1 340 ? 16.724 19.258 4.805 1.00 60.84 340 GLY A O 1
ATOM 2469 N N . GLU A 1 341 ? 18.201 18.206 6.131 1.00 55.91 341 GLU A N 1
ATOM 2470 C CA . GLU A 1 341 ? 19.280 19.198 6.031 1.00 55.91 341 GLU A CA 1
ATOM 2471 C C . GLU A 1 341 ? 20.300 18.857 4.929 1.00 55.91 341 GLU A C 1
ATOM 2473 O O . GLU A 1 341 ? 21.008 19.744 4.447 1.00 55.91 341 GLU A O 1
ATOM 2478 N N . THR A 1 342 ? 20.337 17.605 4.459 1.00 55.09 342 THR A N 1
ATOM 2479 C CA . THR A 1 342 ? 21.279 17.110 3.440 1.00 55.09 342 THR A CA 1
ATOM 2480 C C . THR A 1 342 ? 20.581 16.581 2.182 1.00 55.09 342 THR A C 1
ATOM 2482 O O . THR A 1 342 ? 19.503 15.996 2.256 1.00 55.09 342 THR A O 1
ATOM 2485 N N . MET A 1 343 ? 21.199 16.773 1.002 1.00 53.25 343 MET A N 1
ATOM 2486 C CA . MET A 1 343 ? 20.769 16.090 -0.229 1.00 53.25 343 MET A CA 1
ATOM 2487 C C . MET A 1 343 ? 20.963 14.591 -0.019 1.00 53.25 343 MET A C 1
ATOM 2489 O O . MET A 1 343 ? 22.094 14.104 0.025 1.00 53.25 343 MET A O 1
ATOM 2493 N N . THR A 1 344 ? 19.867 13.878 0.187 1.00 58.16 344 THR A N 1
ATOM 2494 C CA . THR A 1 344 ? 19.890 12.446 0.442 1.00 58.16 344 THR A CA 1
ATOM 2495 C C . THR A 1 344 ? 19.349 11.692 -0.751 1.00 58.16 344 THR A C 1
ATOM 2497 O O . THR A 1 344 ? 18.431 12.144 -1.419 1.00 58.16 344 THR A O 1
ATOM 2500 N N . THR A 1 345 ? 19.950 10.534 -1.014 1.00 63.44 345 THR A N 1
ATOM 2501 C CA . THR A 1 345 ? 19.510 9.612 -2.060 1.00 63.44 345 THR A CA 1
ATOM 2502 C C . THR A 1 345 ? 18.894 8.368 -1.436 1.00 63.44 345 THR A C 1
ATOM 2504 O O . THR A 1 345 ? 19.115 8.077 -0.257 1.00 63.44 345 THR A O 1
ATOM 2507 N N . ASN A 1 346 ? 18.148 7.597 -2.232 1.00 71.19 346 ASN A N 1
ATOM 2508 C CA . ASN A 1 346 ? 17.492 6.352 -1.808 1.00 71.19 346 ASN A CA 1
ATOM 2509 C C . ASN A 1 346 ? 16.406 6.543 -0.744 1.00 71.19 346 ASN A C 1
ATOM 2511 O O . ASN A 1 346 ? 16.307 5.747 0.195 1.00 71.19 346 ASN A O 1
ATOM 2515 N N . PHE A 1 347 ? 15.562 7.559 -0.918 1.00 79.06 347 PHE A N 1
ATOM 2516 C CA . PHE A 1 347 ? 14.380 7.731 -0.086 1.00 79.06 347 PHE A CA 1
ATOM 2517 C C . PHE A 1 347 ? 13.526 6.458 -0.032 1.00 79.06 347 PHE A C 1
ATOM 2519 O O . PHE A 1 347 ? 13.405 5.698 -1.001 1.00 79.06 347 PHE A O 1
ATOM 2526 N N . ARG A 1 348 ? 12.934 6.224 1.135 1.00 87.31 348 ARG A N 1
ATOM 2527 C CA . ARG A 1 348 ? 11.868 5.245 1.349 1.00 87.31 348 ARG A CA 1
ATOM 2528 C C . ARG A 1 348 ? 10.640 6.009 1.772 1.00 87.31 348 ARG A C 1
ATOM 2530 O O . ARG A 1 348 ? 10.746 6.921 2.585 1.00 87.31 348 ARG A O 1
ATOM 2537 N N . VAL A 1 349 ? 9.494 5.663 1.211 1.00 92.12 349 VAL A N 1
ATOM 2538 C CA . VAL A 1 349 ? 8.266 6.418 1.445 1.00 92.12 349 VAL A CA 1
ATOM 2539 C C . VAL A 1 349 ? 7.155 5.501 1.886 1.00 92.12 349 VAL A C 1
ATOM 2541 O O . VAL A 1 349 ? 6.988 4.417 1.337 1.00 92.12 349 VAL A O 1
ATOM 2544 N N . SER A 1 350 ? 6.381 5.985 2.845 1.00 93.69 350 SER A N 1
ATOM 2545 C CA . SER A 1 350 ? 5.093 5.423 3.207 1.00 93.69 350 SER A CA 1
ATOM 2546 C C . SER A 1 350 ? 4.115 6.570 3.355 1.00 93.69 350 SER A C 1
ATOM 2548 O O . SER A 1 350 ? 4.364 7.513 4.099 1.00 93.69 350 SER A O 1
ATOM 2550 N N . ILE A 1 351 ? 3.009 6.500 2.634 1.00 88.81 351 ILE A N 1
ATOM 2551 C CA . ILE A 1 351 ? 1.897 7.443 2.747 1.00 88.81 351 ILE A CA 1
ATOM 2552 C C . ILE A 1 351 ? 0.686 6.705 3.297 1.00 88.81 351 ILE A C 1
ATOM 2554 O O . ILE A 1 351 ? 0.312 5.669 2.755 1.00 88.81 351 ILE A O 1
ATOM 2558 N N . ASP A 1 352 ? 0.085 7.244 4.348 1.00 83.81 352 ASP A N 1
ATOM 2559 C CA . ASP A 1 352 ? -1.189 6.768 4.871 1.00 83.81 352 ASP A CA 1
ATOM 2560 C C . ASP A 1 352 ? -2.119 7.961 5.041 1.00 83.81 352 ASP A C 1
ATOM 2562 O O . ASP A 1 352 ? -1.844 8.889 5.807 1.00 83.81 352 ASP A O 1
ATOM 2566 N N . ARG A 1 353 ? -3.201 7.961 4.261 1.00 75.88 353 ARG A N 1
ATOM 2567 C CA . ARG A 1 353 ? -4.198 9.030 4.187 1.00 75.88 353 ARG A CA 1
ATOM 2568 C C . ARG A 1 353 ? -3.565 10.411 3.992 1.00 75.88 353 ARG A C 1
ATOM 2570 O O . ARG A 1 353 ? -3.228 10.798 2.876 1.00 75.88 353 ARG A O 1
ATOM 2577 N N . ASN A 1 354 ? -3.428 11.154 5.083 1.00 68.81 354 ASN A N 1
ATOM 2578 C CA . ASN A 1 354 ? -3.000 12.541 5.122 1.00 68.81 354 ASN A CA 1
ATOM 2579 C C . ASN A 1 354 ? -1.578 12.700 5.682 1.00 68.81 354 ASN A C 1
ATOM 2581 O O . ASN A 1 354 ? -1.131 13.815 5.927 1.00 68.81 354 ASN A O 1
ATOM 2585 N N . ARG A 1 355 ? -0.870 11.595 5.920 1.00 80.94 355 ARG A N 1
ATOM 2586 C CA . ARG A 1 355 ? 0.471 11.569 6.500 1.00 80.94 355 ARG A CA 1
ATOM 2587 C C . ARG A 1 355 ? 1.444 10.918 5.533 1.00 80.94 355 ARG A C 1
ATOM 2589 O O . ARG A 1 355 ? 1.117 9.939 4.868 1.00 80.94 355 ARG A O 1
ATOM 2596 N N . LEU A 1 356 ? 2.665 11.430 5.500 1.00 86.69 356 LEU A N 1
ATOM 2597 C CA . LEU A 1 356 ? 3.774 10.940 4.700 1.00 86.69 356 LEU A CA 1
ATOM 2598 C C . LEU A 1 356 ? 4.965 10.740 5.629 1.00 86.69 356 LEU A C 1
ATOM 2600 O O . LEU A 1 356 ? 5.451 11.683 6.247 1.00 86.69 356 LEU A O 1
ATOM 2604 N N . ALA A 1 357 ? 5.452 9.513 5.684 1.00 89.31 357 ALA A N 1
ATOM 2605 C CA . ALA A 1 357 ? 6.704 9.155 6.312 1.00 89.31 357 ALA A CA 1
ATOM 2606 C C . ALA A 1 357 ? 7.785 9.000 5.238 1.00 89.31 357 ALA A C 1
ATOM 2608 O O . ALA A 1 357 ? 7.586 8.314 4.231 1.00 89.31 357 ALA A O 1
ATOM 2609 N N . VAL A 1 358 ? 8.940 9.617 5.470 1.00 88.50 358 VAL A N 1
ATOM 2610 C CA . VAL A 1 358 ? 10.095 9.573 4.574 1.00 88.50 358 VAL A CA 1
ATOM 2611 C C . VAL A 1 358 ? 11.307 9.068 5.339 1.00 88.50 358 VAL A C 1
ATOM 2613 O O . VAL A 1 358 ? 11.818 9.739 6.232 1.00 88.50 358 VAL A O 1
ATOM 2616 N N . GLY A 1 359 ? 11.780 7.880 4.977 1.00 86.69 359 GLY A N 1
ATOM 2617 C CA . GLY A 1 359 ? 13.082 7.371 5.378 1.00 86.69 359 GLY A CA 1
ATOM 2618 C C . GLY A 1 359 ? 14.165 7.986 4.499 1.00 86.69 359 GLY A C 1
ATOM 2619 O O . GLY A 1 359 ? 14.132 7.841 3.277 1.00 86.69 359 GLY A O 1
ATOM 2620 N N . ALA A 1 360 ? 15.120 8.663 5.122 1.00 81.12 360 ALA A N 1
ATOM 2621 C CA . ALA A 1 360 ? 16.254 9.309 4.479 1.00 81.12 360 ALA A CA 1
ATOM 2622 C C . ALA A 1 360 ? 17.549 8.688 5.025 1.00 81.12 360 ALA A C 1
ATOM 2624 O O . ALA A 1 360 ? 18.168 9.254 5.921 1.00 81.12 360 ALA A O 1
ATOM 2625 N N . PRO A 1 361 ? 17.975 7.508 4.540 1.00 75.94 361 PRO A N 1
ATOM 2626 C CA . PRO A 1 361 ? 19.066 6.754 5.161 1.00 75.94 361 PRO A CA 1
ATOM 2627 C C . PRO A 1 361 ? 20.448 7.417 5.018 1.00 75.94 361 PRO A C 1
ATOM 2629 O O . PRO A 1 361 ? 21.356 7.113 5.787 1.00 75.94 361 PRO A O 1
ATOM 2632 N N . ALA A 1 362 ? 20.616 8.325 4.053 1.00 71.94 362 ALA A N 1
ATOM 2633 C CA . ALA A 1 362 ? 21.875 9.025 3.794 1.00 71.94 362 ALA A CA 1
ATOM 2634 C C . ALA A 1 362 ? 22.057 10.330 4.604 1.00 71.94 362 ALA A C 1
ATOM 2636 O O . ALA A 1 362 ? 23.101 10.970 4.475 1.00 71.94 362 ALA A O 1
ATOM 2637 N N . GLU A 1 363 ? 21.072 10.730 5.419 1.00 72.00 363 GLU A N 1
ATOM 2638 C CA . GLU A 1 363 ? 21.121 11.958 6.239 1.00 72.00 363 GLU A CA 1
ATOM 2639 C C . GLU A 1 363 ? 22.253 11.881 7.277 1.00 72.00 363 GLU A C 1
ATOM 2641 O O . GLU A 1 363 ? 22.728 10.791 7.602 1.00 72.00 363 GLU A O 1
ATOM 2646 N N . ASP A 1 364 ? 22.670 13.023 7.833 1.00 68.25 364 ASP A N 1
ATOM 2647 C CA . ASP A 1 364 ? 23.591 13.088 8.981 1.00 68.25 364 ASP A CA 1
ATOM 2648 C C . ASP A 1 364 ? 24.880 12.252 8.811 1.00 68.25 364 ASP A C 1
ATOM 2650 O O . ASP A 1 364 ? 25.266 11.491 9.697 1.00 68.25 364 ASP A O 1
ATOM 2654 N N . GLU A 1 365 ? 25.553 12.356 7.661 1.00 68.06 365 GLU A N 1
ATOM 2655 C CA . GLU A 1 365 ? 26.755 11.557 7.351 1.00 68.06 365 GLU A CA 1
ATOM 2656 C C . GLU A 1 365 ? 26.474 10.035 7.298 1.00 68.06 365 GLU A C 1
ATOM 2658 O O . GLU A 1 365 ? 27.251 9.222 7.803 1.00 68.06 365 GLU A O 1
ATOM 2663 N N . ALA A 1 366 ? 25.360 9.640 6.663 1.00 63.91 366 ALA A N 1
ATOM 2664 C CA . ALA A 1 366 ? 24.870 8.254 6.576 1.00 63.91 366 ALA A CA 1
ATOM 2665 C C . ALA A 1 366 ? 24.466 7.632 7.928 1.00 63.91 366 ALA A C 1
ATOM 2667 O O . ALA A 1 366 ? 24.485 6.409 8.116 1.00 63.91 366 ALA A O 1
ATOM 2668 N N . ARG A 1 367 ? 24.080 8.491 8.874 1.00 66.19 367 ARG A N 1
ATOM 2669 C CA . ARG A 1 367 ? 23.335 8.113 10.076 1.00 66.19 367 ARG A CA 1
ATOM 2670 C C . ARG A 1 367 ? 21.846 7.996 9.773 1.00 66.19 367 ARG A C 1
ATOM 2672 O O . ARG A 1 367 ? 21.176 7.124 10.284 1.00 66.19 367 ARG A O 1
ATOM 2679 N N . GLY A 1 368 ? 21.312 8.732 8.821 1.00 74.00 368 GLY A N 1
ATOM 2680 C CA . GLY A 1 368 ? 19.948 8.553 8.355 1.00 74.00 368 GLY A CA 1
ATOM 2681 C C . GLY A 1 368 ? 18.870 8.980 9.354 1.00 74.00 368 GLY A C 1
ATOM 2682 O O . GLY A 1 368 ? 19.065 9.006 10.569 1.00 74.00 368 GLY A O 1
ATOM 2683 N N . ALA A 1 369 ? 17.711 9.338 8.818 1.00 75.44 369 ALA A N 1
ATOM 2684 C CA . ALA A 1 369 ? 16.599 9.892 9.572 1.00 75.44 369 ALA A CA 1
ATOM 2685 C C . ALA A 1 369 ? 15.261 9.362 9.056 1.00 75.44 369 ALA A C 1
ATOM 2687 O O . ALA A 1 369 ? 15.156 8.871 7.928 1.00 75.44 369 ALA A O 1
ATOM 2688 N N . VAL A 1 370 ? 14.222 9.504 9.875 1.00 81.62 370 VAL A N 1
ATOM 2689 C CA . VAL A 1 370 ? 12.840 9.452 9.403 1.00 81.62 370 VAL A CA 1
ATOM 2690 C C . VAL A 1 370 ? 12.209 10.804 9.643 1.00 81.62 370 VAL A C 1
ATOM 2692 O O . VAL A 1 370 ? 12.317 11.363 10.734 1.00 81.62 370 VAL A O 1
ATOM 2695 N N . PHE A 1 371 ? 11.530 11.299 8.622 1.00 80.88 371 PHE A N 1
ATOM 2696 C CA . PHE A 1 371 ? 10.731 12.495 8.728 1.00 80.88 371 PHE A CA 1
ATOM 2697 C C . PHE A 1 371 ? 9.266 12.173 8.518 1.00 80.88 371 PHE A C 1
ATOM 2699 O O . PHE A 1 371 ? 8.923 11.427 7.599 1.00 80.88 371 PHE A O 1
ATOM 2706 N N . VAL A 1 372 ? 8.413 12.763 9.344 1.00 79.38 372 VAL A N 1
ATOM 2707 C CA . VAL A 1 372 ? 6.969 12.714 9.143 1.00 79.38 372 VAL A CA 1
ATOM 2708 C C . VAL A 1 372 ? 6.471 14.081 8.721 1.00 79.38 372 VAL A C 1
ATOM 2710 O O . VAL A 1 372 ? 6.943 15.120 9.183 1.00 79.38 372 VAL A O 1
ATOM 2713 N N . VAL A 1 373 ? 5.524 14.046 7.800 1.00 72.62 373 VAL A N 1
ATOM 2714 C CA . VAL A 1 373 ? 4.833 15.194 7.256 1.00 72.62 373 VAL A CA 1
ATOM 2715 C C . VAL A 1 373 ? 3.350 14.889 7.345 1.00 72.62 373 VAL A C 1
ATOM 2717 O O . VAL A 1 373 ? 2.923 13.809 6.946 1.00 72.62 373 VAL A O 1
ATOM 2720 N N . GLU A 1 374 ? 2.552 15.829 7.822 1.00 69.12 374 GLU A N 1
ATOM 2721 C CA . GLU A 1 374 ? 1.095 15.702 7.843 1.00 69.12 374 GLU A CA 1
ATOM 2722 C C . GLU A 1 374 ? 0.491 16.805 6.999 1.00 69.12 374 GLU A C 1
ATOM 2724 O O . GLU A 1 374 ? 0.801 17.968 7.213 1.00 69.12 374 GLU A O 1
ATOM 2729 N N . ARG A 1 375 ? -0.360 16.467 6.040 1.00 62.81 375 ARG A N 1
ATOM 2730 C CA . ARG A 1 375 ? -1.064 17.420 5.187 1.00 62.81 375 ARG A CA 1
ATOM 2731 C C . ARG A 1 375 ? -2.116 18.135 6.021 1.00 62.81 375 ARG A C 1
ATOM 2733 O O . ARG A 1 375 ? -3.242 17.678 6.137 1.00 62.81 375 ARG A O 1
ATOM 2740 N N . THR A 1 376 ? -1.780 19.257 6.634 1.00 57.97 376 THR A N 1
ATOM 2741 C CA . THR A 1 376 ? -2.778 19.999 7.398 1.00 57.97 376 THR A CA 1
ATOM 2742 C C . THR A 1 376 ? -3.825 20.599 6.460 1.00 57.97 376 THR A C 1
ATOM 2744 O O . THR A 1 376 ? -3.553 20.957 5.305 1.00 57.97 376 THR A O 1
ATOM 2747 N N . CYS A 1 377 ? -5.038 20.729 6.983 1.00 63.72 377 CYS A N 1
ATOM 2748 C CA . CYS A 1 377 ? -6.044 21.607 6.412 1.00 63.72 377 CYS A CA 1
ATOM 2749 C C . CYS A 1 377 ? -5.547 23.066 6.407 1.00 63.72 377 CYS A C 1
ATOM 2751 O O . CYS A 1 377 ? -4.628 23.432 7.147 1.00 63.72 377 CYS A O 1
ATOM 2753 N N . PHE A 1 378 ? -6.153 23.902 5.566 1.00 68.44 378 PHE A N 1
ATOM 2754 C CA . PHE A 1 378 ? -5.838 25.328 5.452 1.00 68.44 378 PHE A CA 1
ATOM 2755 C C . PHE A 1 378 ? -6.574 26.203 6.459 1.00 68.44 378 PHE A C 1
ATOM 2757 O O . PHE A 1 378 ? -7.168 27.218 6.103 1.00 68.44 378 PHE A O 1
ATOM 2764 N N . ASP A 1 379 ? -6.546 25.774 7.708 1.00 70.44 379 ASP A N 1
ATOM 2765 C CA . ASP A 1 379 ? -7.082 26.541 8.817 1.00 70.44 379 ASP A CA 1
ATOM 2766 C C . ASP A 1 379 ? -6.025 27.571 9.247 1.00 70.44 379 ASP A C 1
ATOM 2768 O O . ASP A 1 379 ? -5.124 27.306 10.045 1.00 70.44 379 ASP A O 1
ATOM 2772 N N . LEU A 1 380 ? -6.071 28.727 8.591 1.00 69.56 380 LEU A N 1
ATOM 2773 C CA . LEU A 1 380 ? -5.196 29.873 8.807 1.00 69.56 380 LEU A CA 1
ATOM 2774 C C . LEU A 1 380 ? -5.531 30.608 10.109 1.00 69.56 380 LEU A C 1
ATOM 2776 O O . LEU A 1 380 ? -4.690 31.349 10.630 1.00 69.56 380 LEU A O 1
ATOM 2780 N N . THR A 1 381 ? -6.749 30.454 10.627 1.00 71.00 381 THR A N 1
ATOM 2781 C CA . THR A 1 381 ? -7.188 31.061 11.890 1.00 71.00 381 THR A CA 1
ATOM 2782 C C . THR A 1 381 ? -7.052 30.131 13.107 1.00 71.00 381 THR A C 1
ATOM 2784 O O . THR A 1 381 ? -6.942 30.632 14.231 1.00 71.00 381 THR A O 1
ATOM 2787 N N . GLY A 1 382 ? -6.911 28.821 12.901 1.00 61.56 382 GLY A N 1
ATOM 2788 C CA . GLY A 1 382 ? -6.631 27.812 13.925 1.00 61.56 382 GLY A CA 1
ATOM 2789 C C . GLY A 1 382 ? -7.860 27.324 14.705 1.00 61.56 382 GLY A C 1
ATOM 2790 O O . GLY A 1 382 ? -7.707 26.834 15.829 1.00 61.56 382 GLY A O 1
ATOM 2791 N N . GLU A 1 383 ? -9.075 27.508 14.188 1.00 66.19 383 GLU A N 1
ATOM 2792 C CA . GLU A 1 383 ? -10.334 27.119 14.838 1.00 66.19 383 GLU A CA 1
ATOM 2793 C C . GLU A 1 383 ? -10.761 25.667 14.595 1.00 66.19 383 GLU A C 1
ATOM 2795 O O . GLU A 1 383 ? -11.611 25.155 15.325 1.00 66.19 383 GLU A O 1
ATOM 2800 N N . GLY A 1 384 ? -10.159 24.981 13.628 1.00 60.12 384 GLY A N 1
ATOM 2801 C CA . GLY A 1 384 ? -10.490 23.619 13.221 1.00 60.12 384 GLY A CA 1
ATOM 2802 C C . GLY A 1 384 ? -11.324 23.481 11.956 1.00 60.12 384 GLY A C 1
ATOM 2803 O O . GLY A 1 384 ? -11.649 22.348 11.608 1.00 60.12 384 GLY A O 1
ATOM 2804 N N . ASP A 1 385 ? -11.648 24.576 11.278 1.00 75.75 385 ASP A N 1
ATOM 2805 C CA . ASP A 1 385 ? -12.433 24.606 10.047 1.00 75.75 385 ASP A CA 1
ATOM 2806 C C . ASP A 1 385 ? -11.720 25.484 9.015 1.00 75.75 385 ASP A C 1
ATOM 2808 O O . ASP A 1 385 ? -11.128 26.491 9.373 1.00 75.75 385 ASP A O 1
ATOM 2812 N N . VAL A 1 386 ? -11.820 25.142 7.730 1.00 77.56 386 VAL A N 1
ATOM 2813 C CA . VAL A 1 386 ? -11.492 26.057 6.631 1.00 77.56 386 VAL A CA 1
ATOM 2814 C C . VAL A 1 386 ? -12.776 26.746 6.189 1.00 77.56 386 VAL A C 1
ATOM 2816 O O . VAL A 1 386 ? -13.679 26.121 5.623 1.00 77.56 386 VAL A O 1
ATOM 2819 N N . GLY A 1 387 ? -12.877 28.045 6.431 1.00 85.00 387 GLY A N 1
ATOM 2820 C CA . GLY A 1 387 ? -14.090 28.805 6.186 1.00 85.00 387 GLY A CA 1
ATOM 2821 C C . GLY A 1 387 ? -13.861 30.236 5.723 1.00 85.00 387 GLY A C 1
ATOM 2822 O O . GLY A 1 387 ? -12.836 30.629 5.165 1.00 85.00 387 GLY A O 1
ATOM 2823 N N . ILE A 1 388 ? -14.897 31.051 5.927 1.00 91.12 388 ILE A N 1
ATOM 2824 C CA . ILE A 1 388 ? -14.867 32.479 5.595 1.00 91.12 388 ILE A CA 1
ATOM 2825 C C . ILE A 1 388 ? -13.708 33.211 6.305 1.00 91.12 388 ILE A C 1
ATOM 2827 O O . ILE A 1 388 ? -13.106 34.067 5.656 1.00 91.12 388 ILE A O 1
ATOM 2831 N N . PRO A 1 389 ? -13.371 32.935 7.583 1.00 85.62 389 PRO A N 1
ATOM 2832 C CA . PRO A 1 389 ? -12.232 33.577 8.243 1.00 85.62 389 PRO A CA 1
ATOM 2833 C C . PRO A 1 389 ? -10.898 33.350 7.515 1.00 85.62 389 PRO A C 1
ATOM 2835 O O . PRO A 1 389 ? -10.187 34.323 7.253 1.00 85.62 389 PRO A O 1
ATOM 2838 N N . ASP A 1 390 ? -10.613 32.121 7.084 1.00 83.69 390 ASP A N 1
ATOM 2839 C CA . ASP A 1 390 ? -9.404 31.775 6.323 1.00 83.69 390 ASP A CA 1
ATOM 2840 C C . ASP A 1 390 ? -9.407 32.398 4.930 1.00 83.69 390 ASP A C 1
ATOM 2842 O O . ASP A 1 390 ? -8.402 32.939 4.464 1.00 83.69 390 ASP A O 1
ATOM 2846 N N . LEU A 1 391 ? -10.573 32.409 4.278 1.00 93.31 391 LEU A N 1
ATOM 2847 C CA . LEU A 1 391 ? -10.756 33.060 2.981 1.00 93.31 391 LEU A CA 1
ATOM 2848 C C . LEU A 1 391 ? -10.404 34.535 3.042 1.00 93.31 391 LEU A C 1
ATOM 2850 O O . LEU A 1 391 ? -9.768 35.072 2.134 1.00 93.31 391 LEU A O 1
ATOM 2854 N N . LEU A 1 392 ? -10.828 35.199 4.112 1.00 91.88 392 LEU A N 1
ATOM 2855 C CA . LEU A 1 392 ? -10.525 36.602 4.314 1.00 91.88 392 LEU A CA 1
ATOM 2856 C C . LEU A 1 392 ? -9.030 36.826 4.553 1.00 91.88 392 LEU A C 1
ATOM 2858 O O . LEU A 1 392 ? -8.534 37.848 4.081 1.00 91.88 392 LEU A O 1
ATOM 2862 N N . GLN A 1 393 ? -8.309 35.896 5.192 1.00 86.56 393 GLN A N 1
ATOM 2863 C CA . GLN A 1 393 ? -6.849 35.983 5.291 1.00 86.56 393 GLN A CA 1
ATOM 2864 C C . GLN A 1 393 ? -6.204 35.934 3.900 1.00 86.56 393 GLN A C 1
ATOM 2866 O O . GLN A 1 393 ? -5.555 36.910 3.516 1.00 86.56 393 GLN A O 1
ATOM 2871 N N . VAL A 1 394 ? -6.482 34.900 3.094 1.00 87.50 394 VAL A N 1
ATOM 2872 C CA . VAL A 1 394 ? -5.920 34.758 1.731 1.00 87.50 394 VAL A CA 1
ATOM 2873 C C . VAL A 1 394 ? -6.221 35.980 0.863 1.00 87.50 394 VAL A C 1
ATOM 2875 O O . VAL A 1 394 ? -5.329 36.563 0.247 1.00 87.50 394 VAL A O 1
ATOM 2878 N N . LEU A 1 395 ? -7.474 36.443 0.856 1.00 92.88 395 LEU A N 1
ATOM 2879 C CA . LEU A 1 395 ? -7.861 37.631 0.090 1.00 92.88 395 LEU A CA 1
ATOM 2880 C C . LEU A 1 395 ? -7.188 38.916 0.596 1.00 92.88 395 LEU A C 1
ATOM 2882 O O . LEU A 1 395 ? -6.970 39.838 -0.191 1.00 92.88 395 LEU A O 1
ATOM 2886 N N . SER A 1 396 ? -6.865 39.004 1.889 1.00 90.44 396 SER A N 1
ATOM 2887 C CA . SER A 1 396 ? -6.222 40.186 2.473 1.00 90.44 396 SER A CA 1
ATOM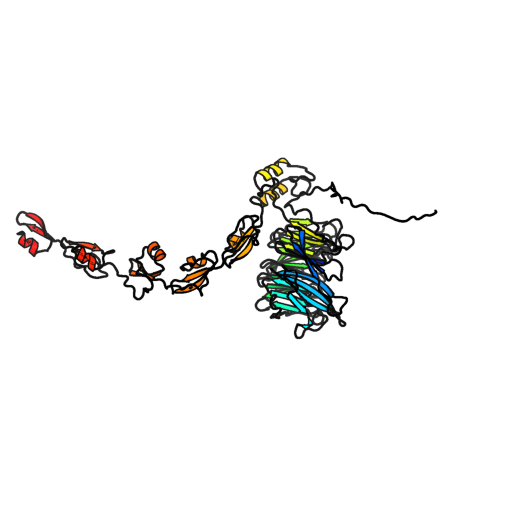 2888 C C . SER A 1 396 ? -4.731 40.303 2.143 1.00 90.44 396 SER A C 1
ATOM 2890 O O . SER A 1 396 ? -4.199 41.415 2.151 1.00 90.44 396 SER A O 1
ATOM 2892 N N . ALA A 1 397 ? -4.080 39.188 1.803 1.00 88.62 397 ALA A N 1
ATOM 2893 C CA . ALA A 1 397 ? -2.654 39.112 1.493 1.00 88.62 397 ALA A CA 1
ATOM 2894 C C . ALA A 1 397 ? -2.343 39.087 -0.018 1.00 88.62 397 ALA A C 1
ATOM 2896 O O . ALA A 1 397 ? -1.189 38.904 -0.400 1.00 88.62 397 ALA A O 1
ATOM 2897 N N . TRP A 1 398 ? -3.352 39.301 -0.874 1.00 93.69 398 TRP A N 1
ATOM 2898 C CA . TRP A 1 398 ? -3.248 39.188 -2.334 1.00 93.69 398 TRP A CA 1
ATOM 2899 C C . TRP A 1 398 ? -2.078 39.987 -2.930 1.00 93.69 398 TRP A C 1
ATOM 2901 O O . TRP A 1 398 ? -1.979 41.208 -2.755 1.00 93.69 398 TRP A O 1
ATOM 2911 N N . GLY A 1 399 ? -1.230 39.320 -3.715 1.00 88.88 399 GLY A N 1
ATOM 2912 C CA . GLY A 1 399 ? -0.033 39.896 -4.327 1.00 88.88 399 GLY A CA 1
ATOM 2913 C C . GLY A 1 399 ? 1.269 39.262 -3.836 1.00 88.88 399 GLY A C 1
ATOM 2914 O O . GLY A 1 399 ? 1.288 38.174 -3.281 1.00 88.88 399 GLY A O 1
ATOM 2915 N N . THR A 1 400 ? 2.405 39.916 -4.093 1.00 86.69 400 THR A N 1
ATOM 2916 C CA . THR A 1 400 ? 3.720 39.335 -3.778 1.00 86.69 400 THR A CA 1
ATOM 2917 C C . THR A 1 400 ? 3.907 39.192 -2.277 1.00 86.69 400 THR A C 1
ATOM 2919 O O . THR A 1 400 ? 3.931 40.199 -1.562 1.00 86.69 400 THR A O 1
ATOM 2922 N N . CYS A 1 401 ? 4.146 37.971 -1.825 1.00 71.75 401 CYS A N 1
ATOM 2923 C CA . CYS A 1 401 ? 4.338 37.685 -0.423 1.00 71.75 401 CYS A CA 1
ATOM 2924 C C . CYS A 1 401 ? 5.389 36.593 -0.270 1.00 71.75 401 CYS A C 1
ATOM 2926 O O . CYS A 1 401 ? 5.164 35.438 -0.597 1.00 71.75 401 CYS A O 1
ATOM 2928 N N . LYS A 1 402 ? 6.582 36.961 0.201 1.00 60.03 402 LYS A N 1
ATOM 2929 C CA . LYS A 1 402 ? 7.634 35.982 0.481 1.00 60.03 402 LYS A CA 1
ATOM 2930 C C . LYS A 1 402 ? 7.501 35.549 1.935 1.00 60.03 402 LYS A C 1
ATOM 2932 O O . LYS A 1 402 ? 7.899 36.318 2.806 1.00 60.03 402 LYS A O 1
ATOM 2937 N N . LEU A 1 403 ? 7.016 34.322 2.156 1.00 56.81 403 LEU A N 1
ATOM 2938 C CA . LEU A 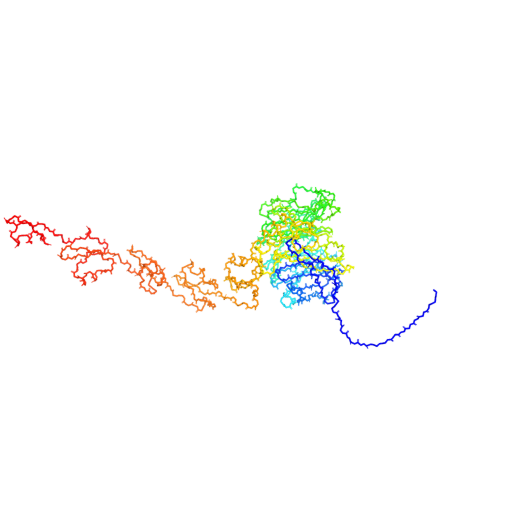1 403 ? 6.930 33.638 3.460 1.00 56.81 403 LEU A CA 1
ATOM 2939 C C . LEU A 1 403 ? 5.760 34.068 4.365 1.00 56.81 403 LEU A C 1
ATOM 2941 O O . LEU A 1 403 ? 5.932 34.106 5.584 1.00 56.81 403 LEU A O 1
ATOM 2945 N N . CYS A 1 404 ? 4.591 34.397 3.809 1.00 70.31 404 CYS A N 1
ATOM 2946 C CA . CYS A 1 404 ? 3.387 34.557 4.629 1.00 70.31 404 CYS A CA 1
ATOM 2947 C C . CYS A 1 404 ? 2.503 33.301 4.606 1.00 70.31 404 CYS A C 1
ATOM 2949 O O . CYS A 1 404 ? 2.564 32.544 3.638 1.00 70.31 404 CYS A O 1
ATOM 2951 N N . PRO A 1 405 ? 1.704 33.069 5.664 1.00 66.56 405 PRO A N 1
ATOM 2952 C CA . PRO A 1 405 ? 0.785 31.934 5.750 1.00 66.56 405 PRO A CA 1
ATOM 2953 C C . PRO A 1 405 ? -0.225 31.847 4.606 1.00 66.56 405 PRO A C 1
ATOM 2955 O O . PRO A 1 405 ? -0.708 30.759 4.337 1.00 66.56 405 PRO A O 1
ATOM 2958 N N . GLU A 1 406 ? -0.540 32.972 3.965 1.00 83.00 406 GLU A N 1
ATOM 2959 C CA . GLU A 1 406 ? -1.524 33.106 2.893 1.00 83.00 406 GLU A CA 1
ATOM 2960 C C . GLU A 1 406 ? -0.973 32.810 1.493 1.00 83.00 406 GLU A C 1
ATOM 2962 O O . GLU A 1 406 ? -1.765 32.559 0.586 1.00 83.00 406 GLU A O 1
ATOM 2967 N N . ASP A 1 407 ? 0.358 32.836 1.310 1.00 74.38 407 ASP A N 1
ATOM 2968 C CA . ASP A 1 407 ? 1.015 32.248 0.130 1.00 74.38 407 ASP A CA 1
ATOM 2969 C C . ASP A 1 407 ? 1.052 30.757 0.379 1.00 74.38 407 ASP A C 1
ATOM 2971 O O . ASP A 1 407 ? 2.034 30.170 0.853 1.00 74.38 407 ASP A O 1
ATOM 2975 N N . LEU A 1 408 ? -0.103 30.166 0.122 1.00 65.44 408 LEU A N 1
ATOM 2976 C CA . LEU A 1 408 ? -0.254 28.756 0.228 1.00 65.44 408 LEU A CA 1
ATOM 2977 C C . LEU A 1 408 ? 0.748 28.146 -0.774 1.00 65.44 408 LEU A C 1
ATOM 2979 O O . LEU A 1 408 ? 1.546 27.296 -0.414 1.00 65.44 408 LEU A O 1
ATOM 2983 N N . THR A 1 409 ? 0.854 28.582 -2.027 1.00 62.75 409 THR A N 1
ATOM 2984 C CA . THR A 1 409 ? 1.556 27.794 -3.059 1.00 62.75 409 THR A CA 1
ATOM 2985 C C . THR A 1 409 ? 3.057 27.732 -2.854 1.00 62.75 409 THR A C 1
ATOM 2987 O O . THR A 1 409 ? 3.712 26.775 -3.291 1.00 62.75 409 THR A O 1
ATOM 2990 N N . ARG A 1 410 ? 3.572 28.668 -2.054 1.00 59.44 410 ARG A N 1
ATOM 2991 C CA . ARG A 1 410 ? 4.985 28.980 -1.870 1.00 59.44 410 ARG A CA 1
ATOM 2992 C C . ARG A 1 410 ? 5.654 29.373 -3.175 1.00 59.44 410 ARG A C 1
ATOM 2994 O O . ARG A 1 410 ? 6.873 29.221 -3.295 1.00 59.44 410 ARG A O 1
ATOM 3001 N N . ASP A 1 411 ? 4.898 29.853 -4.154 1.00 63.78 411 ASP A N 1
ATOM 3002 C CA . ASP A 1 411 ? 5.471 30.396 -5.381 1.00 63.78 411 ASP A CA 1
ATOM 3003 C C . ASP A 1 411 ? 5.933 31.860 -5.205 1.00 63.78 411 ASP A C 1
ATOM 3005 O O . ASP A 1 411 ? 6.588 32.433 -6.084 1.00 63.78 411 ASP A O 1
ATOM 3009 N N . GLY A 1 412 ? 5.707 32.433 -4.013 1.00 70.44 412 GLY A N 1
ATOM 3010 C CA . GLY A 1 412 ? 6.097 33.783 -3.627 1.00 70.44 412 GLY A CA 1
ATOM 3011 C C . GLY A 1 412 ? 5.029 34.835 -3.924 1.00 70.44 412 GLY A C 1
ATOM 3012 O O . GLY A 1 412 ? 5.322 36.039 -3.825 1.00 70.44 412 GLY A O 1
ATOM 3013 N N . VAL A 1 413 ? 3.825 34.415 -4.316 1.00 81.38 413 VAL A N 1
ATOM 3014 C CA . VAL A 1 413 ? 2.687 35.271 -4.642 1.00 81.38 413 VAL A CA 1
ATOM 3015 C C . VAL A 1 413 ? 1.411 34.656 -4.067 1.00 81.38 413 VAL A C 1
ATOM 3017 O O . VAL A 1 413 ? 1.147 33.485 -4.254 1.00 81.38 413 VAL A O 1
ATOM 3020 N N . VAL A 1 414 ? 0.591 35.472 -3.405 1.00 85.94 414 VAL A N 1
ATOM 3021 C CA . VAL A 1 414 ? -0.787 35.114 -3.060 1.00 85.94 414 VAL A CA 1
ATOM 3022 C C . VAL A 1 414 ? -1.682 35.470 -4.240 1.00 85.94 414 VAL A C 1
ATOM 3024 O O . VAL A 1 414 ? -1.891 36.655 -4.536 1.00 85.94 414 VAL A O 1
ATOM 3027 N N . ASP A 1 415 ? -2.190 34.464 -4.936 1.00 85.69 415 ASP A N 1
ATOM 3028 C CA . ASP A 1 415 ? -3.042 34.607 -6.101 1.00 85.69 415 ASP A CA 1
ATOM 3029 C C . ASP A 1 415 ? -4.216 33.609 -6.132 1.00 85.69 415 ASP A C 1
ATOM 3031 O O . ASP A 1 415 ? -4.713 33.102 -5.123 1.00 85.69 415 ASP A O 1
ATOM 3035 N N . PHE A 1 416 ? -4.769 33.407 -7.326 1.00 83.44 416 PHE A N 1
ATOM 3036 C CA . PHE A 1 416 ? -5.921 32.544 -7.516 1.00 83.44 416 PHE A CA 1
ATOM 3037 C C . PHE A 1 416 ? -5.630 31.066 -7.223 1.00 83.44 416 PHE A C 1
ATOM 3039 O O . PHE A 1 416 ? -6.553 30.335 -6.872 1.00 83.44 416 PHE A O 1
ATOM 3046 N N . GLN A 1 417 ? -4.385 30.615 -7.352 1.00 71.12 417 GLN A N 1
ATOM 3047 C CA . GLN A 1 417 ? -3.989 29.249 -7.026 1.00 71.12 417 GLN A CA 1
ATOM 3048 C C . GLN A 1 417 ? -4.060 29.002 -5.518 1.00 71.12 417 GLN A C 1
ATOM 3050 O O . GLN A 1 417 ? -4.550 27.951 -5.106 1.00 71.12 417 GLN A O 1
ATOM 3055 N N . ASP A 1 418 ? -3.689 29.989 -4.701 1.00 79.12 418 ASP A N 1
ATOM 3056 C CA . ASP A 1 418 ? -3.873 29.944 -3.248 1.00 79.12 418 ASP A CA 1
ATOM 3057 C C . ASP A 1 418 ? -5.351 29.895 -2.892 1.00 79.12 418 ASP A C 1
ATOM 3059 O O . ASP A 1 418 ? -5.793 29.032 -2.138 1.00 79.12 418 ASP A O 1
ATOM 3063 N N . LEU A 1 419 ? -6.159 30.754 -3.514 1.00 86.44 419 LEU A N 1
ATOM 3064 C CA . LEU A 1 419 ? -7.602 30.747 -3.301 1.00 86.44 419 LEU A CA 1
ATOM 3065 C C . LEU A 1 419 ? -8.232 29.386 -3.635 1.00 86.44 419 LEU A C 1
ATOM 3067 O O . LEU A 1 419 ? -9.064 28.891 -2.877 1.00 86.44 419 LEU A O 1
ATOM 3071 N N . LEU A 1 420 ? -7.844 28.766 -4.752 1.00 75.69 420 LEU A N 1
ATOM 3072 C CA . LEU A 1 420 ? -8.310 27.425 -5.109 1.00 75.69 420 LEU A CA 1
ATOM 3073 C C . LEU A 1 420 ? -7.819 26.365 -4.118 1.00 75.69 420 LEU A C 1
ATOM 3075 O O . LEU A 1 420 ? -8.586 25.470 -3.765 1.00 75.69 420 LEU A O 1
ATOM 3079 N N . GLY A 1 421 ? -6.576 26.485 -3.646 1.00 66.06 421 GLY A N 1
ATOM 3080 C CA . GLY A 1 421 ? -6.022 25.647 -2.590 1.00 66.06 421 GLY A CA 1
ATOM 3081 C C . GLY A 1 421 ? -6.881 25.698 -1.331 1.00 66.06 421 GLY A C 1
ATOM 3082 O O . GLY A 1 421 ? -7.355 24.658 -0.878 1.00 66.06 421 GLY A O 1
ATOM 3083 N N . LEU A 1 422 ? -7.172 26.898 -0.834 1.00 77.81 422 LEU A N 1
ATOM 3084 C CA . LEU A 1 422 ? -8.037 27.108 0.323 1.00 77.81 422 LEU A CA 1
ATOM 3085 C C . LEU A 1 422 ? -9.445 26.525 0.105 1.00 77.81 422 LEU A C 1
ATOM 3087 O O . LEU A 1 422 ? -9.932 25.735 0.909 1.00 77.81 422 LEU A O 1
ATOM 3091 N N . LEU A 1 423 ? -10.092 26.872 -1.013 1.00 78.81 423 LEU A N 1
ATOM 3092 C CA . LEU A 1 423 ? -11.457 26.433 -1.327 1.00 78.81 423 LEU A CA 1
ATOM 3093 C C . LEU A 1 423 ? -11.573 24.912 -1.506 1.00 78.81 423 LEU A C 1
ATOM 3095 O O . LEU A 1 423 ? -12.640 24.355 -1.260 1.00 78.81 423 LEU A O 1
ATOM 3099 N N . SER A 1 424 ? -10.496 24.229 -1.904 1.00 65.44 424 SER A N 1
ATOM 3100 C CA . SER A 1 424 ? -10.479 22.764 -2.023 1.00 65.44 424 SER A CA 1
ATOM 3101 C C . SER A 1 424 ? -10.580 22.027 -0.680 1.00 65.44 424 SER A C 1
ATOM 3103 O O . SER A 1 424 ? -10.849 20.829 -0.669 1.00 65.44 424 SER A O 1
ATOM 3105 N N . TRP A 1 425 ? -10.411 22.741 0.436 1.00 66.56 425 TRP A N 1
ATOM 3106 C CA . TRP A 1 425 ? -10.499 22.216 1.800 1.00 66.56 425 TRP A CA 1
ATOM 3107 C C . TRP A 1 425 ? -11.668 22.782 2.601 1.00 66.56 425 TRP A C 1
ATOM 3109 O O . TRP A 1 425 ? -11.717 22.587 3.810 1.00 66.56 425 TRP A O 1
ATOM 3119 N N . TRP A 1 426 ? -12.596 23.482 1.943 1.00 77.12 426 TRP A N 1
ATOM 3120 C CA . TRP A 1 426 ? -13.693 24.172 2.611 1.00 77.12 426 TRP A CA 1
ATOM 3121 C C . TRP A 1 426 ? -14.522 23.239 3.500 1.00 77.12 426 TRP A C 1
ATOM 3123 O O . TRP A 1 426 ? -15.093 22.258 3.019 1.00 77.12 426 TRP A O 1
ATOM 3133 N N . GLY A 1 427 ? -14.649 23.596 4.776 1.00 73.38 427 GLY A N 1
ATOM 3134 C CA . GLY A 1 427 ? -15.310 22.794 5.800 1.00 73.38 427 GLY A CA 1
ATOM 3135 C C . GLY A 1 427 ? -14.359 22.345 6.914 1.00 73.38 427 GLY A C 1
ATOM 3136 O O . GLY A 1 427 ? -13.245 22.857 7.017 1.00 73.38 427 GLY A O 1
ATOM 3137 N N . PRO A 1 428 ? -14.795 21.406 7.767 1.00 68.75 428 PRO A N 1
ATOM 3138 C CA . PRO A 1 428 ? -14.015 20.991 8.920 1.00 68.75 428 PRO A CA 1
ATOM 3139 C C . PRO A 1 428 ? -12.719 20.298 8.532 1.00 68.75 428 PRO A C 1
ATOM 3141 O O . PRO A 1 428 ? -12.673 19.456 7.626 1.00 68.75 428 PRO A O 1
ATOM 3144 N N . CYS A 1 429 ? -11.660 20.625 9.263 1.00 65.31 429 CYS A N 1
ATOM 3145 C CA . CYS A 1 429 ? -10.400 19.915 9.168 1.00 65.31 429 CYS A CA 1
ATOM 3146 C C . CYS A 1 429 ? -10.594 18.448 9.572 1.00 65.31 429 CYS A C 1
ATOM 3148 O O . CYS A 1 429 ? -11.295 18.180 10.548 1.00 65.31 429 CYS A O 1
ATOM 3150 N N . PRO A 1 430 ? -9.960 17.482 8.881 1.00 65.56 430 PRO A N 1
ATOM 3151 C CA . PRO A 1 430 ? -9.980 16.097 9.325 1.00 65.56 430 PRO A CA 1
ATOM 3152 C C . PRO A 1 430 ? -9.325 16.002 10.704 1.00 65.56 430 PRO A C 1
ATOM 3154 O O . PRO A 1 430 ? -8.120 16.220 10.844 1.00 65.56 430 PRO A O 1
ATOM 3157 N N . ARG A 1 431 ? -10.128 15.695 11.720 1.00 63.50 431 ARG A N 1
ATOM 3158 C CA . ARG A 1 431 ? -9.665 15.378 13.067 1.00 63.50 431 ARG A CA 1
ATOM 3159 C C . ARG A 1 431 ? -9.980 13.914 13.329 1.00 63.50 431 ARG A C 1
ATOM 3161 O O . ARG A 1 431 ? -11.138 13.530 13.178 1.00 63.50 431 ARG A O 1
ATOM 3168 N N . PRO A 1 432 ? -8.980 13.088 13.672 1.00 66.38 432 PRO A N 1
ATOM 3169 C CA . PRO A 1 432 ? -9.238 11.698 13.980 1.00 66.38 432 PRO A CA 1
ATOM 3170 C C . PRO A 1 432 ? -10.170 11.565 15.186 1.00 66.38 432 PRO A C 1
ATOM 3172 O O . PRO A 1 432 ? -10.063 12.334 16.140 1.00 66.38 432 PRO A O 1
ATOM 3175 N N . GLY A 1 433 ? -11.037 10.562 15.176 1.00 79.19 433 GLY A N 1
ATOM 3176 C CA . GLY A 1 433 ? -11.925 10.250 16.289 1.00 79.19 433 GLY A CA 1
ATOM 3177 C C . GLY A 1 433 ? -12.240 8.761 16.348 1.00 79.19 433 GLY A C 1
ATOM 3178 O O . GLY A 1 433 ? -12.117 8.041 15.361 1.00 79.19 433 GLY A O 1
ATOM 3179 N N . ALA A 1 434 ? -12.636 8.265 17.510 1.00 84.69 434 ALA A N 1
ATOM 3180 C CA . ALA A 1 434 ? -13.001 6.872 17.691 1.00 84.69 434 ALA A CA 1
ATOM 3181 C C . ALA A 1 434 ? -14.286 6.544 16.915 1.00 84.69 434 ALA A C 1
ATOM 3183 O O . ALA A 1 434 ? -15.269 7.285 16.928 1.00 84.69 434 ALA A O 1
ATOM 3184 N N . CYS A 1 435 ? -14.277 5.395 16.258 1.00 88.75 435 CYS A N 1
ATOM 3185 C CA . CYS A 1 435 ? -15.379 4.822 15.513 1.00 88.75 435 CYS A CA 1
ATOM 3186 C C . CYS A 1 435 ? -15.721 3.463 16.107 1.00 88.75 435 CYS A C 1
ATOM 3188 O O . CYS A 1 435 ? -14.887 2.558 16.089 1.00 88.75 435 CYS A O 1
ATOM 3190 N N . CYS A 1 436 ? -16.945 3.308 16.600 1.00 88.94 436 CYS A N 1
ATOM 3191 C CA . CYS A 1 436 ? -17.432 2.013 17.051 1.00 88.94 436 CYS A CA 1
ATOM 3192 C C . CYS A 1 436 ? -18.054 1.255 15.893 1.00 88.94 436 CYS A C 1
ATOM 3194 O O . CYS A 1 436 ? -19.095 1.661 15.379 1.00 88.94 436 CYS A O 1
ATOM 3196 N N . LEU A 1 437 ? -17.402 0.175 15.477 1.00 84.19 437 LEU A N 1
ATOM 3197 C CA . LEU A 1 437 ? -17.846 -0.648 14.368 1.00 84.19 437 LEU A CA 1
ATOM 3198 C C . LEU A 1 437 ? -18.966 -1.610 14.800 1.00 84.19 437 LEU A C 1
ATOM 3200 O O . LEU A 1 437 ? -19.084 -1.945 15.981 1.00 84.19 437 LEU A O 1
ATOM 3204 N N . PRO A 1 438 ? -19.790 -2.083 13.846 1.00 75.94 438 PRO A N 1
ATOM 3205 C CA . PRO A 1 438 ? -20.897 -3.004 14.119 1.00 75.94 438 PRO A CA 1
ATOM 3206 C C . PRO A 1 438 ? -20.509 -4.294 14.854 1.00 75.94 438 PRO A C 1
ATOM 3208 O O . PRO A 1 438 ? -21.353 -4.892 15.517 1.00 75.94 438 PRO A O 1
ATOM 3211 N N . ASP A 1 439 ? -19.255 -4.731 14.726 1.00 74.94 439 ASP A N 1
ATOM 3212 C CA . ASP A 1 439 ? -18.711 -5.946 15.341 1.00 74.94 439 ASP A CA 1
ATOM 3213 C C . ASP A 1 439 ? -18.201 -5.742 16.782 1.00 74.94 439 ASP A C 1
ATOM 3215 O O . ASP A 1 439 ? -17.618 -6.659 17.360 1.00 74.94 439 ASP A O 1
ATOM 3219 N N . GLY A 1 440 ? -18.419 -4.554 17.355 1.00 76.75 440 GLY A N 1
ATOM 3220 C CA . GLY A 1 440 ? -17.967 -4.167 18.694 1.00 76.75 440 GLY A CA 1
ATOM 3221 C C . GLY A 1 440 ? -16.509 -3.712 18.753 1.00 76.75 440 GLY A C 1
ATOM 3222 O O . GLY A 1 440 ? -16.030 -3.289 19.805 1.00 76.75 440 GLY A O 1
ATOM 3223 N N . THR A 1 441 ? -15.776 -3.749 17.637 1.00 83.06 441 THR A N 1
ATOM 3224 C CA . THR A 1 441 ? -14.405 -3.235 17.603 1.00 83.06 441 THR A CA 1
ATOM 3225 C C . THR A 1 441 ? -14.384 -1.713 17.485 1.00 83.06 441 THR A C 1
ATOM 3227 O O . THR A 1 441 ? -15.313 -1.082 16.976 1.00 83.06 441 THR A O 1
ATOM 3230 N N . CYS A 1 442 ? -13.304 -1.101 17.973 1.00 81.94 442 CYS A N 1
ATOM 3231 C CA . CYS A 1 442 ? -13.068 0.326 17.804 1.00 81.94 442 CYS A CA 1
ATOM 3232 C C . CYS A 1 442 ? -11.969 0.560 16.769 1.00 81.94 442 CYS A C 1
ATOM 3234 O O . CYS A 1 442 ? -10.862 0.035 16.911 1.00 81.94 442 CYS A O 1
ATOM 3236 N N . ALA A 1 443 ? -12.264 1.387 15.772 1.00 83.25 443 ALA A N 1
ATOM 3237 C CA . ALA A 1 443 ? -11.313 1.895 14.790 1.00 83.25 443 ALA A CA 1
ATOM 3238 C C . ALA A 1 443 ? -11.173 3.418 14.924 1.00 83.25 443 ALA A C 1
ATOM 3240 O O . ALA A 1 443 ? -12.029 4.076 15.505 1.00 83.25 443 ALA A O 1
ATOM 3241 N N . ILE A 1 444 ? -10.106 4.008 14.390 1.00 74.44 444 ILE A N 1
ATOM 3242 C CA . ILE A 1 444 ? -9.985 5.470 14.322 1.00 74.44 444 ILE A CA 1
ATOM 3243 C C . ILE A 1 444 ? -10.552 5.938 12.978 1.00 74.44 444 ILE A C 1
ATOM 3245 O O . ILE A 1 444 ? -10.010 5.609 11.925 1.00 74.44 444 ILE A O 1
ATOM 3249 N N . ALA A 1 445 ? -11.644 6.701 13.023 1.00 74.19 445 ALA A N 1
ATOM 3250 C CA . ALA A 1 445 ? -12.129 7.481 11.895 1.00 74.19 445 ALA A CA 1
ATOM 3251 C C . ALA A 1 445 ? -11.201 8.672 11.684 1.00 74.19 445 ALA A C 1
ATOM 3253 O O . ALA A 1 445 ? -10.772 9.313 12.637 1.00 74.19 445 ALA A O 1
ATOM 3254 N N . THR A 1 446 ? -10.885 8.965 10.437 1.00 62.19 446 THR A N 1
ATOM 3255 C CA . THR A 1 446 ? -9.889 9.975 10.049 1.00 62.19 446 THR A CA 1
ATOM 3256 C C . THR A 1 446 ? -10.409 10.909 8.968 1.00 62.19 446 THR A C 1
ATOM 3258 O O . THR A 1 446 ? -9.790 11.941 8.702 1.00 62.19 446 THR A O 1
ATOM 3261 N N . ALA A 1 447 ? -11.534 10.562 8.337 1.00 59.88 447 ALA A N 1
ATOM 3262 C CA . ALA A 1 447 ? -12.216 11.453 7.421 1.00 59.88 447 ALA A CA 1
ATOM 3263 C C . ALA A 1 447 ? -12.911 12.573 8.202 1.00 59.88 447 ALA A C 1
ATOM 3265 O O . ALA A 1 447 ? -13.319 12.400 9.351 1.00 59.88 447 ALA A O 1
ATOM 3266 N N . THR A 1 448 ? -13.083 13.722 7.553 1.00 63.78 448 THR A N 1
ATOM 3267 C CA . THR A 1 448 ? -13.811 14.867 8.104 1.00 63.78 448 THR A CA 1
ATOM 3268 C C . THR A 1 448 ? -15.155 14.437 8.696 1.00 63.78 448 THR A C 1
ATOM 3270 O O . THR A 1 448 ? -15.979 13.842 8.000 1.00 63.78 448 THR A O 1
ATOM 3273 N N . GLY A 1 449 ? -15.369 14.728 9.983 1.00 63.41 449 GLY A N 1
ATOM 3274 C CA . GLY A 1 449 ? -16.601 14.393 10.702 1.00 63.41 449 GLY A CA 1
ATOM 3275 C C . GLY A 1 449 ? -16.884 12.892 10.843 1.00 63.41 449 GLY A C 1
ATOM 3276 O O . GLY A 1 449 ? -18.037 12.522 11.059 1.00 63.41 449 GLY A O 1
ATOM 3277 N N . GLY A 1 450 ? -15.875 12.030 10.675 1.00 71.19 450 GLY A N 1
ATOM 3278 C CA . GLY A 1 450 ? -16.010 10.578 10.788 1.00 71.19 450 GLY A CA 1
ATOM 3279 C C . GLY A 1 450 ? -16.809 9.930 9.657 1.00 71.19 450 GLY A C 1
ATOM 3280 O O . GLY A 1 450 ? -17.450 8.903 9.871 1.00 71.19 450 GLY A O 1
ATOM 3281 N N . LEU A 1 451 ? -16.811 10.513 8.454 1.00 71.00 451 LEU A N 1
ATOM 3282 C CA . LEU A 1 451 ? -17.528 9.955 7.296 1.00 71.00 451 LEU A CA 1
ATOM 3283 C C . LEU A 1 451 ? -17.117 8.508 6.978 1.00 71.00 451 LEU A C 1
ATOM 3285 O O . LEU A 1 451 ? -17.974 7.684 6.673 1.00 71.00 451 LEU A O 1
ATOM 3289 N N . ASP A 1 452 ? -15.834 8.181 7.124 1.00 72.62 452 ASP A N 1
ATOM 3290 C CA . ASP A 1 452 ? -15.296 6.827 6.968 1.00 72.62 452 ASP A CA 1
ATOM 3291 C C . ASP A 1 452 ? -15.818 5.851 8.032 1.00 72.62 452 ASP A C 1
ATOM 3293 O O . ASP A 1 452 ? -15.946 4.658 7.758 1.00 72.62 452 ASP A O 1
ATOM 3297 N N . CYS A 1 453 ? -16.167 6.344 9.223 1.00 80.50 453 CYS A N 1
ATOM 3298 C CA . CYS A 1 453 ? -16.860 5.556 10.239 1.00 80.50 453 CYS A CA 1
ATOM 3299 C C . CYS A 1 453 ? -18.286 5.214 9.803 1.00 80.50 453 CYS A C 1
ATOM 3301 O O . CYS A 1 453 ? -18.706 4.059 9.871 1.00 80.50 453 CYS A O 1
ATOM 3303 N N . VAL A 1 454 ? -19.018 6.215 9.310 1.00 79.31 454 VAL A N 1
ATOM 3304 C CA . VAL A 1 454 ? -20.416 6.057 8.891 1.00 79.31 454 VAL A CA 1
ATOM 3305 C C . VAL A 1 454 ? -20.528 5.156 7.658 1.00 79.31 454 VAL A C 1
ATOM 3307 O O . VAL A 1 454 ? -21.429 4.322 7.594 1.00 79.31 454 VAL A O 1
ATOM 3310 N N . GLU A 1 455 ? -19.600 5.260 6.702 1.00 78.56 455 GLU A N 1
ATOM 3311 C CA . GLU A 1 455 ? -19.543 4.373 5.529 1.00 78.56 455 GLU A CA 1
ATOM 3312 C C . GLU A 1 455 ? -19.324 2.901 5.906 1.00 78.56 455 GLU A C 1
ATOM 3314 O O . GLU A 1 455 ? -19.842 2.007 5.236 1.00 78.56 455 GLU A O 1
ATOM 3319 N N . GLN A 1 456 ? -18.615 2.641 7.008 1.00 75.56 456 GLN A N 1
ATOM 3320 C CA . GLN A 1 456 ? -18.420 1.300 7.570 1.00 75.56 456 GLN A CA 1
ATOM 3321 C C . GLN A 1 456 ? -19.591 0.843 8.460 1.00 75.56 456 GLN A C 1
ATOM 3323 O O . GLN A 1 456 ? -19.519 -0.212 9.087 1.00 75.56 456 GLN A O 1
ATOM 3328 N N . GLY A 1 457 ? -20.676 1.623 8.526 1.00 74.81 457 GLY A N 1
ATOM 3329 C CA . GLY A 1 457 ? -21.826 1.354 9.391 1.00 74.81 457 GLY A CA 1
ATOM 3330 C C . GLY A 1 457 ? -21.540 1.558 10.880 1.00 74.81 457 GLY A C 1
ATOM 3331 O O . GLY A 1 457 ? -22.332 1.122 11.712 1.00 74.81 457 GLY A O 1
ATOM 3332 N N . GLY A 1 458 ? -20.413 2.186 11.222 1.00 81.94 458 GLY A N 1
ATOM 3333 C CA . GLY A 1 458 ? -20.006 2.461 12.591 1.00 81.94 458 GLY A CA 1
ATOM 3334 C C . GLY A 1 458 ? -20.582 3.761 13.153 1.00 81.94 458 GLY A C 1
ATOM 3335 O O . GLY A 1 458 ? -21.033 4.650 12.427 1.00 81.94 458 GLY A O 1
ATOM 3336 N N . LEU A 1 459 ? -20.543 3.883 14.481 1.00 83.75 459 LEU A N 1
ATOM 3337 C CA . LEU A 1 459 ? -20.951 5.072 15.221 1.00 83.75 459 LEU A CA 1
ATOM 3338 C C . LEU A 1 459 ? -19.730 5.915 15.601 1.00 83.75 459 LEU A C 1
ATOM 3340 O O . LEU A 1 459 ? -18.935 5.533 16.468 1.00 83.75 459 LEU A O 1
ATOM 3344 N N . TYR A 1 460 ? -19.614 7.087 14.979 1.00 86.31 460 TYR A N 1
ATOM 3345 C CA . TYR A 1 460 ? -18.540 8.034 15.257 1.00 86.31 460 TYR A CA 1
ATOM 3346 C C . TYR A 1 460 ? -18.734 8.711 16.617 1.00 86.31 460 TYR A C 1
ATOM 3348 O O . TYR A 1 460 ? -19.806 9.241 16.907 1.00 86.31 460 TYR A O 1
ATOM 3356 N N . GLN A 1 461 ? -17.694 8.706 17.449 1.00 85.81 461 GLN A N 1
ATOM 3357 C CA . GLN A 1 461 ? -17.736 9.230 18.820 1.00 85.81 461 GLN A CA 1
ATOM 3358 C C . GLN A 1 461 ? -17.334 10.706 18.925 1.00 85.81 461 GLN A C 1
ATOM 3360 O O . GLN A 1 461 ? -17.333 11.271 20.019 1.00 85.81 461 GLN A O 1
ATOM 3365 N N . GLY A 1 462 ? -17.038 11.340 17.791 1.00 73.88 462 GLY A N 1
ATOM 3366 C CA . GLY A 1 462 ? -16.622 12.733 17.708 1.00 73.88 462 GLY A CA 1
ATOM 3367 C C . GLY A 1 462 ? -15.111 12.895 17.586 1.00 73.88 462 GLY A C 1
ATOM 3368 O O . GLY A 1 462 ? -14.334 11.981 17.862 1.00 73.88 462 GLY A O 1
ATOM 3369 N N . ASP A 1 463 ? -14.715 14.085 17.161 1.00 68.88 463 ASP A N 1
ATOM 3370 C CA . ASP A 1 463 ? -13.321 14.448 16.921 1.00 68.88 463 ASP A CA 1
ATOM 3371 C C . ASP A 1 463 ? -12.484 14.389 18.208 1.00 68.88 463 ASP A C 1
ATOM 3373 O O . ASP A 1 463 ? -12.985 14.625 19.311 1.00 68.88 463 ASP A O 1
ATOM 3377 N N . ASP A 1 464 ? -11.196 14.073 18.062 1.00 69.88 464 ASP A N 1
ATOM 3378 C CA . ASP A 1 464 ? -10.200 13.984 19.137 1.00 69.88 464 ASP A CA 1
ATOM 3379 C C . ASP A 1 464 ? -10.510 12.908 20.205 1.00 69.88 464 ASP A C 1
ATOM 3381 O O . ASP A 1 464 ? -9.921 12.887 21.292 1.00 69.88 464 ASP A O 1
ATOM 3385 N N . THR A 1 465 ? -11.415 11.971 19.901 1.00 73.25 465 THR A N 1
ATOM 3386 C CA . THR A 1 465 ? -11.704 10.810 20.754 1.00 73.25 465 THR A CA 1
ATOM 3387 C C . THR A 1 465 ? -10.819 9.616 20.389 1.00 73.25 465 THR A C 1
ATOM 3389 O O . THR A 1 465 ? -10.545 9.348 19.223 1.00 73.25 465 THR A O 1
ATOM 3392 N N . ALA A 1 466 ? -10.353 8.869 21.394 1.00 74.25 466 ALA A N 1
ATOM 3393 C CA . ALA A 1 466 ? -9.456 7.731 21.194 1.00 74.25 466 ALA A CA 1
ATOM 3394 C C . ALA A 1 466 ? -10.140 6.403 21.535 1.00 74.25 466 ALA A C 1
ATOM 3396 O O . ALA A 1 466 ? -10.811 6.284 22.564 1.00 74.25 466 ALA A O 1
ATOM 3397 N N . CYS A 1 467 ? -9.864 5.364 20.745 1.00 72.56 467 CYS A N 1
ATOM 3398 C CA . CYS A 1 467 ? -10.361 4.010 21.008 1.00 72.56 467 CYS A CA 1
ATOM 3399 C C . CYS A 1 467 ? -9.916 3.433 22.358 1.00 72.56 467 CYS A C 1
ATOM 3401 O O . CYS A 1 467 ? -10.608 2.606 22.931 1.00 72.56 467 CYS A O 1
ATOM 3403 N N . ALA A 1 468 ? -8.799 3.906 22.919 1.00 73.38 468 ALA A N 1
ATOM 3404 C CA . ALA A 1 468 ? -8.355 3.504 24.256 1.00 73.38 468 ALA A CA 1
ATOM 3405 C C . ALA A 1 468 ? -9.285 3.990 25.388 1.00 73.38 468 ALA A C 1
ATOM 3407 O O . ALA A 1 468 ? -9.215 3.481 26.505 1.00 73.38 468 ALA A O 1
ATOM 3408 N N . THR A 1 469 ? -10.113 5.003 25.122 1.00 74.50 469 THR A N 1
ATOM 3409 C CA . THR A 1 469 ? -10.996 5.649 26.109 1.00 74.50 469 THR A CA 1
ATOM 3410 C C . THR A 1 469 ? -12.481 5.427 25.845 1.00 74.50 469 THR A C 1
ATOM 3412 O O . THR A 1 469 ? -13.301 5.727 26.709 1.00 74.50 469 THR A O 1
ATOM 3415 N N . ILE A 1 470 ? -12.822 4.901 24.671 1.00 79.25 470 ILE A N 1
ATOM 3416 C CA . ILE A 1 470 ? -14.187 4.594 24.259 1.00 79.25 470 ILE A CA 1
ATOM 3417 C C . ILE A 1 470 ? -14.420 3.097 24.443 1.00 79.25 470 ILE A C 1
ATOM 3419 O O . ILE A 1 470 ? -13.677 2.279 23.909 1.00 79.25 470 ILE A O 1
ATOM 3423 N N . ALA A 1 471 ? -15.468 2.745 25.185 1.00 80.88 471 ALA A N 1
ATOM 3424 C CA . ALA A 1 471 ? -16.003 1.391 25.189 1.00 80.88 471 ALA A CA 1
ATOM 3425 C C . ALA A 1 471 ? -17.056 1.309 24.084 1.00 80.88 471 ALA A C 1
ATOM 3427 O O . ALA A 1 471 ? -18.113 1.932 24.198 1.00 80.88 471 ALA A O 1
ATOM 3428 N N . CYS A 1 472 ? -16.741 0.600 23.004 1.00 78.81 472 CYS A N 1
ATOM 3429 C CA . CYS A 1 472 ? -17.740 0.300 21.991 1.00 78.81 472 CYS A CA 1
ATOM 3430 C C . CYS A 1 472 ? -18.704 -0.763 22.528 1.00 78.81 472 CYS A C 1
ATOM 3432 O O . CYS A 1 472 ? -18.249 -1.652 23.248 1.00 78.81 472 CYS A O 1
ATOM 3434 N N . PRO A 1 473 ? -20.014 -0.645 22.250 1.00 74.62 473 PRO A N 1
ATOM 3435 C CA . PRO A 1 473 ? -20.974 -1.653 22.680 1.00 74.62 473 PRO A CA 1
ATOM 3436 C C . PRO A 1 473 ? -20.644 -2.997 22.015 1.00 74.62 473 PRO A C 1
ATOM 3438 O O . PRO A 1 473 ? -20.252 -3.013 20.846 1.00 74.62 473 PRO A O 1
ATOM 3441 N N . ASP A 1 474 ? -20.764 -4.112 22.744 1.00 75.88 474 ASP A N 1
ATOM 3442 C CA . ASP A 1 474 ? -20.584 -5.433 22.139 1.00 75.88 474 ASP A CA 1
ATOM 3443 C C . ASP A 1 474 ? -21.837 -5.824 21.326 1.00 75.88 474 ASP A C 1
ATOM 3445 O O . ASP A 1 474 ? -22.952 -5.388 21.639 1.00 75.88 474 ASP A O 1
ATOM 3449 N N . PRO A 1 475 ? -21.690 -6.675 20.292 1.00 76.62 475 PRO A N 1
ATOM 3450 C CA . PRO A 1 475 ? -22.813 -7.242 19.549 1.00 76.62 475 PRO A CA 1
ATOM 3451 C C . PRO A 1 475 ? -23.844 -7.915 20.468 1.00 76.62 475 PRO A C 1
ATOM 3453 O O . PRO A 1 475 ? -23.480 -8.649 21.390 1.00 76.62 475 PRO A O 1
ATOM 3456 N N . GLY A 1 476 ? -25.130 -7.710 20.185 1.00 85.75 476 GLY A N 1
ATOM 3457 C CA . GLY A 1 476 ? -26.241 -8.283 20.949 1.00 85.75 476 GLY A CA 1
ATOM 3458 C C . GLY A 1 476 ? -26.970 -9.415 20.223 1.00 85.75 476 GLY A C 1
ATOM 3459 O O . GLY A 1 476 ? -26.833 -9.621 19.018 1.00 85.75 476 GLY A O 1
ATOM 3460 N N . ALA A 1 477 ? -27.789 -10.166 20.949 1.00 88.94 477 ALA A N 1
ATOM 3461 C CA . ALA A 1 477 ? -28.617 -11.228 20.404 1.00 88.94 477 ALA A CA 1
ATOM 3462 C C . ALA A 1 477 ? -29.850 -10.636 19.712 1.00 88.94 477 ALA A C 1
ATOM 3464 O O . ALA A 1 477 ? -30.518 -9.742 20.232 1.00 88.94 477 ALA A O 1
ATOM 3465 N N . CYS A 1 478 ? -30.184 -11.172 18.546 1.00 90.81 478 CYS A N 1
ATOM 3466 C CA . CYS A 1 478 ? -31.370 -10.818 17.787 1.00 90.81 478 CYS A CA 1
ATOM 3467 C C . CYS A 1 478 ? -32.301 -12.016 17.671 1.00 90.81 478 CYS A C 1
ATOM 3469 O O . CYS A 1 478 ? -31.941 -13.038 17.083 1.00 90.81 478 CYS A O 1
ATOM 3471 N N . CYS A 1 479 ? -33.510 -11.870 18.205 1.00 90.69 479 CYS A N 1
ATOM 3472 C CA . CYS A 1 479 ? -34.548 -12.883 18.118 1.00 90.69 479 CYS A CA 1
ATOM 3473 C C . CYS A 1 479 ? -35.395 -12.680 16.867 1.00 90.69 479 CYS A C 1
ATOM 3475 O O . CYS A 1 479 ? -36.120 -11.693 16.756 1.00 90.69 479 CYS A O 1
ATOM 3477 N N . LEU A 1 480 ? -35.319 -13.623 15.931 1.00 87.50 480 LEU A N 1
ATOM 3478 C CA . LEU A 1 480 ? -36.100 -13.588 14.701 1.00 87.50 480 LEU A CA 1
ATOM 3479 C C . LEU A 1 480 ? -37.520 -14.147 14.920 1.00 87.50 480 LEU A C 1
ATOM 3481 O O . LEU A 1 480 ? -37.738 -14.947 15.836 1.00 87.50 480 LEU A O 1
ATOM 3485 N N . PRO A 1 481 ? -38.498 -13.785 14.065 1.00 81.56 481 PRO A N 1
ATOM 3486 C CA . PRO A 1 481 ? -39.892 -14.218 14.210 1.00 81.56 481 PRO A CA 1
ATOM 3487 C C . PRO A 1 481 ? -40.110 -15.737 14.194 1.00 81.56 481 PRO A C 1
ATOM 3489 O O . PRO A 1 481 ? -41.117 -16.226 14.701 1.00 81.56 481 PRO A O 1
ATOM 3492 N N . ASP A 1 482 ? -39.186 -16.502 13.614 1.00 80.88 482 ASP A N 1
ATOM 3493 C CA . ASP A 1 482 ? -39.231 -17.968 13.583 1.00 80.88 482 ASP A CA 1
ATOM 3494 C C . ASP A 1 482 ? -38.720 -18.628 14.879 1.00 80.88 482 ASP A C 1
ATOM 3496 O O . ASP A 1 482 ? -38.697 -19.857 14.980 1.00 80.88 482 ASP A O 1
ATOM 3500 N N . GLY A 1 483 ? -38.330 -17.824 15.872 1.00 80.69 483 GLY A N 1
ATOM 3501 C CA . GLY A 1 483 ? -37.771 -18.270 17.146 1.00 80.69 483 GLY A CA 1
ATOM 3502 C C . GLY A 1 483 ? -36.274 -18.583 17.088 1.00 80.69 483 GLY A C 1
ATOM 3503 O O . GLY A 1 483 ? -35.711 -19.039 18.083 1.00 80.69 483 GLY A O 1
ATOM 3504 N N . SER A 1 484 ? -35.609 -18.362 15.950 1.00 87.00 484 SER A N 1
ATOM 3505 C CA . SER A 1 484 ? -34.153 -18.470 15.863 1.00 87.00 484 SER A CA 1
ATOM 3506 C C . SER A 1 484 ? -33.465 -17.231 16.444 1.00 87.00 484 SER A C 1
ATOM 3508 O O . SER A 1 484 ? -34.044 -16.146 16.514 1.00 87.00 484 SER A O 1
ATOM 3510 N N . CYS A 1 485 ? -32.218 -17.407 16.883 1.00 88.88 485 CYS A N 1
ATOM 3511 C CA . CYS A 1 485 ? -31.383 -16.316 17.365 1.00 88.88 485 CYS A CA 1
ATOM 3512 C C . CYS A 1 485 ? -30.167 -16.146 16.461 1.00 88.88 485 CYS A C 1
ATOM 3514 O O . CYS A 1 485 ? -29.469 -17.122 16.172 1.00 88.88 485 CYS A O 1
ATOM 3516 N N . VAL A 1 486 ? -29.898 -14.908 16.060 1.00 88.25 486 VAL A N 1
ATOM 3517 C CA . VAL A 1 486 ? -28.681 -14.518 15.342 1.00 88.25 486 VAL A CA 1
ATOM 3518 C C . VAL A 1 486 ? -27.969 -13.403 16.098 1.00 88.25 486 VAL A C 1
ATOM 3520 O O . VAL A 1 486 ? -28.604 -12.617 16.793 1.00 88.25 486 VAL A O 1
ATOM 3523 N N . THR A 1 487 ? -26.647 -13.331 15.996 1.00 84.81 487 THR A N 1
ATOM 3524 C CA . THR A 1 487 ? -25.892 -12.196 16.534 1.00 84.81 487 THR A CA 1
ATOM 3525 C C . THR A 1 487 ? -26.153 -10.978 15.656 1.00 84.81 487 THR A C 1
ATOM 3527 O O . THR A 1 487 ? -25.991 -11.065 14.439 1.00 84.81 487 THR A O 1
ATOM 3530 N N . ALA A 1 488 ? -26.558 -9.871 16.263 1.00 80.56 488 ALA A N 1
ATOM 3531 C CA . ALA A 1 488 ? -26.755 -8.589 15.610 1.00 80.56 488 ALA A CA 1
ATOM 3532 C C . ALA A 1 488 ? -25.666 -7.602 16.008 1.00 80.56 488 ALA A C 1
ATOM 3534 O O . ALA A 1 488 ? -25.024 -7.741 17.050 1.00 80.56 488 ALA A O 1
ATOM 3535 N N . SER A 1 489 ? -25.473 -6.599 15.161 1.00 75.56 489 SER A N 1
ATOM 3536 C CA . SER A 1 489 ? -24.540 -5.512 15.426 1.00 75.56 489 SER A CA 1
ATOM 3537 C C . SER A 1 489 ? -24.826 -4.813 16.756 1.00 75.56 489 SER A C 1
ATOM 3539 O O . SER A 1 489 ? -25.966 -4.771 17.217 1.00 75.56 489 SER A O 1
ATOM 3541 N N . ALA A 1 490 ? -23.799 -4.184 17.322 1.00 68.75 490 ALA A N 1
ATOM 3542 C CA . ALA A 1 490 ? -23.842 -3.423 18.575 1.00 68.75 490 ALA A CA 1
ATOM 3543 C C . ALA A 1 490 ? -24.834 -2.233 18.608 1.00 68.75 490 ALA A C 1
ATOM 3545 O O . ALA A 1 490 ? -24.949 -1.531 19.606 1.00 68.75 490 ALA A O 1
ATOM 3546 N N . ILE A 1 491 ? -25.525 -1.959 17.497 1.00 66.44 491 ILE A N 1
ATOM 3547 C CA . ILE A 1 491 ? -26.561 -0.923 17.370 1.00 66.44 491 ILE A CA 1
ATOM 3548 C C . ILE A 1 491 ? -27.949 -1.512 17.062 1.00 66.44 491 ILE A C 1
ATOM 3550 O O . ILE A 1 491 ? -28.908 -0.763 16.883 1.00 66.44 491 ILE A O 1
ATOM 3554 N N . GLY A 1 492 ? -28.062 -2.841 16.944 1.00 72.06 492 GLY A N 1
ATOM 3555 C CA . GLY A 1 492 ? -29.306 -3.579 16.706 1.00 72.06 492 GLY A CA 1
ATOM 3556 C C . GLY A 1 492 ? -30.023 -3.282 15.381 1.00 72.06 492 GLY A C 1
ATOM 3557 O O . GLY A 1 492 ? -31.119 -3.795 15.152 1.00 72.06 492 GLY A O 1
ATOM 3558 N N . LEU A 1 493 ? -29.453 -2.459 14.493 1.00 74.44 493 LEU A N 1
ATOM 3559 C CA . LEU A 1 493 ? -30.138 -1.983 13.287 1.00 74.44 493 LEU A CA 1
ATOM 3560 C C . LEU A 1 493 ? -30.384 -3.108 12.272 1.00 74.44 493 LEU A C 1
ATOM 3562 O O . LEU A 1 493 ? -31.456 -3.194 11.679 1.00 74.44 493 LEU A O 1
ATOM 3566 N N . ASP A 1 494 ? -29.407 -3.990 12.095 1.00 80.62 494 ASP A N 1
ATOM 3567 C CA . ASP A 1 494 ? -29.506 -5.200 11.277 1.00 80.62 494 ASP A CA 1
ATOM 3568 C C . ASP A 1 494 ? -30.544 -6.195 11.819 1.00 80.62 494 ASP A C 1
ATOM 3570 O O . ASP A 1 494 ? -31.225 -6.862 11.033 1.00 80.62 494 ASP A O 1
ATOM 3574 N N . CYS A 1 495 ? -30.729 -6.239 13.143 1.00 84.31 495 CYS A N 1
ATOM 3575 C CA . CYS A 1 495 ? -31.787 -7.022 13.778 1.00 84.31 495 CYS A CA 1
ATOM 3576 C C . CYS A 1 495 ? -33.178 -6.510 13.393 1.00 84.31 495 CYS A C 1
ATOM 3578 O O . CYS A 1 495 ? -34.011 -7.271 12.898 1.00 84.31 495 CYS A O 1
ATOM 3580 N N . VAL A 1 496 ? -33.399 -5.202 13.545 1.00 81.12 496 VAL A N 1
ATOM 3581 C CA . VAL A 1 496 ? -34.680 -4.560 13.220 1.00 81.12 496 VAL A CA 1
ATOM 3582 C C . VAL A 1 496 ? -34.976 -4.656 11.721 1.00 81.12 496 VAL A C 1
ATOM 3584 O O . VAL A 1 496 ? -36.097 -4.975 11.331 1.00 81.12 496 VAL A O 1
ATOM 3587 N N . LEU A 1 497 ? -33.971 -4.458 10.859 1.00 78.75 497 LEU A N 1
ATOM 3588 C CA . LEU A 1 497 ? -34.120 -4.618 9.406 1.00 78.75 497 LEU A CA 1
ATOM 3589 C C . LEU A 1 497 ? -34.467 -6.056 8.993 1.00 78.75 497 LEU A C 1
ATOM 3591 O O . LEU A 1 497 ? -35.114 -6.256 7.966 1.00 78.75 497 LEU A O 1
ATOM 3595 N N . SER A 1 498 ? -34.074 -7.044 9.797 1.00 79.75 498 SER A N 1
ATOM 3596 C CA . SER A 1 498 ? -34.428 -8.454 9.604 1.00 79.75 498 SER A CA 1
ATOM 3597 C C . SER A 1 498 ? -35.785 -8.825 10.223 1.00 79.75 498 SER A C 1
ATOM 3599 O O . SER A 1 498 ? -36.173 -9.992 10.187 1.00 79.75 498 SER A O 1
ATOM 3601 N N . GLY A 1 499 ? -36.516 -7.852 10.783 1.00 78.38 499 GLY A N 1
ATOM 3602 C CA . GLY A 1 499 ? -37.792 -8.064 11.472 1.00 78.38 499 GLY A CA 1
ATOM 3603 C C . GLY A 1 499 ? -37.654 -8.791 12.811 1.00 78.38 499 GLY A C 1
ATOM 3604 O O . GLY A 1 499 ? -38.610 -9.419 13.260 1.00 78.38 499 GLY A O 1
ATOM 3605 N N . GLY A 1 500 ? -36.460 -8.774 13.407 1.00 85.12 500 GLY A N 1
ATOM 3606 C CA . GLY A 1 500 ? -36.168 -9.375 14.702 1.00 85.12 500 GLY A CA 1
ATOM 3607 C C . GLY A 1 500 ? -36.233 -8.376 15.856 1.00 85.12 500 GLY A C 1
ATOM 3608 O O . GLY A 1 500 ? -36.127 -7.164 15.665 1.00 85.12 500 GLY A O 1
ATOM 3609 N N . GLN A 1 501 ? -36.361 -8.898 17.075 1.00 87.25 501 GLN A N 1
ATOM 3610 C CA . GLN A 1 501 ? -36.310 -8.122 18.309 1.00 87.25 501 GLN A CA 1
ATOM 3611 C C . GLN A 1 501 ? -34.902 -8.190 18.916 1.00 87.25 501 GLN A C 1
ATOM 3613 O O . GLN A 1 501 ? -34.392 -9.271 19.221 1.00 87.25 501 GLN A O 1
ATOM 3618 N N . TYR A 1 502 ? -34.269 -7.028 19.084 1.00 86.62 502 TYR A N 1
ATOM 3619 C CA . TYR A 1 502 ? -32.925 -6.920 19.652 1.00 86.62 502 TYR A CA 1
ATOM 3620 C C . TYR A 1 502 ? -32.976 -7.064 21.177 1.00 86.62 502 TYR A C 1
ATOM 3622 O O . TYR A 1 502 ? -33.717 -6.346 21.850 1.00 86.62 502 TYR A O 1
ATOM 3630 N N . ALA A 1 503 ? -32.191 -7.990 21.727 1.00 84.19 503 ALA A N 1
ATOM 3631 C CA . ALA A 1 503 ? -32.183 -8.310 23.155 1.00 84.19 503 ALA A CA 1
ATOM 3632 C C . ALA A 1 503 ? -31.318 -7.353 24.001 1.00 84.19 503 ALA A C 1
ATOM 3634 O O . ALA A 1 503 ? -31.305 -7.470 25.228 1.00 84.19 503 ALA A O 1
ATOM 3635 N N . GLY A 1 504 ? -30.648 -6.389 23.360 1.00 79.50 504 GLY A N 1
ATOM 3636 C CA . GLY A 1 504 ? -29.745 -5.425 23.987 1.00 79.50 504 GLY A CA 1
ATOM 3637 C C . GLY A 1 504 ? -28.273 -5.806 23.837 1.00 79.50 504 GLY A C 1
ATOM 3638 O O . GLY A 1 504 ? -27.944 -6.931 23.463 1.00 79.50 504 GLY A O 1
ATOM 3639 N N . ASP A 1 505 ? -27.396 -4.855 24.131 1.00 79.69 505 ASP A N 1
ATOM 3640 C CA . ASP A 1 505 ? -25.944 -5.031 24.026 1.00 79.69 505 ASP A CA 1
ATOM 3641 C C . ASP A 1 505 ? -25.437 -6.077 25.038 1.00 79.69 505 ASP A C 1
ATOM 3643 O O . ASP A 1 505 ? -26.100 -6.363 26.041 1.00 79.69 505 ASP A O 1
ATOM 3647 N N . ASP A 1 506 ? -24.275 -6.671 24.761 1.00 77.94 506 ASP A N 1
ATOM 3648 C CA . ASP A 1 506 ? -23.634 -7.720 25.576 1.00 77.94 506 ASP A CA 1
ATOM 3649 C C . ASP A 1 506 ? -24.477 -9.003 25.764 1.00 77.94 506 ASP A C 1
ATOM 3651 O O . ASP A 1 506 ? -24.222 -9.810 26.668 1.00 77.94 506 ASP A O 1
ATOM 3655 N N . THR A 1 507 ? -25.499 -9.225 24.932 1.00 84.69 507 THR A N 1
ATOM 3656 C CA . THR A 1 507 ? -26.335 -10.431 25.004 1.00 84.69 507 THR A CA 1
ATOM 3657 C C . THR A 1 507 ? -25.912 -11.463 23.963 1.00 84.69 507 THR A C 1
ATOM 3659 O O . THR A 1 507 ? -25.928 -11.216 22.762 1.00 84.69 507 THR A O 1
ATOM 3662 N N . ALA A 1 508 ? -25.549 -12.669 24.402 1.00 82.81 508 ALA A N 1
ATOM 3663 C CA . ALA A 1 508 ? -25.243 -13.766 23.485 1.00 82.81 508 ALA A CA 1
ATOM 3664 C C . ALA A 1 508 ? -26.500 -14.586 23.163 1.00 82.81 508 ALA A C 1
ATOM 3666 O O . ALA A 1 508 ? -27.325 -14.850 24.040 1.00 82.81 508 ALA A O 1
ATOM 3667 N N . CYS A 1 509 ? -26.610 -15.105 21.937 1.00 85.50 509 CYS A N 1
ATOM 3668 C CA . CYS A 1 509 ? -27.714 -15.997 21.552 1.00 85.50 509 CYS A CA 1
ATOM 3669 C C . CYS A 1 509 ? -27.815 -17.276 22.396 1.00 85.50 509 CYS A C 1
ATOM 3671 O O . CYS A 1 509 ? -28.863 -17.906 22.465 1.00 85.50 509 CYS A O 1
ATOM 3673 N N . GLU A 1 510 ? -26.732 -17.659 23.065 1.00 82.75 510 GLU A N 1
ATOM 3674 C CA . GLU A 1 510 ? -26.683 -18.793 23.992 1.00 82.75 510 GLU A CA 1
ATOM 3675 C C . GLU A 1 510 ? -27.340 -18.478 25.348 1.00 82.75 510 GLU A C 1
ATOM 3677 O O . GLU A 1 510 ? -27.666 -19.385 26.113 1.00 82.75 510 GLU A O 1
ATOM 3682 N N . GLN A 1 511 ? -27.508 -17.190 25.657 1.00 81.94 511 GLN A N 1
ATOM 3683 C CA . GLN A 1 511 ? -28.046 -16.670 26.914 1.00 81.94 511 GLN A CA 1
ATOM 3684 C C . GLN A 1 511 ? -29.484 -16.157 26.768 1.00 81.94 511 GLN A C 1
ATOM 3686 O O . GLN A 1 511 ? -30.186 -16.011 27.769 1.00 81.94 511 GLN A O 1
ATOM 3691 N N . VAL A 1 512 ? -29.932 -15.907 25.536 1.00 83.56 512 VAL A N 1
ATOM 3692 C CA . VAL A 1 512 ? -31.271 -15.405 25.222 1.00 83.56 512 VAL A CA 1
ATOM 3693 C C . VAL A 1 512 ? -32.145 -16.545 24.716 1.00 83.56 512 VAL A C 1
ATOM 3695 O O . VAL A 1 512 ? -31.774 -17.296 23.821 1.00 83.56 512 VAL A O 1
ATOM 3698 N N . THR A 1 513 ? -33.334 -16.686 25.301 1.00 84.31 513 THR A N 1
ATOM 3699 C CA . THR A 1 513 ? -34.345 -17.627 24.805 1.00 84.31 513 THR A CA 1
ATOM 3700 C C . THR A 1 513 ? -35.321 -16.860 23.924 1.00 84.31 513 THR A C 1
ATOM 3702 O O . THR A 1 513 ? -36.157 -16.122 24.439 1.00 84.31 513 THR A O 1
ATOM 3705 N N . CYS A 1 514 ? -35.200 -17.017 22.608 1.00 82.88 514 CYS A N 1
ATOM 3706 C CA . CYS A 1 514 ? -36.101 -16.372 21.659 1.00 82.88 514 CYS A CA 1
ATOM 3707 C C . CYS A 1 514 ? -37.439 -17.113 21.606 1.00 82.88 514 CYS A C 1
ATOM 3709 O O . CYS A 1 514 ? -37.490 -18.294 21.254 1.00 82.88 514 CYS A O 1
ATOM 3711 N N . ALA A 1 515 ? -38.518 -16.422 21.972 1.00 79.00 515 ALA A N 1
ATOM 3712 C CA . ALA A 1 515 ? -39.869 -16.910 21.735 1.00 79.00 515 ALA A CA 1
ATOM 3713 C C . ALA A 1 515 ? -40.235 -16.662 20.261 1.00 79.00 515 ALA A C 1
ATOM 3715 O O . ALA A 1 515 ? -39.950 -15.575 19.748 1.00 79.00 515 ALA A O 1
ATOM 3716 N N . PRO A 1 516 ? -40.824 -17.641 19.555 1.00 76.31 516 PRO A N 1
ATOM 3717 C CA . PRO A 1 516 ? -41.333 -17.408 18.215 1.00 76.31 516 PRO A CA 1
ATOM 3718 C C . PRO A 1 516 ? -42.457 -16.366 18.240 1.00 76.31 516 PRO A C 1
ATOM 3720 O O . PRO A 1 516 ? -43.245 -16.274 19.181 1.00 76.31 516 PRO A O 1
ATOM 3723 N N . ALA A 1 517 ? -42.532 -15.581 17.171 1.00 78.50 517 ALA A N 1
ATOM 3724 C CA . ALA A 1 517 ? -43.541 -14.551 17.009 1.00 78.50 517 ALA A CA 1
ATOM 3725 C C . ALA A 1 517 ? -44.964 -15.139 16.931 1.00 78.50 517 ALA A C 1
ATOM 3727 O O . ALA A 1 517 ? -45.189 -16.219 16.374 1.00 78.50 517 ALA A O 1
ATOM 3728 N N . GLY A 1 518 ? -45.939 -14.390 17.450 1.00 84.94 518 GLY A N 1
ATOM 3729 C CA . GLY A 1 518 ? -47.357 -14.728 17.353 1.00 84.94 518 GLY A CA 1
ATOM 3730 C C . GLY A 1 518 ? -47.971 -14.350 16.001 1.00 84.94 518 GLY A C 1
ATOM 3731 O O . GLY A 1 518 ? -47.409 -13.602 15.199 1.00 84.94 518 GLY A O 1
ATOM 3732 N N . ALA A 1 519 ? -49.153 -14.886 15.724 1.00 86.81 519 ALA A N 1
ATOM 3733 C CA . ALA A 1 519 ? -49.912 -14.589 14.521 1.00 86.81 519 ALA A CA 1
ATOM 3734 C C . ALA A 1 519 ? -50.478 -13.169 14.561 1.00 86.81 519 ALA A C 1
ATOM 3736 O O . ALA A 1 519 ? -51.273 -12.831 15.440 1.00 86.81 519 ALA A O 1
ATOM 3737 N N . CYS A 1 520 ? -50.122 -12.371 13.561 1.00 88.75 520 CYS A N 1
ATOM 3738 C CA . CYS A 1 520 ? -50.754 -11.094 13.288 1.00 88.75 520 CYS A CA 1
ATOM 3739 C C . CYS A 1 520 ? -51.810 -11.267 12.197 1.00 88.75 520 CYS A C 1
ATOM 3741 O O . CYS A 1 520 ? -51.474 -11.637 11.069 1.00 88.75 520 CYS A O 1
ATOM 3743 N N . CYS A 1 521 ? -53.075 -11.037 12.543 1.00 86.19 521 CYS A N 1
ATOM 3744 C CA . CYS A 1 521 ? -54.205 -11.156 11.628 1.00 86.19 521 CYS A CA 1
ATOM 3745 C C . CYS A 1 521 ? -54.574 -9.792 11.040 1.00 86.19 521 CYS A C 1
ATOM 3747 O O . CYS A 1 521 ? -54.837 -8.856 11.794 1.00 86.19 521 CYS A O 1
ATOM 3749 N N . PHE A 1 522 ? -54.659 -9.699 9.715 1.00 82.31 522 PHE A N 1
ATOM 3750 C CA . PHE A 1 522 ? -55.091 -8.488 9.015 1.00 82.31 522 PHE A CA 1
ATOM 3751 C C . PHE A 1 522 ? -56.554 -8.580 8.565 1.00 82.31 522 PHE A C 1
ATOM 3753 O O . PHE A 1 522 ? -57.115 -9.671 8.431 1.00 82.31 522 PHE A O 1
ATOM 3760 N N . ASP A 1 523 ? -57.164 -7.424 8.293 1.00 68.38 523 ASP A N 1
ATOM 3761 C CA . ASP A 1 523 ? -58.579 -7.298 7.908 1.00 68.38 523 ASP A CA 1
ATOM 3762 C C . ASP A 1 523 ? -58.940 -8.026 6.600 1.00 68.38 523 ASP A C 1
ATOM 3764 O O . ASP A 1 523 ? -60.103 -8.352 6.362 1.00 68.38 523 ASP A O 1
ATOM 3768 N N . ASP A 1 524 ? -57.950 -8.306 5.748 1.00 66.31 524 ASP A N 1
ATOM 3769 C CA . ASP A 1 524 ? -58.102 -9.089 4.517 1.00 66.31 524 ASP A CA 1
ATOM 3770 C C . ASP A 1 524 ? -58.015 -10.610 4.750 1.00 66.31 524 ASP A C 1
ATOM 3772 O O . ASP A 1 524 ? -58.008 -11.385 3.789 1.00 66.31 524 ASP A O 1
ATOM 3776 N N . GLY A 1 525 ? -57.950 -11.039 6.016 1.00 69.62 525 GLY A N 1
ATOM 3777 C CA . GLY A 1 525 ? -57.818 -12.427 6.456 1.00 69.62 525 GLY A CA 1
ATOM 3778 C C . GLY A 1 525 ? -56.429 -13.028 6.246 1.00 69.62 525 GLY A C 1
ATOM 3779 O O . GLY A 1 525 ? -56.248 -14.223 6.496 1.00 69.62 525 GLY A O 1
ATOM 3780 N N . SER A 1 526 ? -55.450 -12.241 5.792 1.00 80.88 526 SER A N 1
ATOM 3781 C CA . SER A 1 526 ? -54.058 -12.674 5.756 1.00 80.88 526 SER A CA 1
ATOM 3782 C C . SER A 1 526 ? -53.475 -12.762 7.169 1.00 80.88 526 SER A C 1
ATOM 3784 O O . SER A 1 526 ? -53.945 -12.123 8.115 1.00 80.88 526 SER A O 1
ATOM 3786 N N . CYS A 1 527 ? -52.458 -13.611 7.319 1.00 84.31 527 CYS A N 1
ATOM 3787 C CA . CYS A 1 527 ? -51.753 -13.792 8.578 1.00 84.31 527 CYS A CA 1
ATOM 3788 C C . CYS A 1 527 ? -50.247 -13.784 8.354 1.00 84.31 527 CYS A C 1
ATOM 3790 O O . CYS A 1 527 ? -49.752 -14.526 7.500 1.00 84.31 527 CYS A O 1
ATOM 3792 N N . SER A 1 528 ? -49.525 -13.004 9.159 1.00 87.06 528 SER A N 1
ATOM 3793 C CA . SER A 1 528 ? -48.061 -13.005 9.198 1.00 87.06 528 SER A CA 1
ATOM 3794 C C . SER A 1 528 ? -47.556 -13.189 10.633 1.00 87.06 528 SER A C 1
ATOM 3796 O O . SER A 1 528 ? -48.095 -12.550 11.535 1.00 87.06 528 SER A O 1
ATOM 3798 N N . PRO A 1 529 ? -46.526 -14.020 10.881 1.00 85.75 529 PRO A N 1
ATOM 3799 C CA . PRO A 1 529 ? -45.875 -14.075 12.188 1.00 85.75 529 PRO A CA 1
ATOM 3800 C C . PRO A 1 529 ? -45.138 -12.753 12.445 1.00 85.75 529 PRO A C 1
ATOM 3802 O O . PRO A 1 529 ? -44.307 -12.354 11.628 1.00 85.75 529 PRO A O 1
ATOM 3805 N N . ARG A 1 530 ? -45.471 -12.056 13.535 1.00 85.44 530 ARG A N 1
ATOM 3806 C CA . ARG A 1 530 ? -44.876 -10.770 13.955 1.00 85.44 530 ARG A CA 1
ATOM 3807 C C . ARG A 1 530 ? -44.846 -10.678 15.481 1.00 85.44 530 ARG A C 1
ATOM 3809 O O . ARG A 1 530 ? -45.629 -11.351 16.142 1.00 85.44 530 ARG A O 1
ATOM 3816 N N . PHE A 1 531 ? -43.974 -9.851 16.045 1.00 85.81 531 PHE A N 1
ATOM 3817 C CA . PHE A 1 531 ? -44.063 -9.506 17.466 1.00 85.81 531 PHE A CA 1
ATOM 3818 C C . PHE A 1 531 ? -45.258 -8.564 17.717 1.00 85.81 531 PHE A C 1
ATOM 3820 O O . PHE A 1 531 ? -45.757 -7.935 16.780 1.00 85.81 531 PHE A O 1
ATOM 3827 N N . GLU A 1 532 ? -45.749 -8.496 18.961 1.00 83.62 532 GLU A N 1
ATOM 3828 C CA . GLU A 1 532 ? -46.971 -7.752 19.324 1.00 83.62 532 GLU A CA 1
ATOM 3829 C C . GLU A 1 532 ? -46.928 -6.284 18.862 1.00 83.62 532 GLU A C 1
ATOM 3831 O O . GLU A 1 532 ? -47.868 -5.818 18.213 1.00 83.62 532 GLU A O 1
ATOM 3836 N N . ASP A 1 533 ? -45.819 -5.590 19.133 1.00 82.31 533 ASP A N 1
ATOM 3837 C CA . ASP A 1 533 ? -45.648 -4.168 18.813 1.00 82.31 533 ASP A CA 1
ATOM 3838 C C . ASP A 1 533 ? -45.700 -3.903 17.296 1.00 82.31 533 ASP A C 1
ATOM 3840 O O . ASP A 1 533 ? -46.406 -2.997 16.844 1.00 82.31 533 ASP A O 1
ATOM 3844 N N . ASP A 1 534 ? -45.021 -4.733 16.494 1.00 82.25 534 ASP A N 1
ATOM 3845 C CA . ASP A 1 534 ? -45.022 -4.631 15.027 1.00 82.25 534 ASP A CA 1
ATOM 3846 C C . ASP A 1 534 ? -46.407 -4.923 14.441 1.00 82.25 534 ASP A C 1
ATOM 3848 O O . ASP A 1 534 ? -46.850 -4.258 13.503 1.00 82.25 534 ASP A O 1
ATOM 3852 N N . CYS A 1 535 ? -47.116 -5.904 15.008 1.00 84.00 535 CYS A N 1
ATOM 3853 C CA . CYS A 1 535 ? -48.459 -6.259 14.568 1.00 84.00 535 CYS A CA 1
ATOM 3854 C C . CYS A 1 535 ? -49.444 -5.095 14.750 1.00 84.00 535 CYS A C 1
ATOM 3856 O O . CYS A 1 535 ? -50.229 -4.791 13.850 1.00 84.00 535 CYS A O 1
ATOM 3858 N N . GLN A 1 536 ? -49.368 -4.410 15.894 1.00 84.00 536 GLN A N 1
ATOM 3859 C CA . GLN A 1 536 ? -50.210 -3.251 16.187 1.00 84.00 536 GLN A CA 1
ATOM 3860 C C . GLN A 1 536 ? -49.844 -2.040 15.315 1.00 84.00 536 GLN A C 1
ATOM 3862 O O . GLN A 1 536 ? -50.737 -1.329 14.849 1.00 84.00 536 GLN A O 1
ATOM 3867 N N . LEU A 1 537 ? -48.550 -1.817 15.056 1.00 83.00 537 LEU A N 1
ATOM 3868 C CA . LEU A 1 537 ? -48.056 -0.755 14.170 1.00 83.00 537 LEU A CA 1
ATOM 3869 C C . LEU A 1 537 ? -48.544 -0.913 12.724 1.00 83.00 537 LEU A C 1
ATOM 3871 O O . LEU A 1 537 ? -48.912 0.078 12.091 1.00 83.00 537 LEU A O 1
ATOM 3875 N N . GLU A 1 538 ? -48.583 -2.144 12.212 1.00 80.06 538 GLU A N 1
ATOM 3876 C CA . GLU A 1 538 ? -49.091 -2.457 10.869 1.00 80.06 538 GLU A CA 1
ATOM 3877 C C . GLU A 1 538 ? -50.631 -2.548 10.805 1.00 80.06 538 GLU A C 1
ATOM 3879 O O . GLU A 1 538 ? -51.190 -2.806 9.739 1.00 80.06 538 GLU A O 1
ATOM 3884 N N . GLY A 1 539 ? -51.334 -2.289 11.915 1.00 78.44 539 GLY A N 1
ATOM 3885 C CA . GLY A 1 539 ? -52.799 -2.261 11.972 1.00 78.44 539 GLY A CA 1
ATOM 3886 C C . GLY A 1 539 ? -53.466 -3.638 12.010 1.00 78.44 539 GLY A C 1
ATOM 3887 O O . GLY A 1 539 ? -54.655 -3.737 11.714 1.00 78.44 539 GLY A O 1
ATOM 3888 N N . GLY A 1 540 ? -52.726 -4.694 12.354 1.00 81.44 540 GLY A N 1
ATOM 3889 C CA . GLY A 1 540 ? -53.257 -6.041 12.551 1.00 81.44 540 GLY A CA 1
ATOM 3890 C C . GLY A 1 540 ? -53.672 -6.321 13.999 1.00 81.44 540 GLY A C 1
ATOM 3891 O O . GLY A 1 540 ? -53.323 -5.601 14.937 1.00 81.44 540 GLY A O 1
ATOM 3892 N N . VAL A 1 541 ? -54.422 -7.406 14.196 1.00 84.62 541 VAL A N 1
ATOM 3893 C CA . VAL A 1 541 ? -54.820 -7.907 15.518 1.00 84.62 541 VAL A CA 1
ATOM 3894 C C . VAL A 1 541 ? -53.907 -9.064 15.913 1.00 84.62 541 VAL A C 1
ATOM 3896 O O . VAL A 1 541 ? -53.885 -10.106 15.252 1.00 84.62 541 VAL A O 1
ATOM 3899 N N . PHE A 1 542 ? -53.166 -8.890 17.008 1.00 84.44 542 PHE A N 1
ATOM 3900 C CA . PHE A 1 542 ? -52.249 -9.901 17.528 1.00 84.44 542 PHE A CA 1
ATOM 3901 C C . PHE A 1 542 ? -53.018 -11.027 18.231 1.00 84.44 542 PHE A C 1
ATOM 3903 O O . PHE A 1 542 ? -53.800 -10.785 19.152 1.00 84.44 542 PHE A O 1
ATOM 3910 N N . ALA A 1 543 ? -52.811 -12.270 17.796 1.00 81.50 543 ALA A N 1
ATOM 3911 C CA . ALA A 1 543 ? -53.519 -13.430 18.334 1.00 81.50 543 ALA A CA 1
ATOM 3912 C C . ALA A 1 543 ? -52.978 -13.898 19.699 1.00 81.50 543 ALA A C 1
ATOM 3914 O O . ALA A 1 543 ? -53.678 -14.639 20.392 1.00 81.50 543 ALA A O 1
ATOM 3915 N N . GLY A 1 544 ? -51.770 -13.461 20.075 1.00 77.00 544 GLY A N 1
ATOM 3916 C CA . GLY A 1 544 ? -51.034 -13.849 21.281 1.00 77.00 544 GLY A CA 1
ATOM 3917 C C . GLY A 1 544 ? -49.719 -14.570 20.965 1.00 77.00 544 GLY A C 1
ATOM 3918 O O . GLY A 1 544 ? -49.538 -15.102 19.865 1.00 77.00 544 GLY A O 1
ATOM 3919 N N . ASP A 1 545 ? -48.811 -14.590 21.940 1.00 77.25 545 ASP A N 1
ATOM 3920 C CA . ASP A 1 545 ? -47.500 -15.242 21.829 1.00 77.25 545 ASP A CA 1
ATOM 3921 C C . ASP A 1 545 ? -47.632 -16.747 21.547 1.00 77.25 545 ASP A C 1
ATOM 3923 O O . ASP A 1 545 ? -48.590 -17.392 21.983 1.00 77.25 545 ASP A O 1
ATOM 3927 N N . ASP A 1 546 ? -46.674 -17.314 20.804 1.00 76.12 546 ASP A N 1
ATOM 3928 C CA . ASP A 1 546 ? -46.620 -18.736 20.423 1.00 76.12 546 ASP A CA 1
ATOM 3929 C C . ASP A 1 546 ? -47.841 -19.271 19.641 1.00 76.12 546 ASP A C 1
ATOM 3931 O O . ASP A 1 546 ? -47.997 -20.486 19.479 1.00 76.12 546 ASP A O 1
ATOM 3935 N N . ILE A 1 547 ? -48.725 -18.405 19.131 1.00 84.44 547 ILE A N 1
ATOM 3936 C CA . ILE A 1 547 ? -49.861 -18.809 18.291 1.00 84.44 547 ILE A CA 1
ATOM 3937 C C . ILE A 1 547 ? -49.461 -18.656 16.819 1.00 84.44 547 ILE A C 1
ATOM 3939 O O . ILE A 1 547 ? -49.515 -17.550 16.292 1.00 84.44 547 ILE A O 1
ATOM 3943 N N . PRO A 1 548 ? -49.078 -19.731 16.104 1.00 81.94 548 PRO A N 1
ATOM 3944 C CA . PRO A 1 548 ? -48.662 -19.623 14.712 1.00 81.94 548 PRO A CA 1
ATOM 3945 C C . PRO A 1 548 ? -49.849 -19.379 13.776 1.00 81.94 548 PRO A C 1
ATOM 3947 O O . PRO A 1 548 ? -50.963 -19.864 14.000 1.00 81.94 548 PRO A O 1
ATOM 3950 N N . CYS A 1 549 ? -49.583 -18.708 12.652 1.00 80.94 549 CYS A N 1
ATOM 3951 C CA . CYS A 1 549 ? -50.592 -18.336 11.655 1.00 80.94 549 CYS A CA 1
ATOM 3952 C C . CYS A 1 549 ? -51.419 -19.494 11.086 1.00 80.94 549 CYS A C 1
ATOM 3954 O O . CYS A 1 549 ? -52.551 -19.297 10.662 1.00 80.94 549 CYS A O 1
ATOM 3956 N N . ASN A 1 550 ? -50.889 -20.717 11.087 1.00 79.31 550 ASN A N 1
ATOM 3957 C CA . ASN A 1 550 ? -51.625 -21.904 10.643 1.00 79.31 550 ASN A CA 1
ATOM 3958 C C . ASN A 1 550 ? -52.679 -22.396 11.660 1.00 79.31 550 ASN A C 1
ATOM 3960 O O . ASN A 1 550 ? -53.511 -23.234 11.315 1.00 79.31 550 ASN A O 1
ATOM 3964 N N . THR A 1 551 ? -52.642 -21.897 12.898 1.00 77.88 551 THR A N 1
ATOM 3965 C CA . THR A 1 551 ? -53.611 -22.197 13.966 1.00 77.88 551 THR A CA 1
ATOM 3966 C C . THR A 1 551 ? -54.439 -20.985 14.381 1.00 77.88 551 THR A C 1
ATOM 3968 O O . THR A 1 551 ? -55.539 -21.154 14.916 1.00 77.88 551 THR A O 1
ATOM 3971 N N . ALA A 1 552 ? -53.943 -19.777 14.110 1.00 74.69 552 ALA A N 1
ATOM 3972 C CA . ALA A 1 552 ? -54.667 -18.541 14.339 1.00 74.69 552 ALA A CA 1
ATOM 3973 C C . ALA A 1 552 ? -55.931 -18.485 13.476 1.00 74.69 552 ALA A C 1
ATOM 3975 O O . ALA A 1 552 ? -55.912 -18.743 12.272 1.00 74.69 552 ALA A O 1
ATOM 3976 N N . ARG A 1 553 ? -57.060 -18.146 14.101 1.00 70.75 553 ARG A N 1
ATOM 3977 C CA . ARG A 1 553 ? -58.319 -17.913 13.391 1.00 70.75 553 ARG A CA 1
ATOM 3978 C C . ARG A 1 553 ? -58.407 -16.439 13.009 1.00 70.75 553 ARG A C 1
ATOM 3980 O O . ARG A 1 553 ? -59.075 -15.677 13.698 1.00 70.75 553 ARG A O 1
ATOM 3987 N N . CYS A 1 554 ? -57.741 -16.054 11.925 1.00 68.31 554 CYS A N 1
ATOM 3988 C CA . CYS A 1 554 ? -57.938 -14.744 11.309 1.00 68.31 554 CYS A CA 1
ATOM 3989 C C . CYS A 1 554 ? -59.280 -14.773 10.559 1.00 68.31 554 CYS A C 1
ATOM 3991 O O . CYS A 1 554 ? -59.373 -15.307 9.455 1.00 68.31 554 CYS A O 1
ATOM 3993 N N . VAL A 1 555 ? -60.357 -14.350 11.229 1.00 65.25 555 VAL A N 1
ATOM 3994 C CA . VAL A 1 555 ? -61.731 -14.459 10.707 1.00 65.25 555 VAL A CA 1
ATOM 3995 C C . VAL A 1 555 ? -62.049 -13.256 9.818 1.00 65.25 555 VAL A C 1
ATOM 3997 O O . VAL A 1 555 ? -61.790 -12.124 10.210 1.00 65.25 555 VAL A O 1
ATOM 4000 N N . GLN A 1 556 ? -62.645 -13.501 8.652 1.00 61.19 556 GLN A N 1
ATOM 4001 C CA . GLN A 1 556 ? -63.159 -12.464 7.750 1.00 61.19 556 GLN A CA 1
ATOM 4002 C C . GLN A 1 556 ? -64.475 -11.858 8.279 1.00 61.19 556 GLN A C 1
ATOM 4004 O O . GLN A 1 556 ? -65.244 -12.551 8.957 1.00 61.19 556 GLN A O 1
ATOM 4009 N N . PRO A 1 557 ? -64.796 -10.596 7.943 1.00 61.28 557 PRO A N 1
ATOM 4010 C CA . PRO A 1 557 ? -66.055 -9.969 8.336 1.00 61.28 557 PRO A CA 1
ATOM 4011 C C . PRO A 1 557 ? -67.282 -10.610 7.663 1.00 61.28 557 PRO A C 1
ATOM 4013 O O . PRO A 1 557 ? -67.271 -10.924 6.474 1.00 61.28 557 PRO A O 1
ATOM 4016 N N . GLY A 1 558 ? -68.382 -10.745 8.415 1.00 67.69 558 GLY A N 1
ATOM 4017 C CA . GLY A 1 558 ? -69.691 -11.199 7.920 1.00 67.69 558 GLY A CA 1
ATOM 4018 C C . GLY A 1 558 ? -70.808 -10.165 8.123 1.00 67.69 558 GLY A C 1
ATOM 4019 O O . GLY A 1 558 ? -70.686 -9.233 8.924 1.00 67.69 558 GLY A O 1
ATOM 4020 N N . ALA A 1 559 ? -71.923 -10.305 7.404 1.00 75.31 559 ALA A N 1
ATOM 4021 C CA . ALA A 1 559 ? -73.045 -9.374 7.469 1.00 75.31 559 ALA A CA 1
ATOM 4022 C C . ALA A 1 559 ? -73.900 -9.605 8.723 1.00 75.31 559 ALA A C 1
ATOM 4024 O O . ALA A 1 559 ? -74.349 -10.720 9.003 1.00 75.31 559 ALA A O 1
ATOM 4025 N N . CYS A 1 560 ? -74.169 -8.530 9.462 1.00 80.69 560 CYS A N 1
ATOM 4026 C CA . CYS A 1 560 ? -75.078 -8.532 10.600 1.00 80.69 560 CYS A CA 1
ATOM 4027 C C . CYS A 1 560 ? -76.397 -7.850 10.217 1.00 80.69 560 CYS A C 1
ATOM 4029 O O . CYS A 1 560 ? -76.426 -6.643 9.964 1.00 80.69 560 CYS A O 1
ATOM 4031 N N . CYS A 1 561 ? -77.484 -8.625 10.153 1.00 79.31 561 CYS A N 1
ATOM 4032 C CA . CYS A 1 561 ? -78.802 -8.147 9.735 1.00 79.31 561 CYS A CA 1
ATOM 4033 C C . CYS A 1 561 ? -79.668 -7.775 10.948 1.00 79.31 561 CYS A C 1
ATOM 4035 O O . CYS A 1 561 ? -79.900 -8.612 11.824 1.00 79.31 561 CYS A O 1
ATOM 4037 N N . PHE A 1 562 ? -80.229 -6.567 10.966 1.00 79.31 562 PHE A N 1
ATOM 4038 C CA . PHE A 1 562 ? -81.162 -6.116 12.001 1.00 79.31 562 PHE A CA 1
ATOM 4039 C C . PHE A 1 562 ? -82.621 -6.217 11.541 1.00 79.31 562 PHE A C 1
ATOM 4041 O O . PHE A 1 562 ? -82.936 -6.258 10.351 1.00 79.31 562 PHE A O 1
ATOM 4048 N N . ALA A 1 563 ? -83.538 -6.279 12.509 1.00 67.38 563 ALA A N 1
ATOM 4049 C CA . ALA A 1 563 ? -84.964 -6.497 12.253 1.00 67.38 563 ALA A CA 1
ATOM 4050 C C . ALA A 1 563 ? -85.667 -5.329 11.530 1.00 67.38 563 ALA A C 1
ATOM 4052 O O . ALA A 1 563 ? -86.774 -5.510 11.026 1.00 67.38 563 ALA A O 1
ATOM 4053 N N . ASP A 1 564 ? -85.045 -4.151 11.488 1.00 67.06 564 ASP A N 1
ATOM 4054 C CA . ASP A 1 564 ? -85.514 -2.958 10.775 1.00 67.06 564 ASP A CA 1
ATOM 4055 C C . ASP A 1 564 ? -85.034 -2.895 9.310 1.00 67.06 564 ASP A C 1
ATOM 4057 O O . ASP A 1 564 ? -85.398 -1.971 8.583 1.00 67.06 564 ASP A O 1
ATOM 4061 N N . GLY A 1 565 ? -84.259 -3.892 8.865 1.00 66.25 565 GLY A N 1
ATOM 4062 C CA . GLY A 1 565 ? -83.684 -3.973 7.522 1.00 66.25 565 GLY A CA 1
ATOM 4063 C C . GLY A 1 565 ? -82.292 -3.349 7.399 1.00 66.25 565 GLY A C 1
ATOM 4064 O O . GLY A 1 565 ? -81.692 -3.421 6.326 1.00 66.25 565 GLY A O 1
ATOM 4065 N N . THR A 1 566 ? -81.748 -2.772 8.475 1.00 76.44 566 THR A N 1
ATOM 4066 C CA . THR A 1 566 ? -80.371 -2.272 8.497 1.00 76.44 566 THR A CA 1
ATOM 4067 C C . THR A 1 566 ? -79.393 -3.446 8.434 1.00 76.44 566 THR A C 1
ATOM 4069 O O . THR A 1 566 ? -79.588 -4.468 9.096 1.00 76.44 566 THR A O 1
ATOM 4072 N N . CYS A 1 567 ? -78.323 -3.308 7.652 1.00 74.75 567 CYS A N 1
ATOM 4073 C CA . CYS A 1 567 ? -77.237 -4.277 7.615 1.00 74.75 567 CYS A CA 1
ATOM 4074 C C . CYS A 1 567 ? -75.892 -3.585 7.825 1.00 74.75 567 CYS A C 1
ATOM 4076 O O . CYS A 1 567 ? -75.608 -2.576 7.178 1.00 74.75 567 CYS A O 1
ATOM 4078 N N . LEU A 1 568 ? -75.071 -4.150 8.711 1.00 74.75 568 LEU A N 1
ATOM 4079 C CA . LEU A 1 568 ? -73.706 -3.698 8.964 1.00 74.75 568 LEU A CA 1
ATOM 4080 C C . LEU A 1 568 ? -72.716 -4.820 8.646 1.00 74.75 568 LEU A C 1
ATOM 4082 O O . LEU A 1 568 ? -72.927 -5.973 9.027 1.00 74.75 568 LEU A O 1
ATOM 4086 N N . LEU A 1 569 ? -71.636 -4.471 7.945 1.00 63.94 569 LEU A N 1
ATOM 4087 C CA . LEU A 1 569 ? -70.474 -5.341 7.785 1.00 63.94 569 LEU A CA 1
ATOM 4088 C C . LEU A 1 569 ? -69.739 -5.373 9.116 1.00 63.94 569 LEU A C 1
ATOM 4090 O O . LEU A 1 569 ? -69.268 -4.347 9.604 1.00 63.94 569 LEU A O 1
ATOM 4094 N N . SER A 1 570 ? -69.688 -6.551 9.717 1.00 59.97 570 SER A N 1
ATOM 4095 C CA . SER A 1 570 ? -69.086 -6.726 11.020 1.00 59.97 570 SER A CA 1
ATOM 4096 C C . SER A 1 570 ? -67.567 -6.879 10.901 1.00 59.97 570 SER A C 1
ATOM 4098 O O . SER A 1 570 ? -67.033 -7.963 11.127 1.00 59.97 570 SER A O 1
ATOM 4100 N N . GLY A 1 571 ? -66.883 -5.788 10.553 1.00 53.50 571 GLY A N 1
ATOM 4101 C CA . GLY A 1 571 ? -65.420 -5.691 10.628 1.00 53.50 571 GLY A CA 1
ATOM 4102 C C . GLY A 1 571 ? -64.877 -5.981 12.029 1.00 53.50 571 GLY A C 1
ATOM 4103 O O . GLY A 1 571 ? -63.845 -6.614 12.169 1.00 53.50 571 GLY A O 1
ATOM 4104 N N . GLU A 1 572 ? -65.614 -5.595 13.074 1.00 51.66 572 GLU A N 1
ATOM 4105 C CA . GLU A 1 572 ? -65.098 -5.615 14.453 1.00 51.66 572 GLU A CA 1
ATOM 4106 C C . GLU A 1 572 ? -65.735 -6.692 15.351 1.00 51.66 572 GLU A C 1
ATOM 4108 O O . GLU A 1 572 ? -65.330 -6.874 16.497 1.00 51.66 572 GLU A O 1
ATOM 4113 N N . ILE A 1 573 ? -66.780 -7.387 14.885 1.00 53.16 573 ILE A N 1
ATOM 4114 C CA . ILE A 1 573 ? -67.708 -8.083 15.785 1.00 53.16 573 ILE A CA 1
ATOM 4115 C C . ILE A 1 573 ? -68.191 -9.433 15.222 1.00 53.16 573 ILE A C 1
ATOM 4117 O O . ILE A 1 573 ? -69.382 -9.612 14.959 1.00 53.16 573 ILE A O 1
ATOM 4121 N N . GLY A 1 574 ? -67.286 -10.398 15.023 1.00 60.03 574 GLY A N 1
ATOM 4122 C CA . GLY A 1 574 ? -67.640 -11.765 14.595 1.00 60.03 574 GLY A CA 1
ATOM 4123 C C . GLY A 1 574 ? -68.900 -12.327 15.288 1.00 60.03 574 GLY A C 1
ATOM 4124 O O . GLY A 1 574 ? -69.324 -11.822 16.324 1.00 60.03 574 GLY A O 1
ATOM 4125 N N . GLY A 1 575 ? -69.531 -13.371 14.739 1.00 61.31 575 GLY A N 1
ATOM 4126 C CA . GLY A 1 575 ? -70.949 -13.720 14.979 1.00 61.31 575 GLY A CA 1
ATOM 4127 C C . GLY A 1 575 ? -71.545 -13.616 16.404 1.00 61.31 575 GLY A C 1
ATOM 4128 O O . GLY A 1 575 ? -72.746 -13.366 16.529 1.00 61.31 575 GLY A O 1
ATOM 4129 N N . SER A 1 576 ? -70.750 -13.737 17.473 1.00 62.69 576 SER A N 1
ATOM 4130 C CA . SER A 1 576 ? -71.166 -13.507 18.864 1.00 62.69 576 SER A CA 1
ATOM 4131 C C . SER A 1 576 ? -71.605 -12.069 19.168 1.00 62.69 576 SER A C 1
ATOM 4133 O O . SER A 1 576 ? -72.606 -11.879 19.861 1.00 62.69 576 SER A O 1
ATOM 4135 N N . GLY A 1 577 ? -70.917 -11.041 18.671 1.00 69.50 577 GLY A N 1
ATOM 4136 C CA . GLY A 1 577 ? -71.311 -9.670 19.003 1.00 69.50 577 GLY A CA 1
ATOM 4137 C C . GLY A 1 577 ? -72.328 -9.065 18.025 1.00 69.50 577 GLY A C 1
ATOM 4138 O O . GLY A 1 577 ? -73.055 -8.149 18.406 1.00 69.50 577 GLY A O 1
ATOM 4139 N N . CYS A 1 578 ? -72.510 -9.647 16.833 1.00 71.56 578 CYS A N 1
ATOM 4140 C CA . CYS A 1 578 ? -73.717 -9.407 16.035 1.00 71.56 578 CYS A CA 1
ATOM 4141 C C . CYS A 1 578 ? -74.986 -9.796 16.822 1.00 71.56 578 CYS A C 1
ATOM 4143 O O . CYS A 1 578 ? -75.929 -9.009 16.926 1.00 71.56 578 CYS A O 1
ATOM 4145 N N . GLN A 1 579 ? -74.968 -10.969 17.469 1.00 72.88 579 GLN A N 1
ATOM 4146 C CA . GLN A 1 579 ? -76.054 -11.414 18.351 1.00 72.88 579 GLN A CA 1
ATOM 4147 C C . GLN A 1 579 ? -76.190 -10.529 19.598 1.00 72.88 579 GLN A C 1
ATOM 4149 O O . GLN A 1 579 ? -77.311 -10.221 20.002 1.00 72.88 579 GLN A O 1
ATOM 4154 N N . ALA A 1 580 ? -75.073 -10.079 20.185 1.00 71.75 580 ALA A N 1
ATOM 4155 C CA . ALA A 1 580 ? -75.091 -9.187 21.348 1.00 71.75 580 ALA A CA 1
ATOM 4156 C C . ALA A 1 580 ? -75.737 -7.824 21.048 1.00 71.75 580 ALA A C 1
ATOM 4158 O O . ALA A 1 580 ? -76.428 -7.274 21.903 1.00 71.75 580 ALA A O 1
ATOM 4159 N N . ASN A 1 581 ? -75.578 -7.314 19.823 1.00 70.56 581 ASN A N 1
ATOM 4160 C CA . ASN A 1 581 ? -76.226 -6.084 19.363 1.00 70.56 581 ASN A CA 1
ATOM 4161 C C . ASN A 1 581 ? -77.670 -6.296 18.870 1.00 70.56 581 ASN A C 1
ATOM 4163 O O . ASN A 1 581 ? -78.307 -5.358 18.397 1.00 70.56 581 ASN A O 1
ATOM 4167 N N . GLY A 1 582 ? -78.218 -7.510 18.998 1.00 73.75 582 GLY A N 1
ATOM 4168 C CA . GLY A 1 582 ? -79.596 -7.825 18.614 1.00 73.75 582 GLY A CA 1
ATOM 4169 C C . GLY A 1 582 ? -79.802 -8.070 17.115 1.00 73.75 582 GLY A C 1
ATOM 4170 O O . GLY A 1 582 ? -80.945 -8.069 16.656 1.00 73.75 582 GLY A O 1
ATOM 4171 N N . GLY A 1 583 ? -78.722 -8.278 16.357 1.00 78.06 583 GLY A N 1
ATOM 4172 C CA . GLY A 1 583 ? -78.755 -8.674 14.951 1.00 78.06 583 GLY A CA 1
ATOM 4173 C C . GLY A 1 583 ? -78.649 -10.191 14.754 1.00 78.06 583 GLY A C 1
ATOM 4174 O O . GLY A 1 583 ? -78.283 -10.944 15.659 1.00 78.06 583 GLY A O 1
ATOM 4175 N N . VAL A 1 584 ? -78.972 -10.656 13.547 1.00 81.88 584 VAL A N 1
ATOM 4176 C CA . VAL A 1 584 ? -78.786 -12.047 13.114 1.00 81.88 584 VAL A CA 1
ATOM 4177 C C . VAL A 1 584 ? -77.598 -12.106 12.162 1.00 81.88 584 VAL A C 1
ATOM 4179 O O . VAL A 1 584 ? -77.584 -11.429 11.134 1.00 81.88 584 VAL A O 1
ATOM 4182 N N . TYR A 1 585 ? -76.601 -12.915 12.515 1.00 78.06 585 TYR A N 1
ATOM 4183 C CA . TYR A 1 585 ? -75.376 -13.061 11.736 1.00 78.06 585 TYR A CA 1
ATOM 4184 C C . TYR A 1 585 ? -75.607 -13.960 10.520 1.00 78.06 585 TYR A C 1
ATOM 4186 O O . TYR A 1 585 ? -76.095 -15.083 10.665 1.00 78.06 585 TYR A O 1
ATOM 4194 N N . ALA A 1 586 ? -75.262 -13.469 9.330 1.00 73.06 586 ALA A N 1
ATOM 4195 C CA . ALA A 1 586 ? -75.510 -14.163 8.067 1.00 73.06 586 ALA A CA 1
ATOM 4196 C C . ALA A 1 586 ? -74.436 -15.210 7.702 1.00 73.06 586 ALA A C 1
ATOM 4198 O O . ALA A 1 586 ? -74.626 -15.953 6.741 1.00 73.06 586 ALA A O 1
ATOM 4199 N N . GLY A 1 587 ? -73.360 -15.314 8.490 1.00 67.62 587 GLY A N 1
ATOM 4200 C CA . GLY A 1 587 ? -72.229 -16.218 8.263 1.00 67.62 587 GLY A CA 1
ATOM 4201 C C . GLY A 1 587 ? -70.968 -15.472 7.827 1.00 67.62 587 GLY A C 1
ATOM 4202 O O . GLY A 1 587 ? -71.038 -14.315 7.411 1.00 67.62 587 GLY A O 1
ATOM 4203 N N . ASP A 1 588 ? -69.819 -16.129 7.940 1.00 70.69 588 ASP A N 1
ATOM 4204 C CA . ASP A 1 588 ? -68.532 -15.564 7.517 1.00 70.69 588 ASP A CA 1
ATOM 4205 C C . ASP A 1 588 ? -68.514 -15.354 5.986 1.00 70.69 588 ASP A C 1
ATOM 4207 O O . ASP A 1 588 ? -69.257 -16.022 5.260 1.00 70.69 588 ASP A O 1
ATOM 4211 N N . ASP A 1 589 ? -67.728 -14.388 5.498 1.00 65.81 589 ASP A N 1
ATOM 4212 C CA . ASP A 1 589 ? -67.632 -13.991 4.076 1.00 65.81 589 ASP A CA 1
ATOM 4213 C C . ASP A 1 589 ? -68.948 -13.502 3.433 1.00 65.81 589 ASP A C 1
ATOM 4215 O O . ASP A 1 589 ? -69.092 -13.431 2.206 1.00 65.81 589 ASP A O 1
ATOM 4219 N N . THR A 1 590 ? -69.943 -13.138 4.246 1.00 68.19 590 THR A N 1
ATOM 4220 C CA . THR A 1 590 ? -71.182 -12.528 3.754 1.00 68.19 590 THR A CA 1
ATOM 4221 C C . THR A 1 590 ? -71.107 -11.006 3.809 1.00 68.19 590 THR A C 1
ATOM 4223 O O . THR A 1 590 ? -70.683 -10.409 4.792 1.00 68.19 590 THR A O 1
ATOM 4226 N N . THR A 1 591 ? -71.568 -10.343 2.749 1.00 69.94 591 THR A N 1
ATOM 4227 C CA . THR A 1 591 ? -71.703 -8.881 2.704 1.00 69.94 591 THR A CA 1
ATOM 4228 C C . THR A 1 591 ? -73.164 -8.493 2.862 1.00 69.94 591 THR A C 1
ATOM 4230 O O . THR A 1 591 ? -74.060 -9.304 2.630 1.00 69.94 591 THR A O 1
ATOM 4233 N N . CYS A 1 592 ? -73.443 -7.228 3.168 1.00 67.75 592 CYS A N 1
ATOM 4234 C CA . CYS A 1 592 ? -74.821 -6.733 3.195 1.00 67.75 592 CYS A CA 1
ATOM 4235 C C . CYS A 1 592 ? -75.560 -6.833 1.852 1.00 67.75 592 CYS A C 1
ATOM 4237 O O . CYS A 1 592 ? -76.783 -6.735 1.823 1.00 67.75 592 CYS A O 1
ATOM 4239 N N . ALA A 1 593 ? -74.837 -7.048 0.750 1.00 63.59 593 ALA A N 1
ATOM 4240 C CA . ALA A 1 593 ? -75.418 -7.298 -0.564 1.00 63.59 593 ALA A CA 1
ATOM 4241 C C . ALA A 1 593 ? -75.717 -8.788 -0.821 1.00 63.59 593 ALA A C 1
ATOM 4243 O O . ALA A 1 593 ? -76.544 -9.100 -1.675 1.00 63.59 593 ALA A O 1
ATOM 4244 N N . THR A 1 594 ? -75.047 -9.705 -0.115 1.00 60.88 594 THR A N 1
ATOM 4245 C CA . THR A 1 594 ? -75.134 -11.158 -0.346 1.00 60.88 594 THR A CA 1
ATOM 4246 C C . THR A 1 594 ? -75.807 -11.926 0.794 1.00 60.88 594 THR A C 1
ATOM 4248 O O . THR A 1 594 ? -76.259 -13.048 0.579 1.00 60.88 594 THR A O 1
ATOM 4251 N N . GLY A 1 595 ? -75.932 -11.332 1.984 1.00 61.06 595 GLY A N 1
ATOM 4252 C CA . GLY A 1 595 ? -76.701 -11.886 3.096 1.00 61.06 595 GLY A CA 1
ATOM 4253 C C . GLY A 1 595 ? -78.210 -11.792 2.851 1.00 61.06 595 GLY A C 1
ATOM 4254 O O . GLY A 1 595 ? -78.721 -10.769 2.398 1.00 61.06 595 GLY A O 1
ATOM 4255 N N . THR A 1 596 ? -78.959 -12.848 3.176 1.00 62.91 596 THR A N 1
ATOM 4256 C CA . THR A 1 596 ? -80.433 -12.857 3.149 1.00 62.91 596 THR A CA 1
ATOM 4257 C C . THR A 1 596 ? -81.018 -12.032 4.305 1.00 62.91 596 THR A C 1
ATOM 4259 O O . THR A 1 596 ? -81.659 -12.576 5.203 1.00 62.91 596 THR A O 1
ATOM 4262 N N . CYS A 1 597 ? -80.783 -10.717 4.313 1.00 64.62 597 CYS A N 1
ATOM 4263 C CA . CYS A 1 597 ? -81.417 -9.801 5.261 1.00 64.62 597 CYS A CA 1
ATOM 4264 C C . CYS A 1 597 ? -82.857 -9.471 4.803 1.00 64.62 597 CYS A C 1
ATOM 4266 O O . CYS A 1 597 ? -83.082 -9.258 3.606 1.00 64.62 597 CYS A O 1
ATOM 4268 N N . PRO A 1 598 ? -83.846 -9.397 5.715 1.00 61.06 598 PRO A N 1
ATOM 4269 C CA . PRO A 1 598 ? -85.207 -8.985 5.371 1.00 61.06 598 PRO A CA 1
ATOM 4270 C C . PRO A 1 598 ? -85.219 -7.544 4.837 1.00 61.06 598 PRO A C 1
ATOM 4272 O O . PRO A 1 598 ? -84.737 -6.631 5.501 1.00 61.06 598 PRO A O 1
ATOM 4275 N N . GLN A 1 599 ? -85.766 -7.341 3.634 1.00 57.84 599 GLN A N 1
ATOM 4276 C CA . GLN A 1 599 ? -85.867 -6.018 3.008 1.00 57.84 599 GLN A CA 1
ATOM 4277 C C . GLN A 1 599 ? -87.258 -5.409 3.254 1.00 57.84 599 GLN A C 1
ATOM 4279 O O . GLN A 1 599 ? -88.264 -6.099 3.042 1.00 57.84 599 GLN A O 1
ATOM 4284 N N . PRO A 1 600 ? -87.356 -4.132 3.663 1.00 59.97 600 PRO A N 1
ATOM 4285 C CA . PRO A 1 600 ? -88.641 -3.460 3.805 1.00 59.97 600 PRO A CA 1
ATOM 4286 C C . PRO A 1 600 ? -89.300 -3.215 2.434 1.00 59.97 600 PRO A C 1
ATOM 4288 O O . PRO A 1 600 ? -88.654 -2.776 1.483 1.00 59.97 600 PRO A O 1
ATOM 4291 N N . GLY A 1 601 ? -90.603 -3.492 2.329 1.00 64.69 601 GLY A N 1
ATOM 4292 C CA . GLY A 1 601 ? -91.412 -3.271 1.124 1.00 64.69 601 GLY A CA 1
ATOM 4293 C C . GLY A 1 601 ? -92.355 -2.075 1.270 1.00 64.69 601 GLY A C 1
ATOM 4294 O O . GLY A 1 601 ? -92.707 -1.691 2.380 1.00 64.69 601 GLY A O 1
ATOM 4295 N N . ALA A 1 602 ? -92.795 -1.475 0.163 1.00 71.38 602 ALA A N 1
ATOM 4296 C CA . ALA A 1 602 ? -93.811 -0.422 0.189 1.00 71.38 602 ALA A CA 1
ATOM 4297 C C . ALA A 1 602 ? -95.227 -1.029 0.193 1.00 71.38 602 ALA A C 1
ATOM 4299 O O . ALA A 1 602 ? -95.528 -1.904 -0.616 1.00 71.38 602 ALA A O 1
ATOM 4300 N N . CYS A 1 603 ? -96.088 -0.555 1.089 1.00 79.44 603 CYS A N 1
ATOM 4301 C CA . CYS A 1 603 ? -97.474 -0.980 1.253 1.00 79.44 603 CYS A CA 1
ATOM 4302 C C . CYS A 1 603 ? -98.428 0.176 0.934 1.00 79.44 603 CYS A C 1
ATOM 4304 O O . CYS A 1 603 ? -98.330 1.246 1.538 1.00 79.44 603 CYS A O 1
ATOM 4306 N N . CYS A 1 604 ? -99.356 -0.033 0.001 1.00 82.31 604 CYS A N 1
ATOM 4307 C CA . CYS A 1 604 ? -100.344 0.971 -0.389 1.00 82.31 604 CYS A CA 1
ATOM 4308 C C . CYS A 1 604 ? -101.669 0.720 0.321 1.00 82.31 604 CYS A C 1
ATOM 4310 O O . CYS A 1 604 ? -102.356 -0.242 0.019 1.00 82.31 604 CYS A O 1
ATOM 4312 N N . LEU A 1 605 ? -102.068 1.624 1.210 1.00 82.50 605 LEU A N 1
ATOM 4313 C CA . LEU A 1 605 ? -103.333 1.512 1.926 1.00 82.50 605 LEU A CA 1
ATOM 4314 C C . LEU A 1 605 ? -104.524 1.968 1.053 1.00 82.50 605 LEU A C 1
ATOM 4316 O O . LEU A 1 605 ? -104.356 2.837 0.192 1.00 82.50 605 LEU A O 1
ATOM 4320 N N . PRO A 1 606 ? -105.762 1.501 1.320 1.00 78.12 606 PRO A N 1
ATOM 4321 C CA . PRO A 1 606 ? -106.968 1.861 0.562 1.00 78.12 606 PRO A CA 1
ATOM 4322 C C . PRO A 1 606 ? -107.311 3.354 0.621 1.00 78.12 606 PRO A C 1
ATOM 4324 O O . PRO A 1 606 ? -108.082 3.856 -0.193 1.00 78.12 606 PRO A O 1
ATOM 4327 N N . THR A 1 607 ? -106.735 4.077 1.584 1.00 80.19 607 THR A N 1
ATOM 4328 C CA . THR A 1 607 ? -106.808 5.539 1.704 1.00 80.19 607 THR A CA 1
ATOM 4329 C C . THR A 1 607 ? -105.957 6.273 0.659 1.00 80.19 607 THR A C 1
ATOM 4331 O O . THR A 1 607 ? -106.063 7.492 0.545 1.00 80.19 607 THR A O 1
ATOM 4334 N N . GLY A 1 608 ? -105.115 5.553 -0.093 1.00 74.00 608 GLY A N 1
ATOM 4335 C CA . GLY A 1 608 ? -104.151 6.089 -1.055 1.00 74.00 608 GLY A CA 1
ATOM 4336 C C . GLY A 1 608 ? -102.778 6.424 -0.456 1.00 74.00 608 GLY A C 1
ATOM 4337 O O . GLY A 1 608 ? -101.919 6.935 -1.171 1.00 74.00 608 GLY A O 1
ATOM 4338 N N . ALA A 1 609 ? -102.554 6.158 0.836 1.00 77.00 609 ALA A N 1
ATOM 4339 C CA . ALA A 1 609 ? -101.271 6.392 1.499 1.00 77.00 609 ALA A CA 1
ATOM 4340 C C . ALA A 1 609 ? -100.292 5.227 1.274 1.00 77.00 609 ALA A C 1
ATOM 4342 O O . ALA A 1 609 ? -100.676 4.067 1.393 1.00 77.00 609 ALA A O 1
ATOM 4343 N N . CYS A 1 610 ? -99.022 5.537 1.003 1.00 77.94 610 CYS A N 1
ATOM 4344 C CA . CYS A 1 610 ? -97.945 4.550 0.915 1.00 77.94 610 CYS A CA 1
ATOM 4345 C C . CYS A 1 610 ? -97.126 4.556 2.214 1.00 77.94 610 CYS A C 1
ATOM 4347 O O . CYS A 1 610 ? -96.637 5.610 2.625 1.00 77.94 610 CYS A O 1
ATOM 4349 N N . VAL A 1 611 ? -96.990 3.398 2.859 1.00 76.12 611 VAL A N 1
ATOM 4350 C CA . VAL A 1 611 ? -96.224 3.208 4.101 1.00 76.12 611 VAL A CA 1
ATOM 4351 C C . VAL A 1 611 ? -95.210 2.079 3.941 1.00 76.12 611 VAL A C 1
ATOM 4353 O O . VAL A 1 611 ? -95.406 1.165 3.146 1.00 76.12 611 VAL A O 1
ATOM 4356 N N . ILE A 1 612 ? -94.107 2.129 4.685 1.00 71.38 612 ILE A N 1
ATOM 4357 C CA . ILE A 1 612 ? -93.074 1.088 4.634 1.00 71.38 612 ILE A CA 1
ATOM 4358 C C . ILE A 1 612 ? -93.491 -0.087 5.531 1.00 71.38 612 ILE A C 1
ATOM 4360 O O . ILE A 1 612 ? -93.755 0.095 6.717 1.00 71.38 612 ILE A O 1
ATOM 4364 N N . ALA A 1 613 ? -93.536 -1.295 4.970 1.00 66.94 613 ALA A N 1
ATOM 4365 C CA . ALA A 1 613 ? -93.818 -2.551 5.654 1.00 66.94 613 ALA A CA 1
ATOM 4366 C C . ALA A 1 613 ? -92.518 -3.345 5.867 1.00 66.94 613 ALA A C 1
ATOM 4368 O O . ALA A 1 613 ? -91.888 -3.807 4.916 1.00 66.94 613 ALA A O 1
ATOM 4369 N N . ALA A 1 614 ? -92.125 -3.541 7.128 1.00 57.44 614 ALA A N 1
ATOM 4370 C CA . ALA A 1 614 ? -90.844 -4.155 7.496 1.00 57.44 614 ALA A CA 1
ATOM 4371 C C . ALA A 1 614 ? -90.755 -5.676 7.228 1.00 57.44 614 ALA A C 1
ATOM 4373 O O . ALA A 1 614 ? -89.668 -6.242 7.271 1.00 57.44 614 ALA A O 1
ATOM 4374 N N . LYS A 1 615 ? -91.881 -6.358 6.956 1.00 62.00 615 LYS A N 1
ATOM 4375 C CA . LYS A 1 615 ? -91.941 -7.822 6.735 1.00 62.00 615 LYS A CA 1
ATOM 4376 C C . LYS A 1 615 ? -92.750 -8.232 5.495 1.00 62.00 615 LYS A C 1
ATOM 4378 O O . LYS A 1 615 ? -93.483 -9.216 5.525 1.00 62.00 615 LYS A O 1
ATOM 4383 N N . GLY A 1 616 ? -92.651 -7.472 4.405 1.00 64.81 616 GLY A N 1
ATOM 4384 C CA . GLY A 1 616 ? -93.313 -7.825 3.142 1.00 64.81 616 GLY A CA 1
ATOM 4385 C C . GLY A 1 616 ? -94.848 -7.899 3.233 1.00 64.81 616 GLY A C 1
ATOM 4386 O O . GLY A 1 616 ? -95.467 -7.153 3.996 1.00 64.81 616 GLY A O 1
ATOM 4387 N N . LEU A 1 617 ? -95.456 -8.780 2.425 1.00 62.28 617 LEU A N 1
ATOM 4388 C CA . LEU A 1 617 ? -96.902 -8.823 2.145 1.00 62.28 617 LEU A CA 1
ATOM 4389 C C . LEU A 1 617 ? -97.774 -8.964 3.405 1.00 62.28 617 LEU A C 1
ATOM 4391 O O . LEU A 1 617 ? -98.719 -8.201 3.563 1.00 62.28 617 LEU A O 1
ATOM 4395 N N . GLU A 1 618 ? -97.416 -9.847 4.343 1.00 69.56 618 GLU A N 1
ATOM 4396 C CA . GLU A 1 618 ? -98.210 -10.082 5.565 1.00 69.56 618 GLU A CA 1
ATOM 4397 C C . GLU A 1 618 ? -98.295 -8.833 6.456 1.00 69.56 618 GLU A C 1
ATOM 4399 O O . GLU A 1 618 ? -99.333 -8.530 7.048 1.00 69.56 618 GLU A O 1
ATOM 4404 N N . SER A 1 619 ? -97.205 -8.061 6.529 1.00 70.94 619 SER A N 1
ATOM 4405 C CA . SER A 1 619 ? -97.200 -6.802 7.274 1.00 70.94 619 SER A CA 1
ATOM 4406 C C . SER A 1 619 ? -98.076 -5.753 6.593 1.00 70.94 619 SER A C 1
ATOM 4408 O O . SER A 1 619 ? -98.711 -4.971 7.297 1.00 70.94 619 SER A O 1
ATOM 4410 N N . CYS A 1 620 ? -98.149 -5.750 5.260 1.00 72.44 620 CYS A N 1
ATOM 4411 C CA . CYS A 1 620 ? -99.016 -4.843 4.515 1.00 72.44 620 CYS A CA 1
ATOM 4412 C C . CYS A 1 620 ? -100.501 -5.180 4.709 1.00 72.44 620 CYS A C 1
ATOM 4414 O O . CYS A 1 620 ? -101.285 -4.308 5.086 1.00 72.44 620 CYS A O 1
ATOM 4416 N N . GLU A 1 621 ? -100.851 -6.463 4.592 1.00 78.25 621 GLU A N 1
ATOM 4417 C CA . GLU A 1 621 ? -102.214 -6.954 4.818 1.00 78.25 621 GLU A CA 1
ATOM 4418 C C . GLU A 1 621 ? -102.702 -6.633 6.240 1.00 78.25 621 GLU A C 1
ATOM 4420 O O . GLU A 1 621 ? -103.840 -6.206 6.435 1.00 78.25 621 GLU A O 1
ATOM 4425 N N . SER A 1 622 ? -101.827 -6.753 7.248 1.00 77.25 622 SER A N 1
ATOM 4426 C CA . SER A 1 622 ? -102.168 -6.431 8.644 1.00 77.25 622 SER A CA 1
ATOM 4427 C C . SER A 1 622 ? -102.474 -4.944 8.883 1.00 77.25 622 SER A C 1
ATOM 4429 O O . SER A 1 622 ? -103.228 -4.606 9.795 1.00 77.25 622 SER A O 1
ATOM 4431 N N . MET A 1 623 ? -101.922 -4.055 8.049 1.00 77.31 623 MET A N 1
ATOM 4432 C CA . MET A 1 623 ? -102.200 -2.615 8.070 1.00 77.31 623 MET A CA 1
ATOM 4433 C C . MET A 1 623 ? -103.421 -2.244 7.212 1.00 77.31 623 MET A C 1
ATOM 4435 O O . MET A 1 623 ? -103.827 -1.081 7.191 1.00 77.31 623 MET A O 1
ATOM 4439 N N . GLY A 1 624 ? -104.030 -3.232 6.549 1.00 72.75 624 GLY A N 1
ATOM 4440 C CA . GLY A 1 624 ? -105.212 -3.082 5.708 1.00 72.75 624 GLY A CA 1
ATOM 4441 C C . GLY A 1 624 ? -104.923 -2.624 4.280 1.00 72.75 624 GLY A C 1
ATOM 4442 O O . GLY A 1 624 ? -105.852 -2.110 3.661 1.00 72.75 624 GLY A O 1
ATOM 4443 N N . GLY A 1 625 ? -103.674 -2.752 3.805 1.00 73.00 625 GLY A N 1
ATOM 4444 C CA . GLY A 1 625 ? -103.209 -2.409 2.449 1.00 73.00 625 GLY A CA 1
ATOM 4445 C C . GLY A 1 625 ? -103.285 -3.526 1.427 1.00 73.00 625 GLY A C 1
ATOM 4446 O O . GLY A 1 625 ? -103.430 -4.697 1.840 1.00 73.00 625 GLY A O 1
#